Protein AF-0000000068193044 (afdb_homodimer)

pLDDT: mean 78.62, std 25.63, range [20.33, 98.56]

Nearest PDB structures (foldseek):
  6rxz-assembly1_CA  TM=6.082E-01  e=8.868E-06  Thermochaetoides thermophila
  6zqc-assembly1_CA  TM=6.252E-01  e=7.111E-05  Saccharomyces cerevisiae S288C
  6ke6-assembly1_3C  TM=5.628E-01  e=1.832E-04  Saccharomyces cerevisiae S288C
  3h2b-assembly1_A  TM=5.795E-01  e=1.071E-03  Corynebacterium glutamicum ATCC 13032
  6ec3-assembly3_C  TM=4.421E-01  e=7.816E-04  Micromonospora carbonacea

InterPro domains:
  IPR025714 Methyltransferase domain [PF13383] (66-307)
  IPR026913 Probable methyltransferase-like protein 24 [PTHR32026] (124-306)

Secondary structure (DSSP, 8-state):
------------------------GGGGHHHHHHHHHHHHH-----------SS------B---HHHHHHTTTS--SS-HHHHHHHHHHHHH----S-TTSTTTTTTSHHHHHHHS----S--SSSSS-GGGG-STT-EEEEE--TT--HHHHHHHHHH-TTSEEEEE-SS-----TTTTSSEEEE--EE--SS-HHHHHTTTTT--EE-HHHHHHHTT-TT--BSEEEE--TTHHHHHHHHHTTS-BSEEEEEEES---SSS--SS-SS---HHHHHHHHHHTTEEEEEEEE-TT-TTEEEEEEEE--GGGGTTTTS----/------------------------GGGGHHHHHHHHHHHHH-----------SS------B---HHHHHHTTTS--SS-HHHHHHHHHHHHH----S-TTSTTTTTTSHHHHHHHS----S--SSSSS-GGGG-STT-EEEEE--TT--HHHHHHHHHH-TTSEEEEE-SS-----TTTTSSEEEE--EE--SS-HHHHHTTTTT--EE-HHHHHHHTT-TT--BSEEEE--TTHHHHHGGGTTTS-BSEEEEEEES---SSS--SS-SS---HHHHHHHHHHTTEEEEEEEE-TT-TTEEEEEEEE--GGGGTTTTS----

Organism: Phaeodactylum tricornutum (strain CCAP 1055/1) (NCBI:txid556484)

Structure (mmCIF, N/CA/C/O backbone):
data_AF-0000000068193044-model_v1
#
loop_
_entity.id
_entity.type
_entity.pdbx_description
1 polymer 'Methyltransferase domain-containing protein'
#
loop_
_atom_site.group_PDB
_atom_site.id
_atom_site.type_symbol
_atom_site.label_atom_id
_atom_site.label_alt_id
_atom_site.label_comp_id
_atom_site.label_asym_id
_atom_site.label_entity_id
_atom_site.label_seq_id
_atom_site.pdbx_PDB_ins_code
_atom_site.Cartn_x
_atom_site.Cartn_y
_atom_site.Cartn_z
_atom_site.occupancy
_atom_site.B_iso_or_equiv
_atom_site.auth_seq_id
_atom_site.auth_comp_id
_atom_site.auth_asym_id
_atom_site.auth_atom_id
_atom_site.pdbx_PDB_model_num
ATOM 1 N N . MET A 1 1 ? -28.016 71.125 -40.656 1 21.89 1 MET A N 1
ATOM 2 C CA . MET A 1 1 ? -26.922 71.375 -39.719 1 21.89 1 MET A CA 1
ATOM 3 C C . MET A 1 1 ? -27.031 70.562 -38.469 1 21.89 1 MET A C 1
ATOM 5 O O . MET A 1 1 ? -26.297 70.75 -37.5 1 21.89 1 MET A O 1
ATOM 9 N N . GLY A 1 2 ? -28.219 69.938 -38.312 1 24.06 2 GLY A N 1
ATOM 10 C CA . GLY A 1 2 ? -28.594 69.312 -37.062 1 24.06 2 GLY A CA 1
ATOM 11 C C . GLY A 1 2 ? -27.609 68.25 -36.625 1 24.06 2 GLY A C 1
ATOM 12 O O . GLY A 1 2 ? -27.156 67.438 -37.438 1 24.06 2 GLY A O 1
ATOM 13 N N . ASP A 1 3 ? -26.781 68.688 -35.688 1 20.62 3 ASP A N 1
ATOM 14 C CA . ASP A 1 3 ? -25.625 68.188 -34.906 1 20.62 3 ASP A CA 1
ATOM 15 C C . ASP A 1 3 ? -25.922 66.875 -34.219 1 20.62 3 ASP A C 1
ATOM 17 O O . ASP A 1 3 ? -26.75 66.812 -33.312 1 20.62 3 ASP A O 1
ATOM 21 N N . ARG A 1 4 ? -26.109 65.812 -35.031 1 22.89 4 ARG A N 1
ATOM 22 C CA . ARG A 1 4 ? -26.281 64.375 -34.719 1 22.89 4 ARG A CA 1
ATOM 23 C C . ARG A 1 4 ? -25.281 63.938 -33.688 1 22.89 4 ARG A C 1
ATOM 25 O O . ARG A 1 4 ? -24.062 64 -33.906 1 22.89 4 ARG A O 1
ATOM 32 N N . THR A 1 5 ? -25.547 64.375 -32.406 1 22.69 5 THR A N 1
ATOM 33 C CA . THR A 1 5 ? -24.766 64.188 -31.203 1 22.69 5 THR A CA 1
ATOM 34 C C . THR A 1 5 ? -24.375 62.688 -31.062 1 22.69 5 THR A C 1
ATOM 36 O O . THR A 1 5 ? -25.234 61.812 -31.109 1 22.69 5 THR A O 1
ATOM 39 N N . SER A 1 6 ? -23.188 62.219 -31.531 1 23.5 6 SER A N 1
ATOM 40 C CA . SER A 1 6 ? -22.359 61.031 -31.641 1 23.5 6 SER A CA 1
ATOM 41 C C . SER A 1 6 ? -22.078 60.438 -30.266 1 23.5 6 SER A C 1
ATOM 43 O O . SER A 1 6 ? -21.234 60.938 -29.531 1 23.5 6 SER A O 1
ATOM 45 N N . THR A 1 7 ? -23.188 60.25 -29.5 1 23.89 7 THR A N 1
ATOM 46 C CA . THR A 1 7 ? -22.812 59.875 -28.141 1 23.89 7 THR A CA 1
ATOM 47 C C . THR A 1 7 ? -21.875 58.656 -28.156 1 23.89 7 THR A C 1
ATOM 49 O O . THR A 1 7 ? -22.203 57.625 -28.75 1 23.89 7 THR A O 1
ATOM 52 N N . PRO A 1 8 ? -20.578 58.781 -27.797 1 22.38 8 PRO A N 1
ATOM 53 C CA . PRO A 1 8 ? -19.406 57.906 -27.969 1 22.38 8 PRO A CA 1
ATOM 54 C C . PRO A 1 8 ? -19.578 56.562 -27.25 1 22.38 8 PRO A C 1
ATOM 56 O O . PRO A 1 8 ? -19.328 55.5 -27.844 1 22.38 8 PRO A O 1
ATOM 59 N N . TYR A 1 9 ? -19.422 56.562 -25.875 1 20.97 9 TYR A N 1
ATOM 60 C CA . TYR A 1 9 ? -18.297 55.875 -25.25 1 20.97 9 TYR A CA 1
ATOM 61 C C . TYR A 1 9 ? -18.516 54.375 -25.234 1 20.97 9 TYR A C 1
ATOM 63 O O . TYR A 1 9 ? -19.609 53.906 -25.531 1 20.97 9 TYR A O 1
ATOM 71 N N . ARG A 1 10 ? -18.406 53.656 -23.875 1 20.33 10 ARG A N 1
ATOM 72 C CA . ARG A 1 10 ? -17.484 52.812 -23.109 1 20.33 10 ARG A CA 1
ATOM 73 C C . ARG A 1 10 ? -18 51.406 -23 1 20.33 10 ARG A C 1
ATOM 75 O O . ARG A 1 10 ? -19.094 51.156 -22.453 1 20.33 10 ARG A O 1
ATOM 82 N N . SER A 1 11 ? -17.719 50.562 -23.875 1 21.14 11 SER A N 1
ATOM 83 C CA . SER A 1 11 ? -18.062 49.125 -23.938 1 21.14 11 SER A CA 1
ATOM 84 C C . SER A 1 11 ? -17.531 48.375 -22.719 1 21.14 11 SER A C 1
ATOM 86 O O . SER A 1 11 ? -16.312 48.25 -22.531 1 21.14 11 SER A O 1
ATOM 88 N N . ASP A 1 12 ? -17.984 48.656 -21.469 1 23.34 12 ASP A N 1
ATOM 89 C CA . ASP A 1 12 ? -17.484 47.969 -20.266 1 23.34 12 ASP A CA 1
ATOM 90 C C . ASP A 1 12 ? -17.656 46.469 -20.391 1 23.34 12 ASP A C 1
ATOM 92 O O . ASP A 1 12 ? -18.766 45.938 -20.312 1 23.34 12 ASP A O 1
ATOM 96 N N . GLY A 1 13 ? -17.125 45.844 -21.438 1 21.98 13 GLY A N 1
ATOM 97 C CA . GLY A 1 13 ? -17.281 44.406 -21.562 1 21.98 13 GLY A CA 1
ATOM 98 C C . GLY A 1 13 ? -16.75 43.656 -20.359 1 21.98 13 GLY A C 1
ATOM 99 O O . GLY A 1 13 ? -15.539 43.531 -20.172 1 21.98 13 GLY A O 1
ATOM 100 N N . LYS A 1 14 ? -17.359 43.781 -19.172 1 27.62 14 LYS A N 1
ATOM 101 C CA . LYS A 1 14 ? -17 42.969 -18 1 27.62 14 LYS A CA 1
ATOM 102 C C . LYS A 1 14 ? -16.922 41.5 -18.344 1 27.62 14 LYS A C 1
ATOM 104 O O . LYS A 1 14 ? -17.938 40.875 -18.672 1 27.62 14 LYS A O 1
ATOM 109 N N . THR A 1 15 ? -15.836 41.031 -19.047 1 25.25 15 THR A N 1
ATOM 110 C CA . THR A 1 15 ? -15.578 39.625 -19.25 1 25.25 15 THR A CA 1
ATOM 111 C C . TH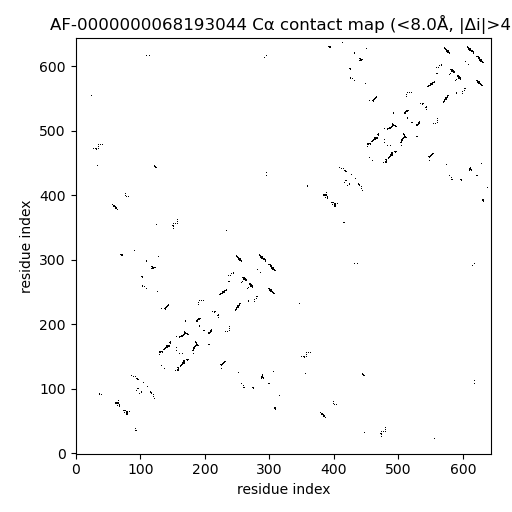R A 1 15 ? -15.586 38.875 -17.922 1 25.25 15 THR A C 1
ATOM 113 O O . THR A 1 15 ? -14.852 39.219 -17 1 25.25 15 THR A O 1
ATOM 116 N N . SER A 1 16 ? -16.688 38.344 -17.484 1 21.66 16 SER A N 1
ATOM 117 C CA . SER A 1 16 ? -16.859 37.438 -16.344 1 21.66 16 SER A CA 1
ATOM 118 C C . SER A 1 16 ? -15.859 36.312 -16.375 1 21.66 16 SER A C 1
ATOM 120 O O . SER A 1 16 ? -15.781 35.562 -17.359 1 21.66 16 SER A O 1
ATOM 122 N N . ARG A 1 17 ? -14.648 36.5 -15.797 1 24.27 17 ARG A N 1
ATOM 123 C CA . ARG A 1 17 ? -13.617 35.5 -15.523 1 24.27 17 ARG A CA 1
ATOM 124 C C . ARG A 1 17 ? -14.227 34.219 -14.93 1 24.27 17 ARG A C 1
ATOM 126 O O . ARG A 1 17 ? -14.828 34.281 -13.859 1 24.27 17 ARG A O 1
ATOM 133 N N . SER A 1 18 ? -14.758 33.344 -15.766 1 23.61 18 SER A N 1
ATOM 134 C CA . SER A 1 18 ? -15.141 32 -15.344 1 23.61 18 SER A CA 1
ATOM 135 C C . SER A 1 18 ? -14.07 31.375 -14.477 1 23.61 18 SER A C 1
ATOM 137 O O . SER A 1 18 ? -12.898 31.312 -14.867 1 23.61 18 SER A O 1
ATOM 139 N N . SER A 1 19 ? -14.148 31.578 -13.219 1 23.58 19 SER A N 1
ATOM 140 C CA . SER A 1 19 ? -13.305 30.953 -12.211 1 23.58 19 SER A CA 1
ATOM 141 C C . SER A 1 19 ? -13.133 29.453 -12.484 1 23.58 19 SER A C 1
ATOM 143 O O . SER A 1 19 ? -14.109 28.75 -12.75 1 23.58 19 SER A O 1
ATOM 145 N N . PRO A 1 20 ? -11.953 29.016 -12.977 1 25.62 20 PRO A N 1
ATOM 146 C CA . PRO A 1 20 ? -11.688 27.594 -13.211 1 25.62 20 PRO A CA 1
ATOM 147 C C . PRO A 1 20 ? -12.125 26.703 -12.047 1 25.62 20 PRO A C 1
ATOM 149 O O . PRO A 1 20 ? -11.859 27.031 -10.891 1 25.62 20 PRO A O 1
ATOM 152 N N . LYS A 1 21 ? -13.258 25.984 -12.195 1 27.09 21 LYS A N 1
ATOM 153 C CA . LYS A 1 21 ? -13.695 24.891 -11.344 1 27.09 21 LYS A CA 1
ATOM 154 C C . LYS A 1 21 ? -12.547 23.922 -11.07 1 27.09 21 LYS A C 1
ATOM 156 O O . LYS A 1 21 ? -12.102 23.203 -11.969 1 27.09 21 LYS A O 1
ATOM 161 N N . ILE A 1 22 ? -11.633 24.266 -10.281 1 26.31 22 ILE A N 1
ATOM 162 C CA . ILE A 1 22 ? -10.648 23.297 -9.812 1 26.31 22 ILE A CA 1
ATOM 163 C C . ILE A 1 22 ? -11.367 22.109 -9.188 1 26.31 22 ILE A C 1
ATOM 165 O O . ILE A 1 22 ? -12.141 22.25 -8.242 1 26.31 22 ILE A O 1
ATOM 169 N N . PHE A 1 23 ? -11.688 21.141 -10.008 1 26.42 23 PHE A N 1
ATOM 170 C CA . PHE A 1 23 ? -12.219 19.844 -9.586 1 26.42 23 PHE A CA 1
ATOM 171 C C . PHE A 1 23 ? -11.336 19.219 -8.516 1 26.42 23 PHE A C 1
ATOM 173 O O . PHE A 1 23 ? -10.266 18.672 -8.82 1 26.42 23 PHE A O 1
ATOM 180 N N . ALA A 1 24 ? -11.25 19.766 -7.406 1 29.53 24 ALA A N 1
ATOM 181 C CA . ALA A 1 24 ? -10.477 19.281 -6.266 1 29.53 24 ALA A CA 1
ATOM 182 C C . ALA A 1 24 ? -10.984 17.906 -5.809 1 29.53 24 ALA A C 1
ATOM 184 O O . ALA A 1 24 ? -10.289 17.203 -5.07 1 29.53 24 ALA A O 1
ATOM 185 N N . GLY A 1 25 ? -12.289 17.516 -5.984 1 29.08 25 GLY A N 1
ATOM 186 C CA . GLY A 1 25 ? -12.969 16.766 -4.941 1 29.08 25 GLY A CA 1
ATOM 187 C C . GLY A 1 25 ? -12.508 15.32 -4.852 1 29.08 25 GLY A C 1
ATOM 188 O O . GLY A 1 25 ? -12.734 14.656 -3.842 1 29.08 25 GLY A O 1
ATOM 189 N N . ALA A 1 26 ? -12.125 14.586 -5.945 1 31.22 26 ALA A N 1
ATOM 190 C CA . ALA A 1 26 ? -12.445 13.164 -5.961 1 31.22 26 ALA A CA 1
ATOM 191 C C . ALA A 1 26 ? -11.43 12.367 -5.156 1 31.22 26 ALA A C 1
ATOM 193 O O . ALA A 1 26 ? -11.633 11.18 -4.883 1 31.22 26 ALA A O 1
ATOM 194 N N . CYS A 1 27 ? -10.328 12.852 -4.922 1 33.56 27 CYS A N 1
ATOM 195 C CA . CYS A 1 27 ? -9.25 11.938 -4.559 1 33.56 27 CYS A CA 1
ATOM 196 C C . CYS A 1 27 ? -9.484 11.336 -3.18 1 33.56 27 CYS A C 1
ATOM 198 O O . CYS A 1 27 ? -8.891 10.312 -2.832 1 33.56 27 CYS A O 1
ATOM 200 N N . ILE A 1 28 ? -10.234 11.984 -2.273 1 33.47 28 ILE A N 1
ATOM 201 C CA . ILE A 1 28 ? -10.367 11.57 -0.882 1 33.47 28 ILE A CA 1
ATOM 202 C C . ILE A 1 28 ? -11.258 10.328 -0.797 1 33.47 28 ILE A C 1
ATOM 204 O O . ILE A 1 28 ? -11.297 9.656 0.235 1 33.47 28 ILE A O 1
ATOM 208 N N . LEU A 1 29 ? -11.734 9.875 -1.866 1 34.75 29 LEU A N 1
ATOM 209 C CA . LEU A 1 29 ? -12.719 8.812 -1.789 1 34.75 29 LEU A CA 1
ATOM 210 C C . LEU A 1 29 ? -12.07 7.496 -1.358 1 34.75 29 LEU A C 1
ATOM 212 O O . LEU A 1 29 ? -12.664 6.73 -0.598 1 34.75 29 LEU A O 1
ATOM 216 N N . ALA A 1 30 ? -10.953 7.316 -1.704 1 36.28 30 ALA A N 1
ATOM 217 C CA . ALA A 1 30 ? -10.367 6.02 -1.379 1 36.28 30 ALA A CA 1
ATOM 218 C C . ALA A 1 30 ? -10.188 5.863 0.128 1 36.28 30 ALA A C 1
ATOM 220 O O . ALA A 1 30 ? -10.375 4.77 0.671 1 36.28 30 ALA A O 1
ATOM 221 N N . VAL A 1 31 ? -10.008 6.906 0.869 1 38.22 31 VAL A N 1
ATOM 222 C CA . VAL A 1 31 ? -9.852 6.852 2.318 1 38.22 31 VAL A CA 1
ATOM 223 C C . VAL A 1 31 ? -11.164 6.414 2.963 1 38.22 31 VAL A C 1
ATOM 225 O O . VAL A 1 31 ? -11.164 5.672 3.947 1 38.22 31 VAL A O 1
ATOM 228 N N . PHE A 1 32 ? -12.289 6.742 2.428 1 38.72 32 PHE A N 1
ATOM 229 C CA . PHE A 1 32 ? -13.602 6.422 2.975 1 38.72 32 PHE A CA 1
ATOM 230 C C . PHE A 1 32 ? -13.789 4.91 3.086 1 38.72 32 PHE A C 1
ATOM 232 O O . PHE A 1 32 ? -14.344 4.422 4.07 1 38.72 32 PHE A O 1
ATOM 239 N N . VAL A 1 33 ? -13.398 4.32 2.104 1 38.28 33 VAL A N 1
ATOM 240 C CA . VAL A 1 33 ? -13.641 2.883 2.092 1 38.28 33 VAL A CA 1
ATOM 241 C C . VAL A 1 33 ? -12.844 2.217 3.213 1 38.28 33 VAL A C 1
ATOM 243 O O . VAL A 1 33 ? -13.359 1.354 3.922 1 38.28 33 VAL A O 1
ATOM 246 N N . ALA A 1 34 ? -11.773 2.818 3.479 1 40.31 34 ALA A N 1
ATOM 247 C CA . ALA A 1 34 ? -10.93 2.188 4.488 1 40.31 34 ALA A CA 1
ATOM 248 C C . ALA A 1 34 ? -11.477 2.432 5.895 1 40.31 34 ALA A C 1
ATOM 250 O O . ALA A 1 34 ? -11.531 1.513 6.715 1 40.31 34 ALA A O 1
ATOM 251 N N . ILE A 1 35 ? -11.977 3.658 6.176 1 40.56 35 ILE A N 1
ATOM 252 C CA . ILE A 1 35 ? -12.469 3.969 7.512 1 40.56 35 ILE A CA 1
ATOM 253 C C . ILE A 1 35 ? -13.789 3.24 7.762 1 40.56 35 ILE A C 1
ATOM 255 O O . ILE A 1 35 ? -14.016 2.711 8.852 1 40.56 35 ILE A O 1
ATOM 259 N N . SER A 1 36 ? -14.609 3.211 6.848 1 38.31 36 SER A N 1
ATOM 260 C CA . SER A 1 36 ? -15.883 2.533 7.047 1 38.31 36 SER A CA 1
ATOM 261 C C . SER A 1 36 ? -15.68 1.08 7.457 1 38.31 36 SER A C 1
ATOM 263 O O . SER A 1 36 ? -16.391 0.573 8.336 1 38.31 36 SER A O 1
ATOM 265 N N . GLU A 1 37 ? -14.711 0.502 6.902 1 39.47 37 GLU A N 1
ATOM 266 C CA . GLU A 1 37 ? -14.5 -0.926 7.113 1 39.47 37 GLU A CA 1
ATOM 267 C C . GLU A 1 37 ? -13.961 -1.201 8.516 1 39.47 37 GLU A C 1
ATOM 269 O O . GLU A 1 37 ? -14.289 -2.221 9.125 1 39.47 37 GLU A O 1
ATOM 274 N N . TYR A 1 38 ? -13.32 -0.187 9.055 1 38.41 38 TYR A N 1
ATOM 275 C CA . TYR A 1 38 ? -12.883 -0.342 10.438 1 38.41 38 TYR A CA 1
ATOM 276 C C . TYR A 1 38 ? -14.078 -0.362 11.383 1 38.41 38 TYR A C 1
ATOM 278 O O . TYR A 1 38 ? -14.062 -1.051 12.406 1 38.41 38 TYR A O 1
ATOM 286 N N . ARG A 1 39 ? -15.141 0.327 11.016 1 37.84 39 ARG A N 1
ATOM 287 C CA . ARG A 1 39 ? -16.328 0.346 11.867 1 37.84 39 ARG A CA 1
ATOM 288 C C . ARG A 1 39 ? -16.797 -1.069 12.172 1 37.84 39 ARG A C 1
ATOM 290 O O . ARG A 1 39 ? -17.203 -1.363 13.297 1 37.84 39 ARG A O 1
ATOM 297 N N . SER A 1 40 ? -16.859 -1.811 11.086 1 33.72 40 SER A N 1
ATOM 298 C CA . SER A 1 40 ? -17.547 -3.076 11.32 1 33.72 40 SER A CA 1
ATOM 299 C C . SER A 1 40 ? -16.734 -3.984 12.234 1 33.72 40 SER A C 1
ATOM 301 O O . SER A 1 40 ? -17.266 -4.957 12.781 1 33.72 40 SER A O 1
ATOM 303 N N . SER A 1 41 ? -15.492 -3.803 12.242 1 31.48 41 SER A N 1
ATOM 304 C CA . SER A 1 41 ? -14.695 -4.789 12.969 1 31.48 41 SER A CA 1
ATOM 305 C C . SER A 1 41 ? -14.57 -4.426 14.438 1 31.48 41 SER A C 1
ATOM 307 O O . SER A 1 41 ? -14.07 -5.215 15.242 1 31.48 41 SER A O 1
ATOM 309 N N . ILE A 1 42 ? -14.609 -3.141 14.836 1 32.41 42 ILE A N 1
ATOM 310 C CA . ILE A 1 42 ? -14.383 -2.844 16.25 1 32.41 42 ILE A CA 1
ATOM 311 C C . ILE A 1 42 ? -15.648 -3.176 17.047 1 32.41 42 ILE A C 1
ATOM 313 O O . ILE A 1 42 ? -16.688 -2.541 16.859 1 32.41 42 ILE A O 1
ATOM 317 N N . GLY A 1 43 ? -15.938 -4.336 17.266 1 26.97 43 GLY A N 1
ATOM 318 C CA . GLY A 1 43 ? -16.875 -4.605 18.328 1 26.97 43 GLY A CA 1
ATOM 319 C C . GLY A 1 43 ? -16.672 -3.729 19.547 1 26.97 43 GLY A C 1
ATOM 320 O O . GLY A 1 43 ? -15.625 -3.088 19.688 1 26.97 43 GLY A O 1
ATOM 321 N N . ASN A 1 44 ? -17.703 -3.5 20.359 1 28.08 44 ASN A N 1
ATOM 322 C CA . ASN A 1 44 ? -17.766 -2.789 21.625 1 28.08 44 ASN A CA 1
ATOM 323 C C . ASN A 1 44 ? -16.578 -3.137 22.516 1 28.08 44 ASN A C 1
ATOM 325 O O . ASN A 1 44 ? -16.656 -4.062 23.328 1 28.08 44 ASN A O 1
ATOM 329 N N . LEU A 1 45 ? -15.453 -3.223 22.094 1 26.72 45 LEU A N 1
ATOM 330 C CA . LEU A 1 45 ? -14.469 -3.418 23.156 1 26.72 45 LEU A CA 1
ATOM 331 C C . LEU A 1 45 ? -14.484 -2.25 24.141 1 26.72 45 LEU A C 1
ATOM 333 O O . LEU A 1 45 ? -14.305 -1.097 23.734 1 26.72 45 LEU A O 1
ATOM 337 N N . SER A 1 46 ? -15.156 -2.357 25.25 1 25 46 SER A N 1
ATOM 338 C CA . SER A 1 46 ? -15.062 -1.503 26.422 1 25 46 SER A CA 1
ATOM 339 C C . SER A 1 46 ? -13.609 -1.186 26.766 1 25 46 SER A C 1
ATOM 341 O O . SER A 1 46 ? -12.836 -2.082 27.109 1 25 46 SER A O 1
ATOM 343 N N . CYS A 1 47 ? -13.008 -0.305 26.109 1 27.31 47 CYS A N 1
ATOM 344 C CA . CYS A 1 47 ? -11.719 0.221 26.547 1 27.31 47 CYS A CA 1
ATOM 345 C C . CYS A 1 47 ? -11.828 0.822 27.938 1 27.31 47 CYS A C 1
ATOM 347 O O . CYS A 1 47 ? -12.289 1.952 28.094 1 27.31 47 CYS A O 1
ATOM 349 N N . ALA A 1 48 ? -12.125 0.094 28.969 1 25.47 48 ALA A N 1
ATOM 350 C CA . ALA A 1 48 ? -11.828 0.607 30.297 1 25.47 48 ALA A CA 1
ATOM 351 C C . ALA A 1 48 ? -10.375 1.064 30.406 1 25.47 48 ALA A C 1
ATOM 353 O O . ALA A 1 48 ? -9.453 0.27 30.203 1 25.47 48 ALA A O 1
ATOM 354 N N . PHE A 1 49 ? -10.086 2.307 30.094 1 26.06 49 PHE A N 1
ATOM 355 C CA . PHE A 1 49 ? -8.867 3.053 30.359 1 26.06 49 PHE A CA 1
ATOM 356 C C . PHE A 1 49 ? -8.43 2.889 31.812 1 26.06 49 PHE A C 1
ATOM 358 O O . PHE A 1 49 ? -8.953 3.561 32.688 1 26.06 49 PHE A O 1
ATOM 365 N N . ASP A 1 50 ? -8.266 1.748 32.375 1 25.59 50 ASP A N 1
ATOM 366 C CA . ASP A 1 50 ? -7.629 1.855 33.688 1 25.59 50 ASP A CA 1
ATOM 367 C C . ASP A 1 50 ? -6.23 2.453 33.562 1 25.59 50 ASP A C 1
ATOM 369 O O . ASP A 1 50 ? -5.406 1.972 32.781 1 25.59 50 ASP A O 1
ATOM 373 N N . GLN A 1 51 ? -5.988 3.75 33.812 1 26.3 51 GLN A N 1
ATOM 374 C CA . GLN A 1 51 ? -4.852 4.637 34.031 1 26.3 51 GLN A CA 1
ATOM 375 C C . GLN A 1 51 ? -3.771 3.947 34.844 1 26.3 51 GLN A C 1
ATOM 377 O O . GLN A 1 51 ? -3.35 4.469 35.875 1 26.3 51 GLN A O 1
ATOM 382 N N . GLU A 1 52 ? -3.725 2.598 35.094 1 30.02 52 GLU A N 1
ATOM 383 C CA . GLU A 1 52 ? -2.77 2.326 36.188 1 30.02 52 GLU A CA 1
ATOM 384 C C . GLU A 1 52 ? -1.37 2.807 35.812 1 30.02 52 GLU A C 1
ATOM 386 O O . GLU A 1 52 ? -1.079 3.029 34.625 1 30.02 52 GLU A O 1
ATOM 391 N N . GLY A 1 53 ? -0.339 2.756 36.812 1 30.7 53 GLY A N 1
ATOM 392 C CA . GLY A 1 53 ? 1.01 3.193 37.125 1 30.7 53 GLY A CA 1
ATOM 393 C C . GLY A 1 53 ? 2.029 2.816 36.062 1 30.7 53 GLY A C 1
ATOM 394 O O . GLY A 1 53 ? 1.717 2.08 35.125 1 30.7 53 GLY A O 1
ATOM 395 N N . PRO A 1 54 ? 3.283 3.299 36.281 1 34.56 54 PRO A N 1
ATOM 396 C CA . PRO A 1 54 ? 4.453 3.096 35.438 1 34.56 54 PRO A CA 1
ATOM 397 C C . PRO A 1 54 ? 4.59 1.653 34.938 1 34.56 54 PRO A C 1
ATOM 399 O O . PRO A 1 54 ? 4.598 0.724 35.75 1 34.56 54 PRO A O 1
ATOM 402 N N . THR A 1 55 ? 3.9 1.273 33.875 1 35.47 55 THR A N 1
ATOM 403 C CA . THR A 1 55 ? 3.842 -0.122 33.469 1 35.47 55 THR A CA 1
ATOM 404 C C . THR A 1 55 ? 5.238 -0.739 33.438 1 35.47 55 THR A C 1
ATOM 406 O O . THR A 1 55 ? 6.152 -0.199 32.812 1 35.47 55 THR A O 1
ATOM 409 N N . VAL A 1 56 ? 5.648 -1.369 34.438 1 34.22 56 VAL A N 1
ATOM 410 C CA . VAL A 1 56 ? 6.758 -2.314 34.406 1 34.22 56 VAL A CA 1
ATOM 411 C C . VAL A 1 56 ? 6.816 -2.998 33.031 1 34.22 56 VAL A C 1
ATOM 413 O O . VAL A 1 56 ? 5.801 -3.5 32.562 1 34.22 56 VAL A O 1
ATOM 416 N N . VAL A 1 57 ? 7.723 -2.576 32.156 1 41.34 57 VAL A N 1
ATOM 417 C CA . VAL A 1 57 ? 8.008 -3.301 30.922 1 41.34 57 VAL A CA 1
ATOM 418 C C . VAL A 1 57 ? 7.844 -4.801 31.141 1 41.34 57 VAL A C 1
ATOM 420 O O . VAL A 1 57 ? 8.672 -5.43 31.812 1 41.34 57 VAL A O 1
ATOM 423 N N . GLU A 1 58 ? 6.66 -5.227 31.641 1 39.78 58 GLU A N 1
ATOM 424 C CA . GLU A 1 58 ? 6.367 -6.633 31.906 1 39.78 58 GLU A CA 1
ATOM 425 C C . GLU A 1 58 ? 6.57 -7.48 30.656 1 39.78 58 GLU A C 1
ATOM 427 O O . GLU A 1 58 ? 6.133 -7.105 29.562 1 39.78 58 GLU A O 1
ATOM 432 N N . THR A 1 59 ? 7.711 -8.172 30.547 1 50.88 59 THR A N 1
ATOM 433 C CA . THR A 1 59 ? 7.828 -9.352 29.688 1 50.88 59 THR A CA 1
ATOM 434 C C . THR A 1 59 ? 6.492 -10.078 29.594 1 50.88 59 THR A C 1
ATOM 436 O O . THR A 1 59 ? 5.988 -10.602 30.594 1 50.88 59 THR A O 1
ATOM 439 N N . THR A 1 60 ? 5.559 -9.398 29.016 1 56.88 60 THR A N 1
ATOM 440 C CA . THR A 1 60 ? 4.277 -10.078 28.875 1 56.88 60 THR A CA 1
ATOM 441 C C . THR A 1 60 ? 4.418 -11.305 27.984 1 56.88 60 THR A C 1
ATOM 443 O O . THR A 1 60 ? 5.141 -11.266 26.984 1 56.88 60 THR A O 1
ATOM 446 N N . ARG A 1 61 ? 4.23 -12.438 28.531 1 63.78 61 ARG A N 1
ATOM 447 C CA . ARG A 1 61 ? 4.164 -13.711 27.828 1 63.78 61 ARG A CA 1
ATOM 448 C C . ARG A 1 61 ? 3.078 -13.688 26.75 1 63.78 61 ARG A C 1
ATOM 450 O O . ARG A 1 61 ? 1.914 -13.406 27.047 1 63.78 61 ARG A O 1
ATOM 457 N N . TRP A 1 62 ? 3.559 -13.398 25.484 1 75 62 TRP A N 1
ATOM 458 C CA . TRP A 1 62 ? 2.564 -13.469 24.406 1 75 62 TRP A CA 1
ATOM 459 C C . TRP A 1 62 ? 2.678 -14.789 23.656 1 75 62 TRP A C 1
ATOM 461 O O . TRP A 1 62 ? 3.779 -15.305 23.469 1 75 62 TRP A O 1
ATOM 471 N N . SER A 1 63 ? 1.471 -15.453 23.391 1 83.25 63 SER A N 1
ATOM 472 C CA . SER A 1 63 ? 1.427 -16.562 22.453 1 83.25 63 SER A CA 1
ATOM 473 C C . SER A 1 63 ? 1.293 -16.078 21.016 1 83.25 63 SER A C 1
ATOM 475 O O . SER A 1 63 ? 0.57 -15.125 20.734 1 83.25 63 SER A O 1
ATOM 477 N N . THR A 1 64 ? 2.09 -16.688 20.078 1 88.12 64 THR A N 1
ATOM 478 C CA . THR A 1 64 ? 2 -16.422 18.656 1 88.12 64 THR A CA 1
ATOM 479 C C . THR A 1 64 ? 1.483 -17.641 17.891 1 88.12 64 THR A C 1
ATOM 481 O O . THR A 1 64 ? 1.687 -17.766 16.688 1 88.12 64 THR A O 1
ATOM 484 N N . ALA A 1 65 ? 0.849 -18.562 18.594 1 90.81 65 ALA A N 1
ATOM 485 C CA . ALA A 1 65 ? 0.456 -19.859 18.062 1 90.81 65 ALA A CA 1
ATOM 486 C C . ALA A 1 65 ? -0.597 -19.703 16.969 1 90.81 65 ALA A C 1
ATOM 488 O O . ALA A 1 65 ? -0.578 -20.422 15.969 1 90.81 65 ALA A O 1
ATOM 489 N N . ALA A 1 66 ? -1.504 -18.766 17.125 1 93.19 66 ALA A N 1
ATOM 490 C CA . ALA A 1 66 ? -2.592 -18.594 16.156 1 93.19 66 ALA A CA 1
ATOM 491 C C . ALA A 1 66 ? -2.057 -18.156 14.797 1 93.19 66 ALA A C 1
ATOM 493 O O . ALA A 1 66 ? -2.412 -18.75 13.773 1 93.19 66 ALA A O 1
ATOM 494 N N . ALA A 1 67 ? -1.195 -17.203 14.82 1 93.81 67 ALA A N 1
ATOM 495 C CA . ALA A 1 67 ? -0.609 -16.719 13.57 1 93.81 67 ALA A CA 1
ATOM 496 C C . ALA A 1 67 ? 0.161 -17.844 12.867 1 93.81 67 ALA A C 1
ATOM 498 O O . ALA A 1 67 ? 0.026 -18.031 11.656 1 93.81 67 ALA A O 1
ATOM 499 N N . SER A 1 68 ? 0.967 -18.562 13.664 1 94.38 68 SER A N 1
ATOM 500 C CA . SER A 1 68 ? 1.757 -19.656 13.109 1 94.38 68 SER A CA 1
ATOM 501 C C . SER A 1 68 ? 0.862 -20.719 12.5 1 94.38 68 SER A C 1
ATOM 503 O O . SER A 1 68 ? 1.091 -21.172 11.375 1 94.38 68 SER A O 1
ATOM 505 N N . LYS A 1 69 ? -0.142 -21.047 13.203 1 95.31 69 LYS A N 1
ATOM 506 C CA . LYS A 1 69 ? -1.051 -22.094 12.734 1 95.31 69 LYS A CA 1
ATOM 507 C C . LYS A 1 69 ? -1.797 -21.656 11.477 1 95.31 69 LYS A C 1
ATOM 509 O O . LYS A 1 69 ? -1.792 -22.359 10.469 1 95.31 69 LYS A O 1
ATOM 514 N N . HIS A 1 70 ? -2.377 -20.453 11.453 1 96.38 70 HIS A N 1
ATOM 515 C CA . HIS A 1 70 ? -3.221 -19.984 10.359 1 96.38 70 HIS A CA 1
ATOM 516 C C . HIS A 1 70 ? -2.396 -19.734 9.102 1 96.38 70 HIS A C 1
ATOM 518 O O . HIS A 1 70 ? -2.93 -19.734 7.992 1 96.38 70 HIS A O 1
ATOM 524 N N . SER A 1 71 ? -1.108 -19.484 9.273 1 96.62 71 SER A N 1
ATOM 525 C CA . SER A 1 71 ? -0.28 -19.078 8.148 1 96.62 71 SER A CA 1
ATOM 526 C C . SER A 1 71 ? 0.704 -20.172 7.754 1 96.62 71 SER A C 1
ATOM 528 O O . SER A 1 71 ? 1.719 -19.891 7.109 1 96.62 71 SER A O 1
ATOM 530 N N . PHE A 1 72 ? 0.453 -21.406 8.211 1 95.69 72 PHE A N 1
ATOM 531 C CA . PHE A 1 72 ? 1.302 -22.547 7.895 1 95.69 72 PHE A CA 1
ATOM 532 C C . PHE A 1 72 ? 2.74 -22.297 8.32 1 95.69 72 PHE A C 1
ATOM 534 O O . PHE A 1 72 ? 3.68 -22.609 7.59 1 95.69 72 PHE A O 1
ATOM 541 N N . GLY A 1 73 ? 2.881 -21.562 9.438 1 93.56 73 GLY A N 1
ATOM 542 C CA . GLY A 1 73 ? 4.191 -21.312 10.016 1 93.56 73 GLY A CA 1
ATOM 543 C C . GLY A 1 73 ? 4.863 -20.062 9.469 1 93.56 73 GLY A C 1
ATOM 544 O O . GLY A 1 73 ? 5.953 -19.703 9.906 1 93.56 73 GLY A O 1
ATOM 545 N N . PHE A 1 74 ? 4.227 -19.359 8.578 1 93.69 74 PHE A N 1
ATOM 546 C CA . PHE A 1 74 ? 4.828 -18.188 7.938 1 93.69 74 PHE A CA 1
ATOM 547 C C . PHE A 1 74 ? 5.039 -17.062 8.938 1 93.69 74 PHE A C 1
ATOM 549 O O . PHE A 1 74 ? 6.121 -16.484 9.008 1 93.69 74 PHE A O 1
ATOM 556 N N . PHE A 1 75 ? 3.961 -16.719 9.68 1 92.31 75 PHE A N 1
ATOM 557 C CA . PHE A 1 75 ? 4.074 -15.758 10.781 1 92.31 75 PHE A CA 1
ATOM 558 C C . PHE A 1 75 ? 4.262 -16.484 12.109 1 92.31 75 PHE A C 1
ATOM 560 O O . PHE A 1 75 ? 3.385 -17.234 12.547 1 92.31 75 PHE A O 1
ATOM 567 N N . ASP A 1 76 ? 5.336 -16.219 12.742 1 89.19 76 ASP A N 1
ATOM 568 C CA . ASP A 1 76 ? 5.598 -16.891 14.008 1 89.19 76 ASP A CA 1
ATOM 569 C C . ASP A 1 76 ? 5.898 -15.883 15.117 1 89.19 76 ASP A C 1
ATOM 571 O O . ASP A 1 76 ? 6.297 -16.266 16.219 1 89.19 76 ASP A O 1
ATOM 575 N N . ASP A 1 77 ? 5.652 -14.656 14.805 1 87.19 77 ASP A N 1
ATOM 576 C CA . ASP A 1 77 ? 6.051 -13.617 15.75 1 87.19 77 ASP A CA 1
ATOM 577 C C . ASP A 1 77 ? 4.934 -12.594 15.945 1 87.19 77 ASP A C 1
ATOM 579 O O . ASP A 1 77 ? 5.184 -11.461 16.375 1 87.19 77 ASP A O 1
ATOM 583 N N . ILE A 1 78 ? 3.742 -12.883 15.523 1 88.88 78 ILE A N 1
ATOM 584 C CA . ILE A 1 78 ? 2.598 -12.008 15.734 1 88.88 78 ILE A CA 1
ATOM 585 C C . ILE A 1 78 ? 1.784 -12.5 16.922 1 88.88 78 ILE A C 1
ATOM 587 O O . ILE A 1 78 ? 1.249 -13.609 16.906 1 88.88 78 ILE A O 1
ATOM 591 N N . PRO A 1 79 ? 1.682 -11.68 17.953 1 86.81 79 PRO A N 1
ATOM 592 C CA . PRO A 1 79 ? 0.901 -12.078 19.125 1 86.81 79 PRO A CA 1
ATOM 593 C C . PRO A 1 79 ? -0.545 -12.422 18.781 1 86.81 79 PRO A C 1
ATOM 595 O O . PRO A 1 79 ? -1.129 -11.828 17.875 1 86.81 79 PRO A O 1
ATOM 598 N N . ASP A 1 80 ? -1.139 -13.305 19.562 1 88.56 80 ASP A N 1
ATOM 599 C CA . ASP A 1 80 ? -2.482 -13.805 19.297 1 88.56 80 ASP A CA 1
ATOM 600 C C . ASP A 1 80 ? -3.504 -12.672 19.297 1 88.56 80 ASP A C 1
ATOM 602 O O . ASP A 1 80 ? -4.438 -12.672 18.484 1 88.56 80 ASP A O 1
ATOM 606 N N . SER A 1 81 ? -3.324 -11.703 20.156 1 84.12 81 SER A N 1
ATOM 607 C CA . SER A 1 81 ? -4.262 -10.586 20.219 1 84.12 81 SER A CA 1
ATOM 608 C C . SER A 1 81 ? -4.199 -9.758 18.938 1 84.12 81 SER A C 1
ATOM 610 O O . SER A 1 81 ? -5.234 -9.367 18.391 1 84.12 81 SER A O 1
ATOM 612 N N . THR A 1 82 ? -3.004 -9.516 18.469 1 86.25 82 THR A N 1
ATOM 613 C CA . THR A 1 82 ? -2.82 -8.773 17.219 1 86.25 82 THR A CA 1
ATOM 614 C C . THR A 1 82 ? -3.35 -9.578 16.047 1 86.25 82 THR A C 1
ATOM 616 O O . THR A 1 82 ? -4.016 -9.023 15.164 1 86.25 82 THR A O 1
ATOM 619 N N . TRP A 1 83 ? -3.062 -10.875 16.016 1 90.94 83 TRP A N 1
ATOM 620 C CA . TRP A 1 83 ? -3.529 -11.742 14.945 1 90.94 83 TRP A CA 1
ATOM 621 C C . TRP A 1 83 ? -5.055 -11.766 14.883 1 90.94 83 TRP A C 1
ATOM 623 O O . TRP A 1 83 ? -5.641 -11.711 13.805 1 90.94 83 TRP A O 1
ATOM 633 N N . GLU A 1 84 ? -5.625 -11.82 16.078 1 89.62 84 GLU A N 1
ATOM 634 C CA . GLU A 1 84 ? -7.086 -11.828 16.125 1 89.62 84 GLU A CA 1
ATOM 635 C C . GLU A 1 84 ? -7.66 -10.531 15.57 1 89.62 84 GLU A C 1
ATOM 637 O O . GLU A 1 84 ? -8.68 -10.539 14.883 1 89.62 84 GLU A O 1
ATOM 642 N N . ARG A 1 85 ? -7.035 -9.438 15.82 1 85.25 85 ARG A N 1
ATOM 643 C CA . ARG A 1 85 ? -7.473 -8.172 15.25 1 85.25 85 ARG A CA 1
ATOM 644 C C . ARG A 1 85 ? -7.355 -8.188 13.734 1 85.25 85 ARG A C 1
ATOM 646 O O . ARG A 1 85 ? -8.258 -7.73 13.023 1 85.25 85 ARG A O 1
ATOM 653 N N . MET A 1 86 ? -6.215 -8.68 13.25 1 88.31 86 MET A N 1
ATOM 654 C CA . MET A 1 86 ? -6.012 -8.805 11.805 1 88.31 86 MET A CA 1
ATOM 655 C C . MET A 1 86 ? -7.078 -9.711 11.188 1 88.31 86 MET A C 1
ATOM 657 O O . MET A 1 86 ? -7.633 -9.383 10.133 1 88.31 86 MET A O 1
ATOM 661 N N . ARG A 1 87 ? -7.305 -10.789 11.859 1 91.31 87 ARG A N 1
ATOM 662 C CA . ARG A 1 87 ? -8.289 -11.766 11.391 1 91.31 87 ARG A CA 1
ATOM 663 C C . ARG A 1 87 ? -9.68 -11.156 11.344 1 91.31 87 ARG A C 1
ATOM 665 O O . ARG A 1 87 ? -10.391 -11.289 10.344 1 91.31 87 ARG A O 1
ATOM 672 N N . ARG A 1 88 ? -10.086 -10.453 12.297 1 85.06 88 ARG A N 1
ATOM 673 C CA . ARG A 1 88 ? -11.406 -9.828 12.359 1 85.06 88 ARG A CA 1
ATOM 674 C C . ARG A 1 88 ? -11.57 -8.781 11.266 1 85.06 88 ARG A C 1
ATOM 676 O O . ARG A 1 88 ? -12.648 -8.656 10.68 1 85.06 88 ARG A O 1
ATOM 683 N N . LYS A 1 89 ? -10.539 -8.078 11.031 1 82.62 89 LYS A N 1
ATOM 684 C CA . LYS A 1 89 ? -10.57 -7.121 9.922 1 82.62 89 LYS A CA 1
ATOM 685 C C . LYS A 1 89 ? -10.828 -7.828 8.594 1 82.62 89 LYS A C 1
ATOM 687 O O . LYS A 1 89 ? -11.672 -7.391 7.809 1 82.62 89 LYS A O 1
ATOM 692 N N . ALA A 1 90 ? -10.094 -8.891 8.398 1 87.31 90 ALA A N 1
ATOM 693 C CA . ALA A 1 90 ? -10.242 -9.641 7.156 1 87.31 90 ALA A CA 1
ATOM 694 C C . ALA A 1 90 ? -11.648 -10.211 7.027 1 87.31 90 ALA A C 1
ATOM 696 O O . ALA A 1 90 ? -12.25 -10.172 5.949 1 87.31 90 ALA A O 1
ATOM 697 N N . LEU A 1 91 ? -12.195 -10.68 8.133 1 86.5 91 LEU A N 1
ATOM 698 C CA . LEU A 1 91 ? -13.492 -11.344 8.141 1 86.5 91 LEU A CA 1
ATOM 699 C C . LEU A 1 91 ? -14.617 -10.336 7.914 1 86.5 91 LEU A C 1
ATOM 701 O O . LEU A 1 91 ? -15.648 -10.68 7.336 1 86.5 91 LEU A O 1
ATOM 705 N N . SER A 1 92 ? -14.391 -9.125 8.305 1 79.81 92 SER A N 1
ATOM 706 C CA . SER A 1 92 ? -15.453 -8.125 8.266 1 79.81 92 SER A CA 1
ATOM 707 C C . SER A 1 92 ? -15.367 -7.281 6.996 1 79.81 92 SER A C 1
ATOM 709 O O . SER A 1 92 ? -16.266 -6.48 6.719 1 79.81 92 SER A O 1
ATOM 711 N N . PHE A 1 93 ? -14.391 -7.539 6.242 1 80.5 93 PHE A N 1
ATOM 712 C CA . PHE A 1 93 ? -14.141 -6.668 5.102 1 80.5 93 PHE A CA 1
ATOM 713 C C . PHE A 1 93 ? -15.086 -6.988 3.951 1 80.5 93 PHE A C 1
ATOM 715 O O . PHE A 1 93 ? -15.273 -8.156 3.605 1 80.5 93 PHE A O 1
ATOM 722 N N . GLU A 1 94 ? -15.656 -5.891 3.396 1 80.12 94 GLU A N 1
ATOM 723 C CA . GLU A 1 94 ? -16.469 -6.023 2.191 1 80.12 94 GLU A CA 1
ATOM 724 C C . GLU A 1 94 ? -15.648 -5.734 0.937 1 80.12 94 GLU A C 1
ATOM 726 O O . GLU A 1 94 ? -15.266 -4.59 0.69 1 80.12 94 GLU A O 1
ATOM 731 N N . GLN A 1 95 ? -15.523 -6.711 0.161 1 87.69 95 GLN A N 1
ATOM 732 C CA . GLN A 1 95 ? -14.625 -6.621 -0.988 1 87.69 95 GLN A CA 1
ATOM 733 C C . GLN A 1 95 ? -15.258 -5.809 -2.113 1 87.69 95 GLN A C 1
ATOM 735 O O . GLN A 1 95 ? -14.547 -5.223 -2.936 1 87.69 95 GLN A O 1
ATOM 740 N N . TYR A 1 96 ? -16.562 -5.801 -2.131 1 91.81 96 TYR A N 1
ATOM 741 C CA . TYR A 1 96 ? -17.234 -5.145 -3.25 1 91.81 96 TYR A CA 1
ATOM 742 C C . TYR A 1 96 ? -18.078 -3.975 -2.771 1 91.81 96 TYR A C 1
ATOM 744 O O . TYR A 1 96 ? -18.844 -4.109 -1.812 1 91.81 96 TYR A O 1
ATOM 752 N N . ALA A 1 97 ? -17.953 -2.859 -3.416 1 87.62 97 ALA A N 1
ATOM 753 C CA . ALA A 1 97 ? -18.672 -1.629 -3.076 1 87.62 97 ALA A CA 1
ATOM 754 C C . ALA A 1 97 ? -20.172 -1.812 -3.209 1 87.62 97 ALA A C 1
ATOM 756 O O . ALA A 1 97 ? -20.953 -1.238 -2.436 1 87.62 97 ALA A O 1
ATOM 757 N N . ASN A 1 98 ? -20.625 -2.549 -4.199 1 91.81 98 ASN A N 1
ATOM 758 C CA . ASN A 1 98 ? -22.016 -2.93 -4.414 1 91.81 98 ASN A CA 1
ATOM 759 C C . ASN A 1 98 ? -22.188 -4.445 -4.363 1 91.81 98 ASN A C 1
ATOM 761 O O . ASN A 1 98 ? -22.25 -5.102 -5.406 1 91.81 98 ASN A O 1
ATOM 765 N N . PRO A 1 99 ? -22.406 -4.953 -3.162 1 90.06 99 PRO A N 1
ATOM 766 C CA . PRO A 1 99 ? -22.469 -6.41 -3.023 1 90.06 99 PRO A CA 1
ATOM 767 C C . PRO A 1 99 ? -23.641 -7.02 -3.795 1 90.06 99 PRO A C 1
ATOM 769 O O . PRO A 1 99 ? -23.578 -8.188 -4.184 1 90.06 99 PRO A O 1
ATOM 772 N N . ALA A 1 100 ? -24.734 -6.258 -4 1 93 100 ALA A N 1
ATOM 773 C CA . ALA A 1 100 ? -25.891 -6.762 -4.723 1 93 100 ALA A CA 1
ATOM 774 C C . ALA A 1 100 ? -25.578 -6.941 -6.207 1 93 100 ALA A C 1
ATOM 776 O O . ALA A 1 100 ? -26.188 -7.781 -6.879 1 93 100 ALA A O 1
ATOM 777 N N . ASP A 1 101 ? -24.641 -6.145 -6.719 1 94.19 101 ASP A N 1
ATOM 778 C CA . ASP A 1 101 ? -24.172 -6.227 -8.094 1 94.19 101 ASP A CA 1
ATOM 779 C C . ASP A 1 101 ? -22.672 -5.91 -8.18 1 94.19 101 ASP A C 1
ATOM 781 O O . ASP A 1 101 ? -22.281 -4.871 -8.711 1 94.19 101 ASP A O 1
ATOM 785 N N . PRO A 1 102 ? -21.875 -6.836 -7.785 1 93.88 102 PRO A N 1
ATOM 786 C CA . PRO A 1 102 ? -20.438 -6.562 -7.629 1 93.88 102 PRO A CA 1
ATOM 787 C C . PRO A 1 102 ? -19.734 -6.305 -8.961 1 93.88 102 PRO A C 1
ATOM 789 O O . PRO A 1 102 ? -18.609 -5.797 -8.984 1 93.88 102 PRO A O 1
ATOM 792 N N . ASN A 1 103 ? -20.359 -6.613 -10.055 1 94 103 ASN A N 1
ATOM 793 C CA . ASN A 1 103 ? -19.719 -6.422 -11.352 1 94 103 ASN A CA 1
ATOM 794 C C . ASN A 1 103 ? -20.141 -5.105 -11.992 1 94 103 ASN A C 1
ATOM 796 O O . ASN A 1 103 ? -19.656 -4.758 -13.07 1 94 103 ASN A O 1
ATOM 800 N N . GLN A 1 104 ? -20.953 -4.379 -11.305 1 92.75 104 GLN A N 1
ATOM 801 C CA . GLN A 1 104 ? -21.359 -3.076 -11.812 1 92.75 104 GLN A CA 1
ATOM 802 C C . GLN A 1 104 ? -20.156 -2.152 -11.992 1 92.75 104 GLN A C 1
ATOM 804 O O . GLN A 1 104 ? -19.281 -2.096 -11.125 1 92.75 104 GLN A O 1
ATOM 809 N N . GLY A 1 105 ? -20.109 -1.441 -13.172 1 91.94 105 GLY A N 1
ATOM 810 C CA . GLY A 1 105 ? -19.031 -0.504 -13.43 1 91.94 105 GLY A CA 1
ATOM 811 C C . GLY A 1 105 ? -17.859 -1.131 -14.172 1 91.94 105 GLY A C 1
ATOM 812 O O . GLY A 1 105 ? -16.797 -0.514 -14.305 1 91.94 105 GLY A O 1
ATOM 813 N N . TRP A 1 106 ? -18.047 -2.299 -14.734 1 90.12 106 TRP A N 1
ATOM 814 C CA . TRP A 1 106 ? -16.984 -3.035 -15.414 1 90.12 106 TRP A CA 1
ATOM 815 C C . TRP A 1 106 ? -16.5 -2.283 -16.656 1 90.12 106 TRP A C 1
ATOM 817 O O . TRP A 1 106 ? -15.406 -2.539 -17.156 1 90.12 106 TRP A O 1
ATOM 827 N N . GLU A 1 107 ? -17.234 -1.349 -17.172 1 92.94 107 GLU A N 1
ATOM 828 C CA . GLU A 1 107 ? -16.891 -0.62 -18.391 1 92.94 107 GLU A CA 1
ATOM 829 C C . GLU A 1 107 ? -15.68 0.274 -18.188 1 92.94 107 GLU A C 1
ATOM 831 O O . GLU A 1 107 ? -15.039 0.689 -19.141 1 92.94 107 GLU A O 1
ATOM 836 N N . LYS A 1 108 ? -15.438 0.604 -16.938 1 91.31 108 LYS A N 1
ATOM 837 C CA . LYS A 1 108 ? -14.266 1.384 -16.547 1 91.31 108 LYS A CA 1
ATOM 838 C C . LYS A 1 108 ? -13.43 0.64 -15.516 1 91.31 108 LYS A C 1
ATOM 840 O O . LYS A 1 108 ? -13.523 0.92 -14.32 1 91.31 108 LYS A O 1
ATOM 845 N N . PRO A 1 109 ? -12.586 -0.166 -16.016 1 90.75 109 PRO A N 1
ATOM 846 C CA . PRO A 1 109 ? -11.859 -1.058 -15.109 1 90.75 109 PRO A CA 1
ATOM 847 C C . PRO A 1 109 ? -11.148 -0.306 -13.984 1 90.75 109 PRO A C 1
ATOM 849 O O . PRO A 1 109 ? -11.25 -0.704 -12.82 1 90.75 109 PRO A O 1
ATOM 852 N N . TRP A 1 110 ? -10.492 0.778 -14.273 1 88.31 110 TRP A N 1
ATOM 853 C CA . TRP A 1 110 ? -9.742 1.491 -13.242 1 88.31 110 TRP A CA 1
ATOM 854 C C . TRP A 1 110 ? -10.672 1.987 -12.141 1 88.31 110 TRP A C 1
ATOM 856 O O . TRP A 1 110 ? -10.32 1.945 -10.953 1 88.31 110 TRP A O 1
ATOM 866 N N . ARG A 1 111 ? -11.812 2.451 -12.477 1 88.81 111 ARG A N 1
ATOM 867 C CA . ARG A 1 111 ? -12.773 2.916 -11.477 1 88.81 111 ARG A CA 1
ATOM 868 C C . ARG A 1 111 ? -13.328 1.75 -10.672 1 88.81 111 ARG A C 1
ATOM 870 O O . ARG A 1 111 ? -13.547 1.874 -9.461 1 88.81 111 ARG A O 1
ATOM 877 N N . TRP A 1 112 ? -13.586 0.663 -11.344 1 93.56 112 TRP A N 1
ATOM 878 C CA . TRP A 1 112 ? -14.078 -0.521 -10.648 1 93.56 112 TRP A CA 1
ATOM 879 C C . TRP A 1 112 ? -13.086 -0.983 -9.586 1 93.56 112 TRP A C 1
ATOM 881 O O . TRP A 1 112 ? -13.469 -1.259 -8.445 1 93.56 112 TRP A O 1
ATOM 891 N N . TYR A 1 113 ? -11.844 -1.07 -9.961 1 92.56 113 TYR A N 1
ATOM 892 C CA . TYR A 1 113 ? -10.812 -1.486 -9.016 1 92.56 113 TYR A CA 1
ATOM 893 C C . TYR A 1 113 ? -10.68 -0.482 -7.879 1 92.56 113 TYR A C 1
ATOM 895 O O . TYR A 1 113 ? -10.43 -0.862 -6.734 1 92.56 113 TYR A O 1
ATOM 903 N N . LEU A 1 114 ? -10.789 0.755 -8.242 1 87.44 114 LEU A N 1
ATOM 904 C CA . LEU A 1 114 ? -10.719 1.794 -7.223 1 87.44 114 LEU A CA 1
ATOM 905 C C . LEU A 1 114 ? -11.766 1.562 -6.141 1 87.44 114 LEU A C 1
ATOM 907 O O . LEU A 1 114 ? -11.484 1.748 -4.953 1 87.44 114 LEU A O 1
ATOM 911 N N . ASP A 1 115 ? -12.898 1.069 -6.527 1 87.38 115 ASP A N 1
ATOM 912 C CA . ASP A 1 115 ? -14.031 0.959 -5.613 1 87.38 115 ASP A CA 1
ATOM 913 C C . ASP A 1 115 ? -14.062 -0.413 -4.941 1 87.38 115 ASP A C 1
ATOM 915 O O . ASP A 1 115 ? -14.727 -0.596 -3.922 1 87.38 115 ASP A O 1
ATOM 919 N N . ASN A 1 116 ? -13.328 -1.354 -5.531 1 91.31 116 ASN A N 1
ATOM 920 C CA . ASN A 1 116 ? -13.469 -2.736 -5.082 1 91.31 116 ASN A CA 1
ATOM 921 C C . ASN A 1 116 ? -12.125 -3.328 -4.676 1 91.31 116 ASN A C 1
ATOM 923 O O . ASN A 1 116 ? -11.07 -2.816 -5.066 1 91.31 116 ASN A O 1
ATOM 927 N N . LEU A 1 117 ? -12.117 -4.328 -3.809 1 92.44 117 LEU A N 1
ATOM 928 C CA . LEU A 1 117 ? -11.008 -5.234 -3.545 1 92.44 117 LEU A CA 1
ATOM 929 C C . LEU A 1 117 ? -9.875 -4.512 -2.826 1 92.44 117 LEU A C 1
ATOM 931 O O . LEU A 1 117 ? -8.711 -4.602 -3.238 1 92.44 117 LEU A O 1
ATOM 935 N N . GLN A 1 118 ? -10.18 -3.803 -1.831 1 87 118 GLN A N 1
ATOM 936 C CA . GLN A 1 118 ? -9.141 -3.207 -0.999 1 87 118 GLN A CA 1
ATOM 937 C C . GLN A 1 118 ? -8.43 -4.27 -0.162 1 87 118 GLN A C 1
ATOM 939 O O . GLN A 1 118 ? -9.031 -5.281 0.207 1 87 118 GLN A O 1
ATOM 944 N N . PRO A 1 119 ? -7.148 -4.078 0.076 1 86.69 119 PRO A N 1
ATOM 945 C CA . PRO A 1 119 ? -6.457 -5.066 0.908 1 86.69 119 PRO A CA 1
ATOM 946 C C . PRO A 1 119 ? -7.102 -5.234 2.283 1 86.69 119 PRO A C 1
ATOM 948 O O . PRO A 1 119 ? -7.406 -4.242 2.949 1 86.69 119 PRO A O 1
ATOM 951 N N . GLU A 1 120 ? -7.367 -6.414 2.707 1 82.81 120 GLU A N 1
ATOM 952 C CA . GLU A 1 120 ? -8.016 -6.734 3.975 1 82.81 120 GLU A CA 1
ATOM 953 C C . GLU A 1 120 ? -7.012 -7.289 4.98 1 82.81 120 GLU A C 1
ATOM 955 O O . GLU A 1 120 ? -7.371 -7.613 6.113 1 82.81 120 GLU A O 1
ATOM 960 N N . PHE A 1 121 ? -5.777 -7.43 4.562 1 86.12 121 PHE A N 1
ATOM 961 C CA . PHE A 1 121 ? -4.688 -7.969 5.359 1 86.12 121 PHE A CA 1
ATOM 962 C C . PHE A 1 121 ? -3.43 -7.121 5.203 1 86.12 121 PHE A C 1
ATOM 964 O O . PHE A 1 121 ? -3.211 -6.512 4.156 1 86.12 121 PHE A O 1
ATOM 971 N N . THR A 1 122 ? -2.703 -7.051 6.301 1 80.81 122 THR A N 1
ATOM 972 C CA . THR A 1 122 ? -1.536 -6.176 6.266 1 80.81 122 THR A CA 1
ATOM 973 C C . THR A 1 122 ? -0.251 -6.992 6.168 1 80.81 122 THR A C 1
ATOM 975 O O . THR A 1 122 ? 0.01 -7.852 7.012 1 80.81 122 THR A O 1
ATOM 978 N N . CYS A 1 123 ? 0.404 -6.73 5.188 1 83.5 123 CYS A N 1
ATOM 979 C CA . CYS A 1 123 ? 1.775 -7.191 5 1 83.5 123 CYS A CA 1
ATOM 980 C C . CYS A 1 123 ? 2.559 -6.23 4.113 1 83.5 123 CYS A C 1
ATOM 982 O O . CYS A 1 123 ? 1.999 -5.633 3.191 1 83.5 123 CYS A O 1
ATOM 984 N N . PRO A 1 124 ? 3.725 -5.984 4.578 1 68.25 124 PRO A N 1
ATOM 985 C CA . PRO A 1 124 ? 4.465 -4.961 3.838 1 68.25 124 PRO A CA 1
ATOM 986 C C . PRO A 1 124 ? 4.773 -5.379 2.402 1 68.25 124 PRO A C 1
ATOM 988 O O . PRO A 1 124 ? 4.957 -6.57 2.127 1 68.25 124 PRO A O 1
ATOM 991 N N . HIS A 1 125 ? 4.715 -4.469 1.533 1 68.25 125 HIS A N 1
ATOM 992 C CA . HIS A 1 125 ? 5.258 -4.469 0.181 1 68.25 125 HIS A CA 1
ATOM 993 C C . HIS A 1 125 ? 4.496 -5.438 -0.719 1 68.25 125 HIS A C 1
ATOM 995 O O . HIS A 1 125 ? 3.377 -5.84 -0.395 1 68.25 125 HIS A O 1
ATOM 1001 N N . TRP A 1 126 ? 5.105 -5.738 -1.849 1 79 126 TRP A N 1
ATOM 1002 C CA . TRP A 1 126 ? 4.543 -6.613 -2.871 1 79 126 TRP A CA 1
ATOM 1003 C C . TRP A 1 126 ? 4.734 -8.078 -2.502 1 79 126 TRP A C 1
ATOM 1005 O O . TRP A 1 126 ? 3.842 -8.906 -2.715 1 79 126 TRP A O 1
ATOM 1015 N N . VAL A 1 127 ? 5.934 -8.312 -1.969 1 86.75 127 VAL A N 1
ATOM 1016 C CA . VAL A 1 127 ? 6.195 -9.625 -1.389 1 86.75 127 VAL A CA 1
ATOM 1017 C C . VAL A 1 127 ? 6.121 -9.539 0.134 1 86.75 127 VAL A C 1
ATOM 1019 O O . VAL A 1 127 ? 6.844 -8.758 0.756 1 86.75 127 VAL A O 1
ATOM 1022 N N . CYS A 1 128 ? 5.254 -10.312 0.659 1 89.19 128 CYS A N 1
ATOM 1023 C CA . CYS A 1 128 ? 5.094 -10.305 2.109 1 89.19 128 CYS A CA 1
ATOM 1024 C C . CYS A 1 128 ? 6.301 -10.922 2.797 1 89.19 128 CYS A C 1
ATOM 1026 O O . CYS A 1 128 ? 6.539 -12.125 2.678 1 89.19 128 CYS A O 1
ATOM 1028 N N . ASP A 1 129 ? 7.102 -10.156 3.477 1 86.5 129 ASP A N 1
ATOM 1029 C CA . ASP A 1 129 ? 8.211 -10.578 4.328 1 86.5 129 ASP A CA 1
ATOM 1030 C C . ASP A 1 129 ? 9.102 -11.586 3.607 1 86.5 129 ASP A C 1
ATOM 1032 O O . ASP A 1 129 ? 9.227 -12.734 4.039 1 86.5 129 ASP A O 1
ATOM 1036 N N . PRO A 1 130 ? 9.781 -11.148 2.607 1 87.19 130 PRO A N 1
ATOM 1037 C CA . PRO A 1 130 ? 10.602 -12.062 1.812 1 87.19 130 PRO A CA 1
ATOM 1038 C C . PRO A 1 130 ? 11.625 -12.828 2.654 1 87.19 130 PRO A C 1
ATOM 1040 O O . PRO A 1 130 ? 12.008 -13.945 2.301 1 87.19 130 PRO A O 1
ATOM 1043 N N . HIS A 1 131 ? 12.023 -12.32 3.781 1 83.25 131 HIS A N 1
ATOM 1044 C CA . HIS A 1 131 ? 12.992 -13 4.637 1 83.25 131 HIS A CA 1
ATOM 1045 C C . HIS A 1 131 ? 12.422 -14.312 5.172 1 83.25 131 HIS A C 1
ATOM 1047 O O . HIS A 1 131 ? 13.18 -15.211 5.547 1 83.25 131 HIS A O 1
ATOM 1053 N N . ARG A 1 132 ? 11.133 -14.398 5.203 1 88.75 132 ARG A N 1
ATOM 1054 C CA . ARG A 1 132 ? 10.5 -15.602 5.73 1 88.75 132 ARG A CA 1
ATOM 1055 C C . ARG A 1 132 ? 10.484 -16.719 4.684 1 88.75 132 ARG A C 1
ATOM 1057 O O . ARG A 1 132 ? 10.117 -17.844 4.988 1 88.75 132 ARG A O 1
ATOM 1064 N N . LEU A 1 133 ? 10.906 -16.391 3.512 1 89.75 133 LEU A N 1
ATOM 1065 C CA . LEU A 1 133 ? 11.016 -17.375 2.441 1 89.75 133 LEU A CA 1
ATOM 1066 C C . LEU A 1 133 ? 12.383 -18.047 2.455 1 89.75 133 LEU A C 1
ATOM 1068 O O . LEU A 1 133 ? 12.656 -18.938 1.642 1 89.75 133 LEU A O 1
ATOM 1072 N N . MET A 1 134 ? 13.195 -17.625 3.414 1 87.44 134 MET A N 1
ATOM 1073 C CA . MET A 1 134 ? 14.508 -18.25 3.564 1 87.44 134 MET A CA 1
ATOM 1074 C C . MET A 1 134 ? 14.391 -19.641 4.172 1 87.44 134 MET A C 1
ATOM 1076 O O . MET A 1 134 ? 14.625 -19.828 5.367 1 87.44 134 MET A O 1
ATOM 1080 N N . LYS A 1 135 ? 14.07 -20.562 3.412 1 87 135 LYS A N 1
ATOM 1081 C CA . LYS A 1 135 ? 13.914 -21.953 3.828 1 87 135 LYS A CA 1
ATOM 1082 C C . LYS A 1 135 ? 14.523 -22.906 2.801 1 87 135 LYS A C 1
ATOM 1084 O O . LYS A 1 135 ? 14.703 -22.531 1.638 1 87 135 LYS A O 1
ATOM 1089 N N . LYS A 1 136 ? 14.836 -24.062 3.207 1 85.62 136 LYS A N 1
ATOM 1090 C CA . LYS A 1 136 ? 15.602 -25.016 2.406 1 85.62 136 LYS A CA 1
ATOM 1091 C C . LYS A 1 136 ? 14.828 -25.422 1.152 1 85.62 136 LYS A C 1
ATOM 1093 O O . LYS A 1 136 ? 15.414 -25.547 0.073 1 85.62 136 LYS A O 1
ATOM 1098 N N . ASP A 1 137 ? 13.547 -25.594 1.221 1 92.88 137 ASP A N 1
ATOM 1099 C CA . ASP A 1 137 ? 12.781 -26.094 0.081 1 92.88 137 ASP A CA 1
ATOM 1100 C C . ASP A 1 137 ? 12.008 -24.953 -0.599 1 92.88 137 ASP A C 1
ATOM 1102 O O . ASP A 1 137 ? 10.93 -25.172 -1.143 1 92.88 137 ASP A O 1
ATOM 1106 N N . CYS A 1 138 ? 12.664 -23.781 -0.609 1 96.44 138 CYS A N 1
ATOM 1107 C CA . CYS A 1 138 ? 12.039 -22.609 -1.221 1 96.44 138 CYS A CA 1
ATOM 1108 C C . CYS A 1 138 ? 11.836 -22.812 -2.717 1 96.44 138 CYS A C 1
ATOM 1110 O O . CYS A 1 138 ? 12.773 -23.188 -3.428 1 96.44 138 CYS A O 1
ATOM 1112 N N . LEU A 1 139 ? 10.609 -22.672 -3.193 1 98.44 139 LEU A N 1
ATOM 1113 C CA . LEU A 1 139 ? 10.25 -22.812 -4.602 1 98.44 139 LEU A CA 1
ATOM 1114 C C . LEU A 1 139 ? 9.453 -21.609 -5.082 1 98.44 139 LEU A C 1
ATOM 1116 O O . LEU A 1 139 ? 8.469 -21.219 -4.445 1 98.44 139 LEU A O 1
ATOM 1120 N N . VAL A 1 140 ? 9.891 -20.984 -6.203 1 98.38 140 VAL A N 1
ATOM 1121 C CA . VAL A 1 140 ? 9.242 -19.812 -6.773 1 98.38 140 VAL A CA 1
ATOM 1122 C C . VAL A 1 140 ? 8.945 -20.062 -8.25 1 98.38 140 VAL A C 1
ATOM 1124 O O . VAL A 1 140 ? 9.797 -20.547 -8.992 1 98.38 140 VAL A O 1
ATOM 1127 N N . TYR A 1 141 ? 7.727 -19.828 -8.641 1 98.56 141 TYR A N 1
ATOM 1128 C CA . TYR A 1 141 ? 7.336 -19.766 -10.047 1 98.56 141 TYR A CA 1
ATOM 1129 C C . TYR A 1 141 ? 7.082 -18.328 -10.484 1 98.56 141 TYR A C 1
ATOM 1131 O O . TYR A 1 141 ? 6.398 -17.578 -9.789 1 98.56 141 TYR A O 1
ATOM 1139 N N . SER A 1 142 ? 7.668 -17.953 -11.555 1 97.88 142 SER A N 1
ATOM 1140 C CA . SER A 1 142 ? 7.52 -16.609 -12.109 1 97.88 142 SER A CA 1
ATOM 1141 C C . SER A 1 142 ? 7.109 -16.656 -13.578 1 97.88 142 SER A C 1
ATOM 1143 O O . SER A 1 142 ? 7.938 -16.906 -14.453 1 97.88 142 SER A O 1
ATOM 1145 N N . PHE A 1 143 ? 5.859 -16.328 -13.836 1 97.06 143 PHE A N 1
ATOM 1146 C CA . PHE A 1 143 ? 5.336 -16.328 -15.203 1 97.06 143 PHE A CA 1
ATOM 1147 C C . PHE A 1 143 ? 5.367 -14.93 -15.797 1 97.06 143 PHE A C 1
ATOM 1149 O O . PHE A 1 143 ? 4.871 -13.977 -15.195 1 97.06 143 PHE A O 1
ATOM 1156 N N . GLY A 1 144 ? 5.887 -14.789 -16.953 1 93.19 144 GLY A N 1
ATOM 1157 C CA . GLY A 1 144 ? 5.938 -13.516 -17.656 1 93.19 144 GLY A CA 1
ATOM 1158 C C . GLY A 1 144 ? 7.156 -12.688 -17.297 1 93.19 144 GLY A C 1
ATOM 1159 O O . GLY A 1 144 ? 7.086 -11.797 -16.438 1 93.19 144 GLY A O 1
ATOM 1160 N N . SER A 1 145 ? 8.25 -12.836 -17.953 1 88 145 SER A N 1
ATOM 1161 C CA . SER A 1 145 ? 9.477 -12.094 -17.672 1 88 145 SER A CA 1
ATOM 1162 C C . SER A 1 145 ? 9.789 -11.109 -18.797 1 88 145 SER A C 1
ATOM 1164 O O . SER A 1 145 ? 10.359 -10.039 -18.547 1 88 145 SER A O 1
ATOM 1166 N N . LYS A 1 146 ? 9.43 -11.461 -19.969 1 89.88 146 LYS A N 1
ATOM 1167 C CA . LYS A 1 146 ? 9.828 -10.695 -21.156 1 89.88 146 LYS A CA 1
ATOM 1168 C C . LYS A 1 146 ? 11.328 -10.406 -21.141 1 89.88 146 LYS A C 1
ATOM 1170 O O . LYS A 1 146 ? 11.75 -9.289 -21.453 1 89.88 146 LYS A O 1
ATOM 1175 N N . GLY A 1 147 ? 12.016 -11.32 -20.641 1 89.81 147 GLY A N 1
ATOM 1176 C CA . GLY A 1 147 ? 13.469 -11.227 -20.625 1 89.81 147 GLY A CA 1
ATOM 1177 C C . GLY A 1 147 ? 14.008 -10.391 -19.484 1 89.81 147 GLY A C 1
ATOM 1178 O O . GLY A 1 147 ? 15.219 -10.188 -19.375 1 89.81 147 GLY A O 1
ATOM 1179 N N . GLN A 1 148 ? 13.219 -9.922 -18.672 1 90.06 148 GLN A N 1
ATOM 1180 C CA . GLN A 1 148 ? 13.641 -9.164 -17.5 1 90.06 148 GLN A CA 1
ATOM 1181 C C . GLN A 1 148 ? 13.656 -10.039 -16.25 1 90.06 148 GLN A C 1
ATOM 1183 O O . GLN A 1 148 ? 12.672 -10.703 -15.93 1 90.06 148 GLN A O 1
ATOM 1188 N N . TYR A 1 149 ? 14.844 -10.062 -15.562 1 92.81 149 TYR A N 1
ATOM 1189 C CA . TYR A 1 149 ? 15.008 -10.953 -14.422 1 92.81 149 TYR A CA 1
ATOM 1190 C C . TYR A 1 149 ? 15.195 -10.164 -13.133 1 92.81 149 TYR A C 1
ATOM 1192 O O . TYR A 1 149 ? 15.57 -10.727 -12.102 1 92.81 149 TYR A O 1
ATOM 1200 N N . ASP A 1 150 ? 14.922 -8.867 -13.148 1 87.06 150 ASP A N 1
ATOM 1201 C CA . ASP A 1 150 ? 15.203 -8.008 -12 1 87.06 150 ASP A CA 1
ATOM 1202 C C . ASP A 1 150 ? 14.492 -8.5 -10.75 1 87.06 150 ASP A C 1
ATOM 1204 O O . ASP A 1 150 ? 15.078 -8.523 -9.664 1 87.06 150 ASP A O 1
ATOM 1208 N N . PHE A 1 151 ? 13.289 -8.945 -10.852 1 91.62 151 PHE A N 1
ATOM 1209 C CA . PHE A 1 151 ? 12.531 -9.438 -9.711 1 91.62 151 PHE A CA 1
ATOM 1210 C C . PHE A 1 151 ? 13.172 -10.703 -9.148 1 91.62 151 PHE A C 1
ATOM 1212 O O . PHE A 1 151 ? 13.445 -10.781 -7.945 1 91.62 151 PHE A O 1
ATOM 1219 N N . GLU A 1 152 ? 13.461 -11.617 -10.047 1 93.94 152 GLU A N 1
ATOM 1220 C CA . GLU A 1 152 ? 14.023 -12.898 -9.641 1 93.94 152 GLU A CA 1
ATOM 1221 C C . GLU A 1 152 ? 15.422 -12.734 -9.047 1 93.94 152 GLU A C 1
ATOM 1223 O O . GLU A 1 152 ? 15.75 -13.352 -8.031 1 93.94 152 GLU A O 1
ATOM 1228 N N . ASP A 1 153 ? 16.188 -11.859 -9.695 1 92.19 153 ASP A N 1
ATOM 1229 C CA . ASP A 1 153 ? 17.531 -11.578 -9.188 1 92.19 153 ASP A CA 1
ATOM 1230 C C . ASP A 1 153 ? 17.469 -10.93 -7.812 1 92.19 153 ASP A C 1
ATOM 1232 O O . ASP A 1 153 ? 18.219 -11.312 -6.906 1 92.19 153 ASP A O 1
ATOM 1236 N N . GLY A 1 154 ? 16.547 -10.008 -7.648 1 88.19 154 GLY A N 1
ATOM 1237 C CA . GLY A 1 154 ? 16.375 -9.367 -6.352 1 88.19 154 GLY A CA 1
ATOM 1238 C C . GLY A 1 154 ? 15.891 -10.32 -5.273 1 88.19 154 GLY A C 1
ATOM 1239 O O . GLY A 1 154 ? 16.375 -10.273 -4.141 1 88.19 154 GLY A O 1
ATOM 1240 N N . LEU A 1 155 ? 15.016 -11.164 -5.633 1 91.44 155 LEU A N 1
ATOM 1241 C CA . LEU A 1 155 ? 14.445 -12.102 -4.668 1 91.44 155 LEU A CA 1
ATOM 1242 C C . LEU A 1 155 ? 15.508 -13.086 -4.184 1 91.44 155 LEU A C 1
ATOM 1244 O O . LEU A 1 155 ? 15.664 -13.289 -2.977 1 91.44 155 LEU A O 1
ATOM 1248 N N . ILE A 1 156 ? 16.234 -13.664 -5.105 1 93.31 156 ILE A N 1
ATOM 1249 C CA . ILE A 1 156 ? 17.203 -14.695 -4.734 1 93.31 156 ILE A CA 1
ATOM 1250 C C . ILE A 1 156 ? 18.312 -14.094 -3.879 1 93.31 156 ILE A C 1
ATOM 1252 O O . ILE A 1 156 ? 18.891 -14.773 -3.033 1 93.31 156 ILE A O 1
ATOM 1256 N N . ASP A 1 157 ? 18.578 -12.828 -4.043 1 88.62 157 ASP A N 1
ATOM 1257 C CA . ASP A 1 157 ? 19.562 -12.125 -3.209 1 88.62 157 ASP A CA 1
ATOM 1258 C C . ASP A 1 157 ? 19.062 -12.023 -1.767 1 88.62 157 ASP A C 1
ATOM 1260 O O . ASP A 1 157 ? 19.875 -11.969 -0.835 1 88.62 157 ASP A O 1
ATOM 1264 N N . ILE A 1 158 ? 17.812 -12.055 -1.612 1 85.62 158 ILE A N 1
ATOM 1265 C CA . ILE A 1 158 ? 17.219 -11.914 -0.282 1 85.62 158 ILE A CA 1
ATOM 1266 C C . ILE A 1 158 ? 17.047 -13.289 0.354 1 85.62 158 ILE A C 1
ATOM 1268 O O . ILE A 1 158 ? 17.438 -13.5 1.505 1 85.62 158 ILE A O 1
ATOM 1272 N N . VAL A 1 159 ? 16.547 -14.211 -0.435 1 91 159 VAL A N 1
ATOM 1273 C CA . VAL A 1 159 ? 16.109 -15.477 0.151 1 91 159 VAL A CA 1
ATOM 1274 C C . VAL A 1 159 ? 17.25 -16.484 0.126 1 91 159 VAL A C 1
ATOM 1276 O O . VAL A 1 159 ? 17.219 -17.484 0.839 1 91 159 VAL A O 1
ATOM 1279 N N . GLY A 1 160 ? 18.203 -16.25 -0.762 1 90.75 160 GLY A N 1
ATOM 1280 C CA . GLY A 1 160 ? 19.375 -17.125 -0.817 1 90.75 160 GLY A CA 1
ATOM 1281 C C . GLY A 1 160 ? 19.391 -18.016 -2.035 1 90.75 160 GLY A C 1
ATOM 1282 O O . GLY A 1 160 ? 18.328 -18.344 -2.584 1 90.75 160 GLY A O 1
ATOM 1283 N N . GLN A 1 161 ? 20.531 -18.578 -2.312 1 92.75 161 GLN A N 1
ATOM 1284 C CA . GLN A 1 161 ? 20.766 -19.375 -3.52 1 92.75 161 GLN A CA 1
ATOM 1285 C C . GLN A 1 161 ? 20.125 -20.75 -3.406 1 92.75 161 GLN A C 1
ATOM 1287 O O . GLN A 1 161 ? 19.984 -21.469 -4.406 1 92.75 161 GLN A O 1
ATOM 1292 N N . HIS A 1 162 ? 19.812 -21.062 -2.287 1 93 162 HIS A N 1
ATOM 1293 C CA . HIS A 1 162 ? 19.156 -22.359 -2.113 1 93 162 HIS A CA 1
ATOM 1294 C C . HIS A 1 162 ? 17.734 -22.344 -2.664 1 93 162 HIS A C 1
ATOM 1296 O O . HIS A 1 162 ? 17.141 -23.391 -2.889 1 93 162 HIS A O 1
ATOM 1302 N N . CYS A 1 163 ? 17.172 -21.172 -2.814 1 96.62 163 CYS A N 1
ATOM 1303 C CA . CYS A 1 163 ? 15.812 -21.062 -3.348 1 96.62 163 CYS A CA 1
ATOM 1304 C C . CYS A 1 163 ? 15.789 -21.375 -4.84 1 96.62 163 CYS A C 1
ATOM 1306 O O . CYS A 1 163 ? 16.578 -20.812 -5.605 1 96.62 163 CYS A O 1
ATOM 1308 N N . GLU A 1 164 ? 14.93 -22.297 -5.195 1 97.56 164 GLU A N 1
ATOM 1309 C CA . GLU A 1 164 ? 14.75 -22.688 -6.59 1 97.56 164 GLU A CA 1
ATOM 1310 C C . GLU A 1 164 ? 13.727 -21.797 -7.285 1 97.56 164 GLU A C 1
ATOM 1312 O O . GLU A 1 164 ? 12.547 -21.797 -6.934 1 97.56 164 GLU A O 1
ATOM 1317 N N . ILE A 1 165 ? 14.18 -21.016 -8.297 1 97.88 165 ILE A N 1
ATOM 1318 C CA . ILE A 1 165 ? 13.305 -20.078 -8.992 1 97.88 165 ILE A CA 1
ATOM 1319 C C . ILE A 1 165 ? 13.156 -20.5 -10.453 1 97.88 165 ILE A C 1
ATOM 1321 O O . ILE A 1 165 ? 14.148 -20.688 -11.156 1 97.88 165 ILE A O 1
ATOM 1325 N N . HIS A 1 166 ? 11.953 -20.688 -10.891 1 97.81 166 HIS A N 1
ATOM 1326 C CA . HIS A 1 166 ? 11.656 -21 -12.281 1 97.81 166 HIS A CA 1
ATOM 1327 C C . HIS A 1 166 ? 10.914 -19.859 -12.969 1 97.81 166 HIS A C 1
ATOM 1329 O O . HIS A 1 166 ? 9.891 -19.391 -12.469 1 97.81 166 HIS A O 1
ATOM 1335 N N . VAL A 1 167 ? 11.461 -19.422 -14.094 1 97.31 167 VAL A N 1
ATOM 1336 C CA . VAL A 1 167 ? 10.906 -18.328 -14.891 1 97.31 167 VAL A CA 1
ATOM 1337 C C . VAL A 1 167 ? 10.305 -18.875 -16.172 1 97.31 167 VAL A C 1
ATOM 1339 O O . VAL A 1 167 ? 10.922 -19.688 -16.859 1 97.31 167 VAL A O 1
ATOM 1342 N N . PHE A 1 168 ? 9.078 -18.406 -16.484 1 96.25 168 PHE A N 1
ATOM 1343 C CA . PHE A 1 168 ? 8.367 -18.922 -17.641 1 96.25 168 PHE A CA 1
ATOM 1344 C C . PHE A 1 168 ? 7.941 -17.781 -18.562 1 96.25 168 PHE A C 1
ATOM 1346 O O . PHE A 1 168 ? 7.43 -16.75 -18.109 1 96.25 168 PHE A O 1
ATOM 1353 N N . ASP A 1 169 ? 8.18 -18 -19.844 1 93.19 169 ASP A N 1
ATOM 1354 C CA . ASP A 1 169 ? 7.695 -17.078 -20.875 1 93.19 169 ASP A CA 1
ATOM 1355 C C . ASP A 1 169 ? 7.641 -17.781 -22.234 1 93.19 169 ASP A C 1
ATOM 1357 O O . ASP A 1 169 ? 8.266 -18.812 -22.438 1 93.19 169 ASP A O 1
ATOM 1361 N N . PHE A 1 170 ? 6.93 -17.125 -23.234 1 88.25 170 PHE A N 1
ATOM 1362 C CA . PHE A 1 170 ? 6.824 -17.703 -24.578 1 88.25 170 PHE A CA 1
ATOM 1363 C C . PHE A 1 170 ? 8.055 -17.375 -25.406 1 88.25 170 PHE A C 1
ATOM 1365 O O . PHE A 1 170 ? 8.367 -18.078 -26.375 1 88.25 170 PHE A O 1
ATOM 1372 N N . GLY A 1 171 ? 8.68 -16.297 -25.047 1 87.69 171 GLY A N 1
ATOM 1373 C CA . GLY A 1 171 ? 9.781 -15.828 -25.875 1 87.69 171 GLY A CA 1
ATOM 1374 C C . GLY A 1 171 ? 11.109 -16.469 -25.531 1 87.69 171 GLY A C 1
ATOM 1375 O O . GLY A 1 171 ? 11.219 -17.188 -24.547 1 87.69 171 GLY A O 1
ATOM 1376 N N . SER A 1 172 ? 12.016 -16.312 -26.453 1 90.12 172 SER A N 1
ATOM 1377 C CA . SER A 1 172 ? 13.383 -16.766 -26.219 1 90.12 172 SER A CA 1
ATOM 1378 C C . SER A 1 172 ? 14.156 -15.766 -25.375 1 90.12 172 SER A C 1
ATOM 1380 O O . SER A 1 172 ? 14.836 -14.883 -25.906 1 90.12 172 SER A O 1
ATOM 1382 N N . PHE A 1 173 ? 13.938 -15.938 -24.031 1 90.69 173 PHE A N 1
ATOM 1383 C CA . PHE A 1 173 ? 14.484 -14.914 -23.141 1 90.69 173 PHE A CA 1
ATOM 1384 C C . PHE A 1 173 ? 15.484 -15.531 -22.172 1 90.69 173 PHE A C 1
ATOM 1386 O O . PHE A 1 173 ? 15.812 -14.93 -21.141 1 90.69 173 PHE A O 1
ATOM 1393 N N . ASP A 1 174 ? 15.953 -16.719 -22.5 1 90.31 174 ASP A N 1
ATOM 1394 C CA . ASP A 1 174 ? 16.922 -17.344 -21.609 1 90.31 174 ASP A CA 1
ATOM 1395 C C . ASP A 1 174 ? 18.172 -16.469 -21.469 1 90.31 174 ASP A C 1
ATOM 1397 O O . ASP A 1 174 ? 18.609 -15.836 -22.422 1 90.31 174 ASP A O 1
ATOM 1401 N N . ARG A 1 175 ? 18.547 -16.406 -20.188 1 85.44 175 ARG A N 1
ATOM 1402 C CA . ARG A 1 175 ? 19.75 -15.602 -19.984 1 85.44 175 ARG A CA 1
ATOM 1403 C C . ARG A 1 175 ? 20.969 -16.5 -19.766 1 85.44 175 ARG A C 1
ATOM 1405 O O . ARG A 1 175 ? 20.859 -17.578 -19.188 1 85.44 175 ARG A O 1
ATOM 1412 N N . THR A 1 176 ? 22.047 -16.234 -20.484 1 78.38 176 THR A N 1
ATOM 1413 C CA . THR A 1 176 ? 23.312 -16.953 -20.344 1 78.38 176 THR A CA 1
ATOM 1414 C C . THR A 1 176 ? 24.125 -16.406 -19.172 1 78.38 176 THR A C 1
ATOM 1416 O O . THR A 1 176 ? 24.953 -17.125 -18.594 1 78.38 176 THR A O 1
ATOM 1419 N N . GLU A 1 177 ? 23.781 -15.266 -18.797 1 79.5 177 GLU A N 1
ATOM 1420 C CA . GLU A 1 177 ? 24.484 -14.648 -17.672 1 79.5 177 GLU A CA 1
ATOM 1421 C C . GLU A 1 177 ? 23.922 -15.133 -16.344 1 79.5 177 GLU A C 1
ATOM 1423 O O . GLU A 1 177 ? 22.766 -15.516 -16.25 1 79.5 177 GLU A O 1
ATOM 1428 N N . ASN A 1 178 ? 24.797 -15.32 -15.312 1 79.38 178 ASN A N 1
ATOM 1429 C CA . ASN A 1 178 ? 24.453 -15.664 -13.938 1 79.38 178 ASN A CA 1
ATOM 1430 C C . ASN A 1 178 ? 23.922 -17.094 -13.836 1 79.38 178 ASN A C 1
ATOM 1432 O O . ASN A 1 178 ? 22.953 -17.344 -13.125 1 79.38 178 ASN A O 1
ATOM 1436 N N . SER A 1 179 ? 24.469 -17.969 -14.695 1 83.5 179 SER A N 1
ATOM 1437 C CA . SER A 1 179 ? 24.031 -19.375 -14.734 1 83.5 179 SER A CA 1
ATOM 1438 C C . SER A 1 179 ? 24.25 -20.047 -13.391 1 83.5 179 SER A C 1
ATOM 1440 O O . SER A 1 179 ? 23.672 -21.109 -13.125 1 83.5 179 SER A O 1
ATOM 1442 N N . GLU A 1 180 ? 24.984 -19.344 -12.562 1 88.69 180 GLU A N 1
ATOM 1443 C CA . GLU A 1 180 ? 25.266 -19.906 -11.242 1 88.69 180 GLU A CA 1
ATOM 1444 C C . GLU A 1 180 ? 24.078 -19.703 -10.297 1 88.69 180 GLU A C 1
ATOM 1446 O O . GLU A 1 180 ? 23.984 -20.359 -9.258 1 88.69 180 GLU A O 1
ATOM 1451 N N . ARG A 1 181 ? 23.25 -18.781 -10.688 1 93.56 181 ARG A N 1
ATOM 1452 C CA . ARG A 1 181 ? 22.094 -18.531 -9.836 1 93.56 181 ARG A CA 1
ATOM 1453 C C . ARG A 1 181 ? 21.031 -19.594 -10.031 1 93.56 181 ARG A C 1
ATOM 1455 O O . ARG A 1 181 ? 20.797 -20.062 -11.148 1 93.56 181 ARG A O 1
ATOM 1462 N N . ASN A 1 182 ? 20.422 -20.031 -9 1 96 182 ASN A N 1
ATOM 1463 C CA . ASN A 1 182 ? 19.391 -21.047 -9.055 1 96 182 ASN A CA 1
ATOM 1464 C C . ASN A 1 182 ? 18.094 -20.516 -9.656 1 96 182 ASN A C 1
ATOM 1466 O O . ASN A 1 182 ? 17.031 -20.641 -9.055 1 96 182 ASN A O 1
ATOM 1470 N N . ILE A 1 183 ? 18.266 -19.875 -10.773 1 96.69 183 ILE A N 1
ATOM 1471 C CA . ILE A 1 183 ? 17.172 -19.328 -11.57 1 96.69 183 ILE A CA 1
ATOM 1472 C C . ILE A 1 183 ? 17.125 -20.031 -12.93 1 96.69 183 ILE A C 1
ATOM 1474 O O . ILE A 1 183 ? 18.094 -20 -13.688 1 96.69 183 ILE A O 1
ATOM 1478 N N . HIS A 1 184 ? 15.992 -20.625 -13.227 1 96.38 184 HIS A N 1
ATOM 1479 C CA . HIS A 1 184 ? 15.852 -21.469 -14.406 1 96.38 184 HIS A CA 1
ATOM 1480 C C . HIS A 1 184 ? 14.773 -20.938 -15.336 1 96.38 184 HIS A C 1
ATOM 1482 O O . HIS A 1 184 ? 13.617 -20.75 -14.93 1 96.38 184 HIS A O 1
ATOM 1488 N N . TYR A 1 185 ? 15.18 -20.766 -16.578 1 96.5 185 TYR A N 1
ATOM 1489 C CA . TYR A 1 185 ? 14.227 -20.266 -17.578 1 96.5 185 TYR A CA 1
ATOM 1490 C C . TYR A 1 185 ? 13.602 -21.406 -18.359 1 96.5 185 TYR A C 1
ATOM 1492 O O . TYR A 1 185 ? 14.281 -22.375 -18.703 1 96.5 185 TYR A O 1
ATOM 1500 N N . HIS A 1 186 ? 12.336 -21.297 -18.578 1 95.62 186 HIS A N 1
ATOM 1501 C CA . HIS A 1 186 ? 11.57 -22.219 -19.406 1 95.62 186 HIS A CA 1
ATOM 1502 C C . HIS A 1 186 ? 10.773 -21.469 -20.469 1 95.62 186 HIS A C 1
ATOM 1504 O O . HIS A 1 186 ? 9.961 -20.609 -20.141 1 95.62 186 HIS A O 1
ATOM 1510 N N . GLN A 1 187 ? 11.008 -21.844 -21.734 1 94.38 187 GLN A N 1
ATOM 1511 C CA . GLN A 1 187 ? 10.258 -21.219 -22.812 1 94.38 187 GLN A CA 1
ATOM 1512 C C . GLN A 1 187 ? 8.883 -21.844 -22.969 1 94.38 187 GLN A C 1
ATOM 1514 O O . GLN A 1 187 ? 8.586 -22.453 -24 1 94.38 187 GLN A O 1
ATOM 1519 N N . TRP A 1 188 ? 8.07 -21.734 -21.953 1 94.94 188 TRP A N 1
ATOM 1520 C CA . TRP A 1 188 ? 6.711 -22.266 -21.875 1 94.94 188 TRP A CA 1
ATOM 1521 C C . TRP A 1 188 ? 5.719 -21.156 -21.5 1 94.94 188 TRP A C 1
ATOM 1523 O O . TRP A 1 188 ? 5.938 -20.422 -20.531 1 94.94 188 TRP A O 1
ATOM 1533 N N . GLY A 1 189 ? 4.699 -20.984 -22.297 1 93.38 189 GLY A N 1
ATOM 1534 C CA . GLY A 1 189 ? 3.578 -20.156 -21.891 1 93.38 189 GLY A CA 1
ATOM 1535 C C . GLY A 1 189 ? 2.617 -20.875 -20.953 1 93.38 189 GLY A C 1
ATOM 1536 O O . GLY A 1 189 ? 2.559 -22.109 -20.938 1 93.38 189 GLY A O 1
ATOM 1537 N N . LEU A 1 190 ? 1.925 -20.078 -20.188 1 95.19 190 LEU A N 1
ATOM 1538 C CA . LEU A 1 190 ? 0.921 -20.641 -19.297 1 95.19 190 LEU A CA 1
ATOM 1539 C C . LEU A 1 190 ? -0.43 -20.75 -20 1 95.19 190 LEU A C 1
ATOM 1541 O O . LEU A 1 190 ? -1.062 -19.734 -20.297 1 95.19 190 LEU A O 1
ATOM 1545 N N . GLY A 1 191 ? -0.83 -21.953 -20.266 1 94.5 191 GLY A N 1
ATOM 1546 C CA . GLY A 1 191 ? -2.09 -22.203 -20.938 1 94.5 191 GLY A CA 1
ATOM 1547 C C . GLY A 1 191 ? -3.244 -22.453 -20 1 94.5 191 GLY A C 1
ATOM 1548 O O . GLY A 1 191 ? -3.145 -22.172 -18.797 1 94.5 191 GLY A O 1
ATOM 1549 N N . SER A 1 192 ? -4.348 -22.828 -20.578 1 95.69 192 SER A N 1
ATOM 1550 C CA . SER A 1 192 ? -5.578 -23.141 -19.859 1 95.69 192 SER A CA 1
ATOM 1551 C C . SER A 1 192 ? -6.027 -24.578 -20.109 1 95.69 192 SER A C 1
ATOM 1553 O O . SER A 1 192 ? -6.102 -25 -21.266 1 95.69 192 SER A O 1
ATOM 1555 N N . SER A 1 193 ? -6.363 -25.25 -19.078 1 95.81 193 SER A N 1
ATOM 1556 C CA . SER A 1 193 ? -6.855 -26.609 -19.219 1 95.81 193 SER A CA 1
ATOM 1557 C C . SER A 1 193 ? -8.32 -26.641 -19.656 1 95.81 193 SER A C 1
ATOM 1559 O O . SER A 1 193 ? -8.836 -27.672 -20.078 1 95.81 193 SER A O 1
ATOM 1561 N N . TYR A 1 194 ? -9 -25.547 -19.562 1 94.5 194 TYR A N 1
ATOM 1562 C CA . TYR A 1 194 ? -10.438 -25.531 -19.797 1 94.5 194 TYR A CA 1
ATOM 1563 C C . TYR A 1 194 ? -10.797 -24.562 -20.922 1 94.5 194 TYR A C 1
ATOM 1565 O O . TYR A 1 194 ? -11.969 -24.453 -21.297 1 94.5 194 TYR A O 1
ATOM 1573 N N . ASP A 1 195 ? -9.859 -23.797 -21.406 1 93.75 195 ASP A N 1
ATOM 1574 C CA . ASP A 1 195 ? -10.078 -22.891 -22.516 1 93.75 195 ASP A CA 1
ATOM 1575 C C . ASP A 1 195 ? -9.172 -23.234 -23.703 1 93.75 195 ASP A C 1
ATOM 1577 O O . ASP A 1 195 ? -8.141 -22.594 -23.891 1 93.75 195 ASP A O 1
ATOM 1581 N N . ARG A 1 196 ? -9.602 -24.047 -24.547 1 91.44 196 ARG A N 1
ATOM 1582 C CA . ARG A 1 196 ? -8.82 -24.531 -25.672 1 91.44 196 ARG A CA 1
ATOM 1583 C C . ARG A 1 196 ? -8.586 -23.422 -26.703 1 91.44 196 ARG A C 1
ATOM 1585 O O . ARG A 1 196 ? -7.52 -23.359 -27.312 1 91.44 196 ARG A O 1
ATOM 1592 N N . GLN A 1 197 ? -9.562 -22.672 -26.875 1 90.88 197 GLN A N 1
ATOM 1593 C CA . GLN A 1 197 ? -9.445 -21.594 -27.844 1 90.88 197 GLN A CA 1
ATOM 1594 C C . GLN A 1 197 ? -8.344 -20.609 -27.438 1 90.88 197 GLN A C 1
ATOM 1596 O O . GLN A 1 197 ? -7.648 -20.062 -28.297 1 90.88 197 GLN A O 1
ATOM 1601 N N . TYR A 1 198 ? -8.305 -20.375 -26.156 1 91.19 198 TYR A N 1
ATOM 1602 C CA . TYR A 1 198 ? -7.211 -19.547 -25.672 1 91.19 198 TYR A CA 1
ATOM 1603 C C . TYR A 1 198 ? -5.859 -20.156 -26.031 1 91.19 198 TYR A C 1
ATOM 1605 O O . TYR A 1 198 ? -4.977 -19.453 -26.531 1 91.19 198 TYR A O 1
ATOM 1613 N N . ASN A 1 199 ? -5.723 -21.406 -25.812 1 91.75 199 ASN A N 1
ATOM 1614 C CA . ASN A 1 199 ? -4.473 -22.094 -26.125 1 91.75 199 ASN A CA 1
ATOM 1615 C C . ASN A 1 199 ? -4.152 -22.031 -27.609 1 91.75 199 ASN A C 1
ATOM 1617 O O . ASN A 1 199 ? -2.998 -21.844 -28 1 91.75 199 ASN A O 1
ATOM 1621 N N . ASP A 1 200 ? -5.145 -22.125 -28.422 1 88.56 200 ASP A N 1
ATOM 1622 C CA . ASP A 1 200 ? -4.988 -22.188 -29.875 1 88.56 200 ASP A CA 1
ATOM 1623 C C . ASP A 1 200 ? -4.492 -20.859 -30.438 1 88.56 200 ASP A C 1
ATOM 1625 O O . ASP A 1 200 ? -3.928 -20.812 -31.531 1 88.56 200 ASP A O 1
ATOM 1629 N N . ALA A 1 201 ? -4.699 -19.828 -29.672 1 82.38 201 ALA A N 1
ATOM 1630 C CA . ALA A 1 201 ? -4.277 -18.516 -30.141 1 82.38 201 ALA A CA 1
ATOM 1631 C C . ALA A 1 201 ? -2.754 -18.391 -30.141 1 82.38 201 ALA A C 1
ATOM 1633 O O . ALA A 1 201 ? -2.197 -17.531 -30.812 1 82.38 201 ALA A O 1
ATOM 1634 N N . PHE A 1 202 ? -2.037 -19.156 -29.406 1 76.25 202 PHE A N 1
ATOM 1635 C CA . PHE A 1 202 ? -0.586 -19.094 -29.281 1 76.25 202 PHE A CA 1
ATOM 1636 C C . PHE A 1 202 ? 0.076 -20.188 -30.109 1 76.25 202 PHE A C 1
ATOM 1638 O O . PHE A 1 202 ? 1.303 -20.234 -30.219 1 76.25 202 PHE A O 1
ATOM 1645 N N . ILE A 1 203 ? -0.469 -21.125 -30.688 1 65.44 203 ILE A N 1
ATOM 1646 C CA . ILE A 1 203 ? 0.054 -22.359 -31.266 1 65.44 203 ILE A CA 1
ATOM 1647 C C . ILE A 1 203 ? 0.954 -22.031 -32.438 1 65.44 203 ILE A C 1
ATOM 1649 O O . ILE A 1 203 ? 1.79 -22.844 -32.844 1 65.44 203 ILE A O 1
ATOM 1653 N N . ASN A 1 204 ? 1.157 -20.797 -32.688 1 62.03 204 ASN A N 1
ATOM 1654 C CA . ASN A 1 204 ? 2.119 -20.688 -33.781 1 62.03 204 ASN A CA 1
ATOM 1655 C C . ASN A 1 204 ? 3.553 -20.828 -33.281 1 62.03 204 ASN A C 1
ATOM 1657 O O . ASN A 1 204 ? 4.375 -19.938 -33.469 1 62.03 204 ASN A O 1
ATOM 1661 N N . GLY A 1 205 ? 3.781 -21.984 -32.688 1 66.62 205 GLY A N 1
ATOM 1662 C CA . GLY A 1 205 ? 5.168 -22.297 -32.406 1 66.62 205 GLY A CA 1
ATOM 1663 C C . GLY A 1 205 ? 5.523 -22.141 -30.938 1 66.62 205 GLY A C 1
ATOM 1664 O O . GLY A 1 205 ? 6.543 -22.656 -30.484 1 66.62 205 GLY A O 1
ATOM 1665 N N . GLU A 1 206 ? 4.73 -21.5 -30.172 1 77.12 206 GLU A N 1
ATOM 1666 C CA . GLU A 1 206 ? 5.027 -21.359 -28.75 1 77.12 206 GLU A CA 1
ATOM 1667 C C . GLU A 1 206 ? 4.508 -22.562 -27.953 1 77.12 206 GLU A C 1
ATOM 1669 O O . GLU A 1 206 ? 3.439 -23.094 -28.25 1 77.12 206 GLU A O 1
ATOM 1674 N N . GLU A 1 207 ? 5.355 -23.094 -27.188 1 89.06 207 GLU A N 1
ATOM 1675 C CA . GLU A 1 207 ? 4.898 -24.172 -26.297 1 89.06 207 GLU A CA 1
ATOM 1676 C C . GLU A 1 207 ? 4.055 -23.609 -25.156 1 89.06 207 GLU A C 1
ATOM 1678 O O . GLU A 1 207 ? 4.504 -22.734 -24.406 1 89.06 207 GLU A O 1
ATOM 1683 N N . ILE A 1 208 ? 2.812 -24.031 -25.062 1 92.88 208 ILE A N 1
ATOM 1684 C CA . ILE A 1 208 ? 1.872 -23.641 -24.016 1 92.88 208 ILE A CA 1
ATOM 1685 C C . ILE A 1 208 ? 1.532 -24.859 -23.156 1 92.88 208 ILE A C 1
ATOM 1687 O O . ILE A 1 208 ? 1.201 -25.922 -23.672 1 92.88 208 ILE A O 1
ATOM 1691 N N . LEU A 1 209 ? 1.694 -24.719 -21.938 1 94.94 209 LEU A N 1
ATOM 1692 C CA . LEU A 1 209 ? 1.425 -25.797 -20.984 1 94.94 209 LEU A CA 1
ATOM 1693 C C . LEU A 1 209 ? 0.471 -25.328 -19.891 1 94.94 209 LEU A C 1
ATOM 1695 O O . LEU A 1 209 ? 0.514 -24.172 -19.484 1 94.94 209 LEU A O 1
ATOM 1699 N N . SER A 1 210 ? -0.403 -26.266 -19.484 1 95.38 210 SER A N 1
ATOM 1700 C CA . SER A 1 210 ? -1.183 -25.969 -18.297 1 95.38 210 SER A CA 1
ATOM 1701 C C . SER A 1 210 ? -0.297 -25.938 -17.047 1 95.38 210 SER A C 1
ATOM 1703 O O . SER A 1 210 ? 0.842 -26.406 -17.078 1 95.38 210 SER A O 1
ATOM 1705 N N . PHE A 1 211 ? -0.828 -25.375 -16 1 97.44 211 PHE A N 1
ATOM 1706 C CA . PHE A 1 211 ? -0.084 -25.297 -14.75 1 97.44 211 PHE A CA 1
ATOM 1707 C C . PHE A 1 211 ? 0.308 -26.688 -14.258 1 97.44 211 PHE A C 1
ATOM 1709 O O . PHE A 1 211 ? 1.453 -26.906 -13.867 1 97.44 211 PHE A O 1
ATOM 1716 N N . SER A 1 212 ? -0.604 -27.625 -14.336 1 97.25 212 SER A N 1
ATOM 1717 C CA . SER A 1 212 ? -0.352 -28.984 -13.883 1 97.25 212 SER A CA 1
ATOM 1718 C C . SER A 1 212 ? 0.726 -29.656 -14.734 1 97.25 212 SER A C 1
ATOM 1720 O O . SER A 1 212 ? 1.577 -30.375 -14.211 1 97.25 212 SER A O 1
ATOM 1722 N N . GLU A 1 213 ? 0.675 -29.469 -16.031 1 96.94 213 GLU A N 1
ATOM 1723 C CA . GLU A 1 213 ? 1.693 -30.016 -16.922 1 96.94 213 GLU A CA 1
ATOM 1724 C C . GLU A 1 213 ? 3.078 -29.484 -16.578 1 96.94 213 GLU A C 1
ATOM 1726 O O . GLU A 1 213 ? 4.066 -30.219 -16.609 1 96.94 213 GLU A O 1
ATOM 1731 N N . ILE A 1 214 ? 3.135 -28.188 -16.219 1 97.88 214 ILE A N 1
ATOM 1732 C CA . ILE A 1 214 ? 4.402 -27.562 -15.852 1 97.88 214 ILE A CA 1
ATOM 1733 C C . ILE A 1 214 ? 4.934 -28.203 -14.57 1 97.88 214 ILE A C 1
ATOM 1735 O O . ILE A 1 214 ? 6.102 -28.594 -14.508 1 97.88 214 ILE A O 1
ATOM 1739 N N . GLN A 1 215 ? 4.094 -28.375 -13.562 1 98.25 215 GLN A N 1
ATOM 1740 C CA . GLN A 1 215 ? 4.504 -29.016 -12.312 1 98.25 215 GLN A CA 1
ATOM 1741 C C . GLN A 1 215 ? 4.996 -30.438 -12.562 1 98.25 215 GLN A C 1
ATOM 1743 O O . GLN A 1 215 ? 5.969 -30.891 -11.953 1 98.25 215 GLN A O 1
ATOM 1748 N N . ASP A 1 216 ? 4.297 -31.125 -13.469 1 97.88 216 ASP A N 1
ATOM 1749 C CA . ASP A 1 216 ? 4.684 -32.5 -13.789 1 97.88 216 ASP A CA 1
ATOM 1750 C C . ASP A 1 216 ? 6.047 -32.531 -14.477 1 97.88 216 ASP A C 1
ATOM 1752 O O . ASP A 1 216 ? 6.93 -33.281 -14.07 1 97.88 216 ASP A O 1
ATOM 1756 N N . LYS A 1 217 ? 6.227 -31.75 -15.461 1 97.69 217 LYS A N 1
ATOM 1757 C CA . LYS A 1 217 ? 7.469 -31.719 -16.234 1 97.69 217 LYS A CA 1
ATOM 1758 C C . LYS A 1 217 ? 8.656 -31.375 -15.336 1 97.69 217 LYS A C 1
ATOM 1760 O O . LYS A 1 217 ? 9.766 -31.859 -15.555 1 97.69 217 LYS A O 1
ATOM 1765 N N . LEU A 1 218 ? 8.438 -30.562 -14.336 1 98.31 218 LEU A N 1
ATOM 1766 C CA . LEU A 1 218 ? 9.516 -30.125 -13.453 1 98.31 218 LEU A CA 1
ATOM 1767 C C . LEU A 1 218 ? 9.617 -31.016 -12.227 1 98.31 218 LEU A C 1
ATOM 1769 O O . LEU A 1 218 ? 10.477 -30.812 -11.367 1 98.31 218 LEU A O 1
ATOM 1773 N N . LYS A 1 219 ? 8.648 -31.969 -12.102 1 98.12 219 LYS A N 1
ATOM 1774 C CA . LYS A 1 219 ? 8.57 -32.906 -10.969 1 98.12 219 LYS A CA 1
ATOM 1775 C C . LYS A 1 219 ? 8.328 -32.125 -9.664 1 98.12 219 LYS A C 1
ATOM 1777 O O . LYS A 1 219 ? 8.992 -32.406 -8.664 1 98.12 219 LYS A O 1
ATOM 1782 N N . HIS A 1 220 ? 7.512 -31.203 -9.758 1 98.12 220 HIS A N 1
ATOM 1783 C CA . HIS A 1 220 ? 7.184 -30.375 -8.594 1 98.12 220 HIS A CA 1
ATOM 1784 C C . HIS A 1 220 ? 5.801 -30.719 -8.047 1 98.12 220 HIS A C 1
ATOM 1786 O O . HIS A 1 220 ? 5.285 -30.031 -7.172 1 98.12 220 HIS A O 1
ATOM 1792 N N . LYS A 1 221 ? 5.18 -31.781 -8.555 1 95.69 221 LYS A N 1
ATOM 1793 C CA . LYS A 1 221 ? 3.879 -32.188 -8.023 1 95.69 221 LYS A CA 1
ATOM 1794 C C . LYS A 1 221 ? 3.951 -32.438 -6.523 1 95.69 221 LYS A C 1
ATOM 1796 O O . LYS A 1 221 ? 4.859 -33.125 -6.047 1 95.69 221 LYS A O 1
ATOM 1801 N N . GLY A 1 222 ? 3.004 -31.859 -5.797 1 93.81 222 GLY A N 1
ATOM 1802 C CA . GLY A 1 222 ? 2.963 -32.062 -4.355 1 93.81 222 GLY A CA 1
ATOM 1803 C C . GLY A 1 222 ? 3.855 -31.094 -3.598 1 93.81 222 GLY A C 1
ATOM 1804 O O . GLY A 1 222 ? 3.818 -31.047 -2.365 1 93.81 222 GLY A O 1
ATOM 1805 N N . ARG A 1 223 ? 4.641 -30.359 -4.266 1 96.75 223 ARG A N 1
ATOM 1806 C CA . ARG A 1 223 ? 5.484 -29.375 -3.594 1 96.75 223 ARG A CA 1
ATOM 1807 C C . ARG A 1 223 ? 4.738 -28.062 -3.391 1 96.75 223 ARG A C 1
ATOM 1809 O O . ARG A 1 223 ? 3.939 -27.656 -4.238 1 96.75 223 ARG A O 1
ATOM 1816 N N . THR A 1 224 ? 5.027 -27.484 -2.289 1 97.31 224 THR A N 1
ATOM 1817 C CA . THR A 1 224 ? 4.5 -26.156 -2.029 1 97.31 224 THR A CA 1
ATOM 1818 C C . THR A 1 224 ? 5.254 -25.109 -2.848 1 97.31 224 THR A C 1
ATOM 1820 O O . THR A 1 224 ? 6.484 -25.125 -2.906 1 97.31 224 THR A O 1
ATOM 1823 N N . ILE A 1 225 ? 4.551 -24.266 -3.523 1 98.38 225 ILE A N 1
ATOM 1824 C CA . ILE A 1 225 ? 5.133 -23.094 -4.156 1 98.38 225 ILE A CA 1
ATOM 1825 C C . ILE A 1 225 ? 5.098 -21.922 -3.182 1 98.38 225 ILE A C 1
ATOM 1827 O O . ILE A 1 225 ? 4.023 -21.438 -2.811 1 98.38 225 ILE A O 1
ATOM 1831 N N . ASP A 1 226 ? 6.203 -21.438 -2.785 1 98 226 ASP A N 1
ATOM 1832 C CA . ASP A 1 226 ? 6.273 -20.406 -1.76 1 98 226 ASP A CA 1
ATOM 1833 C C . ASP A 1 226 ? 5.848 -19.047 -2.318 1 98 226 ASP A C 1
ATOM 1835 O O . ASP A 1 226 ? 5.281 -18.234 -1.6 1 98 226 ASP A O 1
ATOM 1839 N N . LEU A 1 227 ? 6.141 -18.844 -3.578 1 97.94 227 LEU A N 1
ATOM 1840 C CA . LEU A 1 227 ? 5.766 -17.609 -4.246 1 97.94 227 LEU A CA 1
ATOM 1841 C C . LEU A 1 227 ? 5.434 -17.859 -5.715 1 97.94 227 LEU A C 1
ATOM 1843 O O . LEU A 1 227 ? 6.238 -18.438 -6.445 1 97.94 227 LEU A O 1
ATOM 1847 N N . LEU A 1 228 ? 4.254 -17.5 -6.066 1 98.25 228 LEU A N 1
ATOM 1848 C CA . LEU A 1 228 ? 3.768 -17.594 -7.438 1 98.25 228 LEU A CA 1
ATOM 1849 C C . LEU A 1 228 ? 3.533 -16.203 -8.031 1 98.25 228 LEU A C 1
ATOM 1851 O O . LEU A 1 228 ? 2.6 -15.508 -7.637 1 98.25 228 LEU A O 1
ATOM 1855 N N . LYS A 1 229 ? 4.406 -15.812 -8.883 1 97.69 229 LYS A N 1
ATOM 1856 C CA . LYS A 1 229 ? 4.262 -14.547 -9.602 1 97.69 229 LYS A CA 1
ATOM 1857 C C . LYS A 1 229 ? 3.666 -14.766 -10.992 1 97.69 229 LYS A C 1
ATOM 1859 O O . LYS A 1 229 ? 4.117 -15.641 -11.734 1 97.69 229 LYS A O 1
ATOM 1864 N N . ILE A 1 230 ? 2.637 -14.039 -11.305 1 96.81 230 ILE A N 1
ATOM 1865 C CA . ILE A 1 230 ? 1.988 -14.164 -12.609 1 96.81 230 ILE A CA 1
ATOM 1866 C C . ILE A 1 230 ? 1.843 -12.781 -13.25 1 96.81 230 ILE A C 1
ATOM 1868 O O . ILE A 1 230 ? 1.118 -11.93 -12.734 1 96.81 230 ILE A O 1
ATOM 1872 N N . ASP A 1 231 ? 2.482 -12.594 -14.266 1 94.12 231 ASP A N 1
ATOM 1873 C CA . ASP A 1 231 ? 2.377 -11.414 -15.109 1 94.12 231 ASP A CA 1
ATOM 1874 C C . ASP A 1 231 ? 2.34 -11.797 -16.594 1 94.12 231 ASP A C 1
ATOM 1876 O O . ASP A 1 231 ? 3.371 -11.797 -17.266 1 94.12 231 ASP A O 1
ATOM 1880 N N . CYS A 1 232 ? 1.212 -12.164 -17.25 1 87.88 232 CYS A N 1
ATOM 1881 C CA . CYS A 1 232 ? 1.13 -12.805 -18.562 1 87.88 232 CYS A CA 1
ATOM 1882 C C . CYS A 1 232 ? 0.22 -12.016 -19.484 1 87.88 232 CYS A C 1
ATOM 1884 O O . CYS A 1 232 ? -0.18 -12.516 -20.547 1 87.88 232 CYS A O 1
ATOM 1886 N N . GLU A 1 233 ? 0.039 -10.742 -19.328 1 85.31 233 GLU A N 1
ATOM 1887 C CA . GLU A 1 233 ? -0.728 -9.844 -20.188 1 85.31 233 GLU A CA 1
ATOM 1888 C C . GLU A 1 233 ? -2.092 -10.438 -20.531 1 85.31 233 GLU A C 1
ATOM 1890 O O . GLU A 1 233 ? -2.424 -10.617 -21.703 1 85.31 233 GLU A O 1
ATOM 1895 N N . ARG A 1 234 ? -2.887 -10.797 -19.672 1 87.31 234 ARG A N 1
ATOM 1896 C CA . ARG A 1 234 ? -4.316 -11.078 -19.703 1 87.31 234 ARG A CA 1
ATOM 1897 C C . ARG A 1 234 ? -4.59 -12.57 -19.578 1 87.31 234 ARG A C 1
ATOM 1899 O O . ARG A 1 234 ? -5.73 -12.984 -19.359 1 87.31 234 ARG A O 1
ATOM 1906 N N . CYS A 1 235 ? -3.545 -13.43 -19.609 1 90.25 235 CYS A N 1
ATOM 1907 C CA . CYS A 1 235 ? -3.797 -14.859 -19.484 1 90.25 235 CYS A CA 1
ATOM 1908 C C . CYS A 1 235 ? -4.465 -15.18 -18.156 1 90.25 235 CYS A C 1
ATOM 1910 O O . CYS A 1 235 ? -5.027 -16.266 -17.984 1 90.25 235 CYS A O 1
ATOM 1912 N N . GLU A 1 236 ? -4.438 -14.32 -17.172 1 94.88 236 GLU A N 1
ATOM 1913 C CA . GLU A 1 236 ? -4.926 -14.586 -15.82 1 94.88 236 GLU A CA 1
ATOM 1914 C C . GLU A 1 236 ? -6.414 -14.906 -15.82 1 94.88 236 GLU A C 1
ATOM 1916 O O . GLU A 1 236 ? -6.879 -15.742 -15.039 1 94.88 236 GLU A O 1
ATOM 1921 N N . TRP A 1 237 ? -7.086 -14.305 -16.766 1 95.94 237 TRP A N 1
ATOM 1922 C CA . TRP A 1 237 ? -8.523 -14.539 -16.828 1 95.94 237 TRP A CA 1
ATOM 1923 C C . TRP A 1 237 ? -8.828 -15.906 -17.438 1 95.94 237 TRP A C 1
ATOM 1925 O O . TRP A 1 237 ? -9.836 -16.531 -17.078 1 95.94 237 TRP A O 1
ATOM 1935 N N . ALA A 1 238 ? -7.945 -16.375 -18.281 1 95.5 238 ALA A N 1
ATOM 1936 C CA . ALA A 1 238 ? -8.195 -17.594 -19.031 1 95.5 238 ALA A CA 1
ATOM 1937 C C . ALA A 1 238 ? -7.711 -18.828 -18.281 1 95.5 238 ALA A C 1
ATOM 1939 O O . ALA A 1 238 ? -8.117 -19.953 -18.578 1 95.5 238 ALA A O 1
ATOM 1940 N N . ASN A 1 239 ? -6.84 -18.625 -17.281 1 96.62 239 ASN A N 1
ATOM 1941 C CA . ASN A 1 239 ? -6.188 -19.828 -16.781 1 96.62 239 ASN A CA 1
ATOM 1942 C C . ASN A 1 239 ? -6.188 -19.891 -15.266 1 96.62 239 ASN A C 1
ATOM 1944 O O . ASN A 1 239 ? -5.652 -20.844 -14.672 1 96.62 239 ASN A O 1
ATOM 1948 N N . TYR A 1 240 ? -6.867 -18.969 -14.523 1 97.44 240 TYR A N 1
ATOM 1949 C CA . TYR A 1 240 ? -6.734 -18.859 -13.07 1 97.44 240 TYR A CA 1
ATOM 1950 C C . TYR A 1 240 ? -7.23 -20.141 -12.391 1 97.44 240 TYR A C 1
ATOM 1952 O O . TYR A 1 240 ? -6.727 -20.516 -11.336 1 97.44 240 TYR A O 1
ATOM 1960 N N . LYS A 1 241 ? -8.188 -20.859 -12.977 1 97.19 241 LYS A N 1
ATOM 1961 C CA . LYS A 1 241 ? -8.727 -22.078 -12.359 1 97.19 241 LYS A CA 1
ATOM 1962 C C . LYS A 1 241 ? -7.672 -23.172 -12.289 1 97.19 241 LYS A C 1
ATOM 1964 O O . LYS A 1 241 ? -7.812 -24.125 -11.516 1 97.19 241 LYS A O 1
ATOM 1969 N N . ASP A 1 242 ? -6.664 -23.031 -13.133 1 97.19 242 ASP A N 1
ATOM 1970 C CA . ASP A 1 242 ? -5.605 -2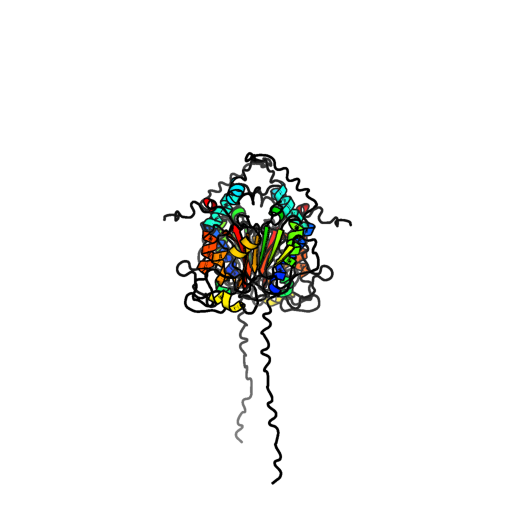4.031 -13.172 1 97.19 242 ASP A CA 1
ATOM 1971 C C . ASP A 1 242 ? -4.641 -23.859 -12 1 97.19 242 ASP A C 1
ATOM 1973 O O . ASP A 1 242 ? -3.932 -24.797 -11.625 1 97.19 242 ASP A O 1
ATOM 1977 N N . TRP A 1 243 ? -4.625 -22.641 -11.375 1 97.38 243 TRP A N 1
ATOM 1978 C CA . TRP A 1 243 ? -3.559 -22.453 -10.391 1 97.38 243 TRP A CA 1
ATOM 1979 C C . TRP A 1 243 ? -4.113 -21.875 -9.094 1 97.38 243 TRP A C 1
ATOM 1981 O O . TRP A 1 243 ? -3.43 -21.875 -8.062 1 97.38 243 TRP A O 1
ATOM 1991 N N . VAL A 1 244 ? -5.359 -21.438 -9.039 1 97.38 244 VAL A N 1
ATOM 1992 C CA . VAL A 1 244 ? -5.918 -20.812 -7.844 1 97.38 244 VAL A CA 1
ATOM 1993 C C . VAL A 1 244 ? -5.977 -21.828 -6.703 1 97.38 244 VAL A C 1
ATOM 1995 O O . VAL A 1 244 ? -5.887 -21.469 -5.531 1 97.38 244 VAL A O 1
ATOM 1998 N N . GLY A 1 245 ? -6.031 -23.125 -7.004 1 95.88 245 GLY A N 1
ATOM 1999 C CA . GLY A 1 245 ? -6.16 -24.172 -6 1 95.88 245 GLY A CA 1
ATOM 2000 C C . GLY A 1 245 ? -4.848 -24.859 -5.691 1 95.88 245 GLY A C 1
ATOM 2001 O O . GLY A 1 245 ? -4.797 -25.766 -4.848 1 95.88 245 GLY A O 1
ATOM 2002 N N . VAL A 1 246 ? -3.807 -24.422 -6.324 1 95.06 246 VAL A N 1
ATOM 2003 C CA . VAL A 1 246 ? -2.52 -25.062 -6.074 1 95.06 246 VAL A CA 1
ATOM 2004 C C . VAL A 1 246 ? -1.992 -24.656 -4.703 1 95.06 246 VAL A C 1
ATOM 2006 O O . VAL A 1 246 ? -2.469 -23.672 -4.121 1 95.06 246 VAL A O 1
ATOM 2009 N N . ASP A 1 247 ? -1.077 -25.469 -4.199 1 96.19 247 ASP A N 1
ATOM 2010 C CA . ASP A 1 247 ? -0.483 -25.172 -2.9 1 96.19 247 ASP A CA 1
ATOM 2011 C C . ASP A 1 247 ? 0.558 -24.062 -3.023 1 96.19 247 ASP A C 1
ATOM 2013 O O . ASP A 1 247 ? 1.76 -24.312 -2.92 1 96.19 247 ASP A O 1
ATOM 2017 N N . ALA A 1 248 ? 0.117 -22.859 -3.18 1 97.56 248 ALA A N 1
ATOM 2018 C CA . ALA A 1 248 ? 0.954 -21.672 -3.189 1 97.56 248 ALA A CA 1
ATOM 2019 C C . ALA A 1 248 ? 0.762 -20.859 -1.912 1 97.56 248 ALA A C 1
ATOM 2021 O O . ALA A 1 248 ? -0.362 -20.703 -1.427 1 97.56 248 ALA A O 1
ATOM 2022 N N . ARG A 1 249 ? 1.813 -20.281 -1.426 1 97.06 249 ARG A N 1
ATOM 2023 C CA . ARG A 1 249 ? 1.734 -19.547 -0.166 1 97.06 249 ARG A CA 1
ATOM 2024 C C . ARG A 1 249 ? 1.475 -18.062 -0.41 1 97.06 249 ARG A C 1
ATOM 2026 O O . ARG A 1 249 ? 0.808 -17.406 0.39 1 97.06 249 ARG A O 1
ATOM 2033 N N . GLN A 1 250 ? 2.082 -17.531 -1.436 1 97.19 250 GLN A N 1
ATOM 2034 C CA . GLN A 1 250 ? 1.859 -16.156 -1.872 1 97.19 250 GLN A CA 1
ATOM 2035 C C . GLN A 1 250 ? 1.667 -16.094 -3.385 1 97.19 250 GLN A C 1
ATOM 2037 O O . GLN A 1 250 ? 2.322 -16.812 -4.133 1 97.19 250 GLN A O 1
ATOM 2042 N N . ILE A 1 251 ? 0.741 -15.242 -3.758 1 97.81 251 ILE A N 1
ATOM 2043 C CA . ILE A 1 251 ? 0.513 -15 -5.176 1 97.81 251 ILE A CA 1
ATOM 2044 C C . ILE A 1 251 ? 0.655 -13.508 -5.473 1 97.81 251 ILE A C 1
ATOM 2046 O O . ILE A 1 251 ? 0.034 -12.68 -4.809 1 97.81 251 ILE A O 1
ATOM 2050 N N . LEU A 1 252 ? 1.54 -13.172 -6.332 1 96.88 252 LEU A N 1
ATOM 2051 C CA . LEU A 1 252 ? 1.676 -11.844 -6.918 1 96.88 252 LEU A CA 1
ATOM 2052 C C . LEU A 1 252 ? 1.202 -11.828 -8.367 1 96.88 252 LEU A C 1
ATOM 2054 O O . LEU A 1 252 ? 1.735 -12.562 -9.203 1 96.88 252 LEU A O 1
ATOM 2058 N N . ILE A 1 253 ? 0.217 -10.945 -8.656 1 96.75 253 ILE A N 1
ATOM 2059 C CA . ILE A 1 253 ? -0.322 -11.039 -10.008 1 96.75 253 ILE A CA 1
ATOM 2060 C C . ILE A 1 253 ? -0.648 -9.648 -10.531 1 96.75 253 ILE A C 1
ATOM 2062 O O . ILE A 1 253 ? -1.171 -8.805 -9.797 1 96.75 253 ILE A O 1
ATOM 2066 N N . GLU A 1 254 ? -0.297 -9.391 -11.727 1 95.25 254 GLU A N 1
ATOM 2067 C CA . GLU A 1 254 ? -0.806 -8.227 -12.445 1 95.25 254 GLU A CA 1
ATOM 2068 C C . GLU A 1 254 ? -2.074 -8.57 -13.219 1 95.25 254 GLU A C 1
ATOM 2070 O O . GLU A 1 254 ? -2.08 -9.484 -14.039 1 95.25 254 GLU A O 1
ATOM 2075 N N . ILE A 1 255 ? -3.059 -7.859 -12.977 1 95.75 255 ILE A N 1
ATOM 2076 C CA . ILE A 1 255 ? -4.34 -8.055 -13.648 1 95.75 255 ILE A CA 1
ATOM 2077 C C . ILE A 1 255 ? -4.523 -7 -14.734 1 95.75 255 ILE A C 1
ATOM 2079 O O . ILE A 1 255 ? -4.215 -5.824 -14.531 1 95.75 255 ILE A O 1
ATOM 2083 N N . HIS A 1 256 ? -5.035 -7.48 -15.891 1 94.25 256 HIS A N 1
ATOM 2084 C CA . HIS A 1 256 ? -5.191 -6.605 -17.047 1 94.25 256 HIS A CA 1
ATOM 2085 C C . HIS A 1 256 ? -6.66 -6.418 -17.406 1 94.25 256 HIS A C 1
ATOM 2087 O O . HIS A 1 256 ? -7.305 -7.344 -17.906 1 94.25 256 HIS A O 1
ATOM 2093 N N . GLY A 1 257 ? -7.09 -5.215 -17.094 1 93.75 257 GLY A N 1
ATOM 2094 C CA . GLY A 1 257 ? -8.477 -4.918 -17.406 1 93.75 257 GLY A CA 1
ATOM 2095 C C . GLY A 1 257 ? -9.461 -5.711 -16.562 1 93.75 257 GLY A C 1
ATOM 2096 O O . GLY A 1 257 ? -9.188 -6.02 -15.406 1 93.75 257 GLY A O 1
ATOM 2097 N N . ILE A 1 258 ? -10.672 -5.816 -17.141 1 94.75 258 ILE A N 1
ATOM 2098 C CA . ILE A 1 258 ? -11.75 -6.547 -16.484 1 94.75 258 ILE A CA 1
ATOM 2099 C C . ILE A 1 258 ? -12.648 -7.199 -17.531 1 94.75 258 ILE A C 1
ATOM 2101 O O . ILE A 1 258 ? -12.93 -6.602 -18.562 1 94.75 258 ILE A O 1
ATOM 2105 N N . PRO A 1 259 ? -13 -8.453 -17.312 1 95.12 259 PRO A N 1
ATOM 2106 C CA . PRO A 1 259 ? -14.008 -9.031 -18.203 1 95.12 259 PRO A CA 1
ATOM 2107 C C . PRO A 1 259 ? -15.406 -8.453 -17.953 1 95.12 259 PRO A C 1
ATOM 2109 O O . PRO A 1 259 ? -15.617 -7.746 -16.969 1 95.12 259 PRO A O 1
ATOM 2112 N N . SER A 1 260 ? -16.281 -8.664 -18.906 1 94.56 260 SER A N 1
ATOM 2113 C CA . SER A 1 260 ? -17.672 -8.25 -18.828 1 94.56 260 SER A CA 1
ATOM 2114 C C . SER A 1 260 ? -18.594 -9.438 -18.578 1 94.56 260 SER A C 1
ATOM 2116 O O . SER A 1 260 ? -18.406 -10.508 -19.156 1 94.56 260 SER A O 1
ATOM 2118 N N . PRO A 1 261 ? -19.594 -9.172 -17.734 1 95 261 PRO A N 1
ATOM 2119 C CA . PRO A 1 261 ? -20.562 -10.25 -17.547 1 95 261 PRO A CA 1
ATOM 2120 C C . PRO A 1 261 ? -21.422 -10.492 -18.781 1 95 261 PRO A C 1
ATOM 2122 O O . PRO A 1 261 ? -22.078 -11.531 -18.891 1 95 261 PRO A O 1
ATOM 2125 N N . VAL A 1 262 ? -21.406 -9.602 -19.75 1 95.19 262 VAL A N 1
ATOM 2126 C CA . VAL A 1 262 ? -22.453 -9.711 -20.766 1 95.19 262 VAL A CA 1
ATOM 2127 C C . VAL A 1 262 ? -21.828 -9.812 -22.141 1 95.19 262 VAL A C 1
ATOM 2129 O O . VAL A 1 262 ? -22.5 -10.148 -23.125 1 95.19 262 VAL A O 1
ATOM 2132 N N . LYS A 1 263 ? -20.531 -9.492 -22.328 1 95.19 263 LYS A N 1
ATOM 2133 C CA . LYS A 1 263 ? -19.922 -9.523 -23.656 1 95.19 263 LYS A CA 1
ATOM 2134 C C . LYS A 1 263 ? -18.422 -9.766 -23.578 1 95.19 263 LYS A C 1
ATOM 2136 O O . LYS A 1 263 ? -17.844 -9.734 -22.484 1 95.19 263 LYS A O 1
ATOM 2141 N N . ALA A 1 264 ? -17.828 -10.023 -24.734 1 93.62 264 ALA A N 1
ATOM 2142 C CA . ALA A 1 264 ? -16.375 -10.117 -24.844 1 93.62 264 ALA A CA 1
ATOM 2143 C C . ALA A 1 264 ? -15.719 -8.758 -24.594 1 93.62 264 ALA A C 1
ATOM 2145 O O . ALA A 1 264 ? -16.281 -7.723 -24.953 1 93.62 264 ALA A O 1
ATOM 2146 N N . THR A 1 265 ? -14.602 -8.758 -23.922 1 93.94 265 THR A N 1
ATOM 2147 C CA . THR A 1 265 ? -13.781 -7.562 -23.75 1 93.94 265 THR A CA 1
ATOM 2148 C C . THR A 1 265 ? -12.352 -7.816 -24.203 1 93.94 265 THR A C 1
ATOM 2150 O O . THR A 1 265 ? -12.016 -8.914 -24.656 1 93.94 265 THR A O 1
ATOM 2153 N N . LYS A 1 266 ? -11.531 -6.797 -24.125 1 90.56 266 LYS A N 1
ATOM 2154 C CA . LYS A 1 266 ? -10.109 -6.945 -24.422 1 90.56 266 LYS A CA 1
ATOM 2155 C C . LYS A 1 266 ? -9.438 -7.883 -23.422 1 90.56 266 LYS A C 1
ATOM 2157 O O . LYS A 1 266 ? -8.414 -8.492 -23.734 1 90.56 266 LYS A O 1
ATOM 2162 N N . SER A 1 267 ? -10.055 -8.023 -22.266 1 92.38 267 SER A N 1
ATOM 2163 C CA . SER A 1 267 ? -9.453 -8.805 -21.188 1 92.38 267 SER A CA 1
ATOM 2164 C C . SER A 1 267 ? -9.727 -10.297 -21.359 1 92.38 267 SER A C 1
ATOM 2166 O O . SER A 1 267 ? -8.844 -11.125 -21.141 1 92.38 267 SER A O 1
ATOM 2168 N N . TYR A 1 268 ? -10.867 -10.531 -21.844 1 93.88 268 TYR A N 1
ATOM 2169 C CA . TYR A 1 268 ? -11.25 -11.93 -22 1 93.88 268 TYR A CA 1
ATOM 2170 C C . TYR A 1 268 ? -12.32 -12.086 -23.062 1 93.88 268 TYR A C 1
ATOM 2172 O O . TYR A 1 268 ? -13.258 -11.289 -23.141 1 93.88 268 TYR A O 1
ATOM 2180 N N . ARG A 1 269 ? -12.289 -13.117 -23.797 1 92.88 269 ARG A N 1
ATOM 2181 C CA . ARG A 1 269 ? -13.078 -13.273 -25.016 1 92.88 269 ARG A CA 1
ATOM 2182 C C . ARG A 1 269 ? -14.492 -13.742 -24.703 1 92.88 269 ARG A C 1
ATOM 2184 O O . ARG A 1 269 ? -15.375 -13.711 -25.562 1 92.88 269 ARG A O 1
ATOM 2191 N N . LEU A 1 270 ? -14.711 -14.289 -23.562 1 93.25 270 LEU A N 1
ATOM 2192 C CA . LEU A 1 270 ? -16.031 -14.773 -23.188 1 93.25 270 LEU A CA 1
ATOM 2193 C C . LEU A 1 270 ? -16.625 -13.914 -22.062 1 93.25 270 LEU A C 1
ATOM 2195 O O . LEU A 1 270 ? -15.883 -13.305 -21.297 1 93.25 270 LEU A O 1
ATOM 2199 N N . PRO A 1 271 ? -17.984 -13.828 -22.031 1 95.69 271 PRO A N 1
ATOM 2200 C CA . PRO A 1 271 ? -18.578 -13.195 -20.844 1 95.69 271 PRO A CA 1
ATOM 2201 C C . PRO A 1 271 ? -18.141 -13.867 -19.547 1 95.69 271 PRO A C 1
ATOM 2203 O O . PRO A 1 271 ? -18.125 -15.102 -19.453 1 95.69 271 PRO A O 1
ATOM 2206 N N . MET A 1 272 ? -17.766 -13.078 -18.625 1 96.06 272 MET A N 1
ATOM 2207 C CA . MET A 1 272 ? -17.281 -13.562 -17.328 1 96.06 272 MET A CA 1
ATOM 2208 C C . MET A 1 272 ? -17.422 -12.484 -16.266 1 96.06 272 MET A C 1
ATOM 2210 O O . MET A 1 272 ? -17.188 -11.305 -16.531 1 96.06 272 MET A O 1
ATOM 2214 N N . ASN A 1 273 ? -17.828 -12.906 -15.062 1 95.88 273 ASN A N 1
ATOM 2215 C CA . ASN A 1 273 ? -17.781 -12 -13.922 1 95.88 273 ASN A CA 1
ATOM 2216 C C . ASN A 1 273 ? -16.359 -11.875 -13.375 1 95.88 273 ASN A C 1
ATOM 2218 O O . ASN A 1 273 ? -15.711 -12.883 -13.07 1 95.88 273 ASN A O 1
ATOM 2222 N N . ALA A 1 274 ? -15.891 -10.648 -13.258 1 94.5 274 ALA A N 1
ATOM 2223 C CA . ALA A 1 274 ? -14.578 -10.438 -12.656 1 94.5 274 ALA A CA 1
ATOM 2224 C C . ALA A 1 274 ? -14.516 -11.039 -11.25 1 94.5 274 ALA A C 1
ATOM 2226 O O . ALA A 1 274 ? -13.461 -11.523 -10.828 1 94.5 274 ALA A O 1
ATOM 2227 N N . THR A 1 275 ? -15.648 -11.039 -10.555 1 96.06 275 THR A N 1
ATOM 2228 C CA . THR A 1 275 ? -15.719 -11.516 -9.18 1 96.06 275 THR A CA 1
ATOM 2229 C C . THR A 1 275 ? -15.422 -13.008 -9.102 1 96.06 275 THR A C 1
ATOM 2231 O O . THR A 1 275 ? -14.984 -13.508 -8.062 1 96.06 275 THR A O 1
ATOM 2234 N N . ASP A 1 276 ? -15.625 -13.711 -10.203 1 96.44 276 ASP A N 1
ATOM 2235 C CA . ASP A 1 276 ? -15.344 -15.141 -10.203 1 96.44 276 ASP A CA 1
ATOM 2236 C C . ASP A 1 276 ? -13.875 -15.406 -9.875 1 96.44 276 ASP A C 1
ATOM 2238 O O . ASP A 1 276 ? -13.555 -16.312 -9.102 1 96.44 276 ASP A O 1
ATOM 2242 N N . PHE A 1 277 ? -13.047 -14.641 -10.445 1 96.88 277 PHE A N 1
ATOM 2243 C CA . PHE A 1 277 ? -11.609 -14.75 -10.227 1 96.88 277 PHE A CA 1
ATOM 2244 C C . PHE A 1 277 ? -11.258 -14.453 -8.773 1 96.88 277 PHE A C 1
ATOM 2246 O O . PHE A 1 277 ? -10.609 -15.266 -8.102 1 96.88 277 PHE A O 1
ATOM 2253 N N . PHE A 1 278 ? -11.672 -13.344 -8.273 1 96.62 278 PHE A N 1
ATOM 2254 C CA . PHE A 1 278 ? -11.305 -12.891 -6.941 1 96.62 278 PHE A CA 1
ATOM 2255 C C . PHE A 1 278 ? -11.984 -13.734 -5.871 1 96.62 278 PHE A C 1
ATOM 2257 O O . PHE A 1 278 ? -11.398 -14.023 -4.828 1 96.62 278 PHE A O 1
ATOM 2264 N N . ASP A 1 279 ? -13.211 -14.172 -6.156 1 95.62 279 ASP A N 1
ATOM 2265 C CA . ASP A 1 279 ? -13.906 -15.047 -5.219 1 95.62 279 ASP A CA 1
ATOM 2266 C C . ASP A 1 279 ? -13.211 -16.406 -5.125 1 95.62 279 ASP A C 1
ATOM 2268 O O . ASP A 1 279 ? -13.172 -17.016 -4.055 1 95.62 279 ASP A O 1
ATOM 2272 N N . ALA A 1 280 ? -12.719 -16.859 -6.258 1 96.88 280 ALA A N 1
ATOM 2273 C CA . ALA A 1 280 ? -11.984 -18.125 -6.25 1 96.88 280 ALA A CA 1
ATOM 2274 C C . ALA A 1 280 ? -10.766 -18.047 -5.332 1 96.88 280 ALA A C 1
ATOM 2276 O O . ALA A 1 280 ? -10.453 -19 -4.621 1 96.88 280 ALA A O 1
ATOM 2277 N N . LEU A 1 281 ? -10.047 -16.953 -5.359 1 96.81 281 LEU A N 1
ATOM 2278 C CA . LEU A 1 281 ? -8.914 -16.75 -4.465 1 96.81 281 LEU A CA 1
ATOM 2279 C C . LEU A 1 281 ? -9.359 -16.797 -3.006 1 96.81 281 LEU A C 1
ATOM 2281 O O . LEU A 1 281 ? -8.727 -17.453 -2.18 1 96.81 281 LEU A O 1
ATOM 2285 N N . THR A 1 282 ? -10.477 -16.109 -2.736 1 93.31 282 THR A N 1
ATOM 2286 C CA . THR A 1 282 ? -11.016 -16.094 -1.381 1 93.31 282 THR A CA 1
ATOM 2287 C C . THR A 1 282 ? -11.438 -17.5 -0.953 1 93.31 282 THR A C 1
ATOM 2289 O O . THR A 1 282 ? -11.164 -17.922 0.175 1 93.31 282 THR A O 1
ATOM 2292 N N . GLU A 1 283 ? -12.055 -18.219 -1.839 1 94.62 283 GLU A N 1
ATOM 2293 C CA . GLU A 1 283 ? -12.516 -19.578 -1.563 1 94.62 283 GLU A CA 1
ATOM 2294 C C . GLU A 1 283 ? -11.336 -20.5 -1.27 1 94.62 283 GLU A C 1
ATOM 2296 O O . GLU A 1 283 ? -11.484 -21.484 -0.532 1 94.62 283 GLU A O 1
ATOM 2301 N N . GLN A 1 284 ? -10.25 -20.188 -1.885 1 96.62 284 GLN A N 1
ATOM 2302 C CA . GLN A 1 284 ? -9.055 -20.969 -1.646 1 96.62 284 GLN A CA 1
ATOM 2303 C C . GLN A 1 284 ? -8.258 -20.422 -0.467 1 96.62 284 GLN A C 1
ATOM 2305 O O . GLN A 1 284 ? -7.078 -20.75 -0.301 1 96.62 284 GLN A O 1
ATOM 2310 N N . SER A 1 285 ? -8.812 -19.516 0.351 1 96.25 285 SER A N 1
ATOM 2311 C CA . SER A 1 285 ? -8.328 -19.016 1.636 1 96.25 285 SER A CA 1
ATOM 2312 C C . SER A 1 285 ? -7.148 -18.062 1.454 1 96.25 285 SER A C 1
ATOM 2314 O O . SER A 1 285 ? -6.219 -18.062 2.262 1 96.25 285 SER A O 1
ATOM 2316 N N . PHE A 1 286 ? -7.211 -17.391 0.354 1 96.94 286 PHE A N 1
ATOM 2317 C CA . PHE A 1 286 ? -6.254 -16.312 0.184 1 96.94 286 PHE A CA 1
ATOM 2318 C C . PHE A 1 286 ? -6.816 -15 0.736 1 96.94 286 PHE A C 1
ATOM 2320 O O . PHE A 1 286 ? -8.016 -14.734 0.62 1 96.94 286 PHE A O 1
ATOM 2327 N N . VAL A 1 287 ? -5.938 -14.203 1.339 1 95.19 287 VAL A N 1
ATOM 2328 C CA . VAL A 1 287 ? -6.254 -12.836 1.718 1 95.19 287 VAL A CA 1
ATOM 2329 C C . VAL A 1 287 ? -5.48 -11.859 0.831 1 95.19 287 VAL A C 1
ATOM 2331 O O . VAL A 1 287 ? -4.336 -12.125 0.457 1 95.19 287 VAL A O 1
ATOM 2334 N N . THR A 1 288 ? -6.129 -10.766 0.489 1 94.12 288 THR A N 1
ATOM 2335 C CA . THR A 1 288 ? -5.453 -9.711 -0.256 1 94.12 288 THR A CA 1
ATOM 2336 C C . THR A 1 288 ? -4.672 -8.805 0.687 1 94.12 288 THR A C 1
ATOM 2338 O O . THR A 1 288 ? -5.227 -8.266 1.647 1 94.12 288 THR A O 1
ATOM 2341 N N . PHE A 1 289 ? -3.322 -8.625 0.421 1 91.81 289 PHE A N 1
ATOM 2342 C CA . PHE A 1 289 ? -2.574 -7.766 1.333 1 91.81 289 PHE A CA 1
ATOM 2343 C C . PHE A 1 289 ? -1.938 -6.602 0.583 1 91.81 289 PHE A C 1
ATOM 2345 O O . PHE A 1 289 ? -1.372 -5.695 1.198 1 91.81 289 PHE A O 1
ATOM 2352 N N . ASN A 1 290 ? -2.133 -6.602 -0.742 1 90.44 290 ASN A N 1
ATOM 2353 C CA . ASN A 1 290 ? -1.619 -5.488 -1.531 1 90.44 290 ASN A CA 1
ATOM 2354 C C . ASN A 1 290 ? -2.441 -5.273 -2.799 1 90.44 290 ASN A C 1
ATOM 2356 O O . ASN A 1 290 ? -2.906 -6.234 -3.412 1 90.44 290 ASN A O 1
ATOM 2360 N N . LYS A 1 291 ? -2.633 -4.078 -3.162 1 90.12 291 LYS A N 1
ATOM 2361 C CA . LYS A 1 291 ? -3.271 -3.621 -4.391 1 90.12 291 LYS A CA 1
ATOM 2362 C C . LYS A 1 291 ? -2.654 -2.311 -4.875 1 90.12 291 LYS A C 1
ATOM 2364 O O . LYS A 1 291 ? -2.648 -1.315 -4.148 1 90.12 291 LYS A O 1
ATOM 2369 N N . GLU A 1 292 ? -2.152 -2.332 -6.059 1 87.25 292 GLU A N 1
ATOM 2370 C CA . GLU A 1 292 ? -1.542 -1.121 -6.598 1 87.25 292 GLU A CA 1
ATOM 2371 C C . GLU A 1 292 ? -1.866 -0.953 -8.078 1 87.25 292 GLU A C 1
ATOM 2373 O O . GLU A 1 292 ? -1.759 -1.905 -8.859 1 87.25 292 GLU A O 1
ATOM 2378 N N . VAL A 1 293 ? -2.238 0.249 -8.414 1 88.94 293 VAL A N 1
ATOM 2379 C CA . VAL A 1 293 ? -2.488 0.552 -9.82 1 88.94 293 VAL A CA 1
ATOM 2380 C C . VAL A 1 293 ? -1.161 0.658 -10.57 1 88.94 293 VAL A C 1
ATOM 2382 O O . VAL A 1 293 ? -0.18 1.184 -10.039 1 88.94 293 VAL A O 1
ATOM 2385 N N . ASN A 1 294 ? -1.171 0.125 -11.781 1 86.12 294 ASN A N 1
ATOM 2386 C CA . ASN A 1 294 ? -0.043 0.387 -12.672 1 86.12 294 ASN A CA 1
ATOM 2387 C C . ASN A 1 294 ? -0.071 1.815 -13.203 1 86.12 294 ASN A C 1
ATOM 2389 O O . ASN A 1 294 ? -0.984 2.189 -13.945 1 86.12 294 ASN A O 1
ATOM 2393 N N . VAL A 1 295 ? 0.876 2.574 -12.836 1 82.75 295 VAL A N 1
ATOM 2394 C CA . VAL A 1 295 ? 0.874 4.004 -13.125 1 82.75 295 VAL A CA 1
ATOM 2395 C C . VAL A 1 295 ? 1.01 4.234 -14.625 1 82.75 295 VAL A C 1
ATOM 2397 O O . VAL A 1 295 ? 0.583 5.27 -15.141 1 82.75 295 VAL A O 1
ATOM 2400 N N . HIS A 1 296 ? 1.581 3.291 -15.391 1 82.75 296 HIS A N 1
ATOM 2401 C CA . HIS A 1 296 ? 1.765 3.416 -16.828 1 82.75 296 HIS A CA 1
ATOM 2402 C C . HIS A 1 296 ? 0.478 3.086 -17.578 1 82.75 296 HIS A C 1
ATOM 2404 O O . HIS A 1 296 ? 0.264 3.566 -18.703 1 82.75 296 HIS A O 1
ATOM 2410 N N . ASN A 1 297 ? -0.275 2.207 -17 1 85.94 297 ASN A N 1
ATOM 2411 C CA . ASN A 1 297 ? -1.547 1.763 -17.562 1 85.94 297 ASN A CA 1
ATOM 2412 C C . ASN A 1 297 ? -2.59 1.535 -16.469 1 85.94 297 ASN A C 1
ATOM 2414 O O . ASN A 1 297 ? -2.637 0.463 -15.867 1 85.94 297 ASN A O 1
ATOM 2418 N N . ARG A 1 298 ? -3.445 2.469 -16.266 1 85.75 298 ARG A N 1
ATOM 2419 C CA . ARG A 1 298 ? -4.363 2.461 -15.133 1 85.75 298 ARG A CA 1
ATOM 2420 C C . ARG A 1 298 ? -5.371 1.32 -15.25 1 85.75 298 ARG A C 1
ATOM 2422 O O . ARG A 1 298 ? -6.129 1.056 -14.312 1 85.75 298 ARG A O 1
ATOM 2429 N N . GLU A 1 299 ? -5.355 0.635 -16.375 1 87.81 299 GLU A N 1
ATOM 2430 C CA . GLU A 1 299 ? -6.23 -0.522 -16.531 1 87.81 299 GLU A CA 1
ATOM 2431 C C . GLU A 1 299 ? -5.602 -1.777 -15.938 1 87.81 299 GLU A C 1
ATOM 2433 O O . GLU A 1 299 ? -6.234 -2.834 -15.891 1 87.81 299 GLU A O 1
ATOM 2438 N N . CYS A 1 300 ? -4.406 -1.669 -15.461 1 92 300 CYS A N 1
ATOM 2439 C CA . CYS A 1 300 ? -3.688 -2.797 -14.883 1 92 300 CYS A CA 1
ATOM 2440 C C . CYS A 1 300 ? -3.449 -2.584 -13.391 1 92 300 CYS A C 1
ATOM 2442 O O . CYS A 1 300 ? -3.117 -1.478 -12.961 1 92 300 CYS A O 1
ATOM 2444 N N . TYR A 1 301 ? -3.703 -3.604 -12.664 1 93.19 301 TYR A N 1
ATOM 2445 C CA . TYR A 1 301 ? -3.514 -3.555 -11.219 1 93.19 301 TYR A CA 1
ATOM 2446 C C . TYR A 1 301 ? -2.645 -4.715 -10.742 1 93.19 301 TYR A C 1
ATOM 2448 O O . TYR A 1 301 ? -2.787 -5.84 -11.219 1 93.19 301 TYR A O 1
ATOM 2456 N N . GLU A 1 302 ? -1.828 -4.387 -9.82 1 92.5 302 GLU A N 1
ATOM 2457 C CA . GLU A 1 302 ? -1.031 -5.398 -9.133 1 92.5 302 GLU A CA 1
ATOM 2458 C C . GLU A 1 302 ? -1.682 -5.812 -7.816 1 92.5 302 GLU A C 1
ATOM 2460 O O . GLU A 1 302 ? -2.002 -4.961 -6.98 1 92.5 302 GLU A O 1
ATOM 2465 N N . PHE A 1 303 ? -1.9 -7.105 -7.688 1 94.62 303 PHE A N 1
ATOM 2466 C CA . PHE A 1 303 ? -2.441 -7.66 -6.453 1 94.62 303 PHE A CA 1
ATOM 2467 C C . PHE A 1 303 ? -1.465 -8.648 -5.828 1 94.62 303 PHE A C 1
ATOM 2469 O O . PHE A 1 303 ? -0.713 -9.32 -6.543 1 94.62 303 PHE A O 1
ATOM 2476 N N . SER A 1 304 ? -1.468 -8.695 -4.555 1 95.81 304 SER A N 1
ATOM 2477 C CA . SER A 1 304 ? -0.751 -9.727 -3.809 1 95.81 304 SER A CA 1
ATOM 2478 C C . SER A 1 304 ? -1.671 -10.43 -2.816 1 95.81 304 SER A C 1
ATOM 2480 O O . SER A 1 304 ? -2.502 -9.789 -2.17 1 95.81 304 SER A O 1
ATOM 2482 N N . PHE A 1 305 ? -1.53 -11.727 -2.742 1 96.94 305 PHE A N 1
ATOM 2483 C CA . PHE A 1 305 ? -2.363 -12.57 -1.892 1 96.94 305 PHE A CA 1
ATOM 2484 C C . PHE A 1 305 ? -1.502 -13.477 -1.018 1 96.94 305 PHE A C 1
ATOM 2486 O O . PHE A 1 305 ? -0.415 -13.891 -1.426 1 96.94 305 PHE A O 1
ATOM 2493 N N . LEU A 1 306 ? -2 -13.719 0.153 1 97.06 306 LEU A N 1
ATOM 2494 C CA . LEU A 1 306 ? -1.356 -14.633 1.093 1 97.06 306 LEU A CA 1
ATOM 2495 C C . LEU A 1 306 ? -2.285 -15.789 1.455 1 97.06 306 LEU A C 1
ATOM 2497 O O . LEU A 1 306 ? -3.475 -15.578 1.707 1 97.06 306 LEU A O 1
ATOM 2501 N N . LYS A 1 307 ? -1.76 -16.984 1.414 1 97.62 307 LYS A N 1
ATOM 2502 C CA . LYS A 1 307 ? -2.52 -18.188 1.766 1 97.62 307 LYS A CA 1
ATOM 2503 C C . LYS A 1 307 ? -2.645 -18.328 3.279 1 97.62 307 LYS A C 1
ATOM 2505 O O . LYS A 1 307 ? -1.648 -18.25 4 1 97.62 307 LYS A O 1
ATOM 2510 N N . LEU A 1 308 ? -3.797 -18.484 3.73 1 97.31 308 LEU A N 1
ATOM 2511 C CA . LEU A 1 308 ? -4.078 -18.844 5.117 1 97.31 308 LEU A CA 1
ATOM 2512 C C . LEU A 1 308 ? -4.844 -20.156 5.188 1 97.31 308 LEU A C 1
ATOM 2514 O O . LEU A 1 308 ? -5.254 -20.703 4.16 1 97.31 308 LEU A O 1
ATOM 2518 N N . ASP A 1 309 ? -4.906 -20.719 6.348 1 96.5 309 ASP A N 1
ATOM 2519 C CA . ASP A 1 309 ? -5.648 -21.969 6.434 1 96.5 309 ASP A CA 1
ATOM 2520 C C . ASP A 1 309 ? -7.148 -21.719 6.547 1 96.5 309 ASP A C 1
ATOM 2522 O O . ASP A 1 309 ? -7.578 -20.562 6.711 1 96.5 309 ASP A O 1
ATOM 2526 N N . GLU A 1 310 ? -7.93 -22.75 6.395 1 93.5 310 GLU A N 1
ATOM 2527 C CA . GLU A 1 310 ? -9.383 -22.641 6.375 1 93.5 310 GLU A CA 1
ATOM 2528 C C . GLU A 1 310 ? -9.914 -22.125 7.711 1 93.5 310 GLU A C 1
ATOM 2530 O O . GLU A 1 310 ? -10.82 -21.281 7.742 1 93.5 310 GLU A O 1
ATOM 2535 N N . PRO A 1 311 ? -9.406 -22.469 8.875 1 93.38 311 PRO A N 1
ATOM 2536 C CA . PRO A 1 311 ? -9.914 -22.016 10.172 1 93.38 311 PRO A CA 1
ATOM 2537 C C . PRO A 1 311 ? -9.773 -20.5 10.352 1 93.38 311 PRO A C 1
ATOM 2539 O O . PRO A 1 311 ? -10.469 -19.906 11.18 1 93.38 311 PRO A O 1
ATOM 2542 N N . PHE A 1 312 ? -8.766 -19.922 9.672 1 94.94 312 PHE A N 1
ATOM 2543 C CA . PHE A 1 312 ? -8.656 -18.469 9.695 1 94.94 312 PHE A CA 1
ATOM 2544 C C . PHE A 1 312 ? -9.992 -17.828 9.367 1 94.94 312 PHE A C 1
ATOM 2546 O O . PHE A 1 312 ? -10.336 -16.781 9.914 1 94.94 312 PHE A O 1
ATOM 2553 N N . TRP A 1 313 ? -10.719 -18.469 8.508 1 91 313 TRP A N 1
ATOM 2554 C CA . TRP A 1 313 ? -11.961 -17.906 8.008 1 91 313 TRP A CA 1
ATOM 2555 C C . TRP A 1 313 ? -13.156 -18.422 8.805 1 91 313 TRP A C 1
ATOM 2557 O O . TRP A 1 313 ? -14.305 -18.094 8.492 1 91 313 TRP A O 1
ATOM 2567 N N . ALA A 1 314 ? -12.828 -19.344 9.781 1 81.62 314 ALA A N 1
ATOM 2568 C CA . ALA A 1 314 ? -13.922 -19.891 10.586 1 81.62 314 ALA A CA 1
ATOM 2569 C C . ALA A 1 314 ? -14.641 -18.797 11.359 1 81.62 314 ALA A C 1
ATOM 2571 O O . ALA A 1 314 ? -14.039 -17.766 11.695 1 81.62 314 ALA A O 1
ATOM 2572 N N . ASP A 1 315 ? -16.062 -18.797 11.578 1 64.06 315 ASP A N 1
ATOM 2573 C CA . ASP A 1 315 ? -16.969 -17.844 12.211 1 64.06 315 ASP A CA 1
ATOM 2574 C C . ASP A 1 315 ? -17.297 -16.688 11.273 1 64.06 315 ASP A C 1
ATOM 2576 O O . ASP A 1 315 ? -18.016 -15.758 11.648 1 64.06 315 ASP A O 1
ATOM 2580 N N . ARG A 1 316 ? -16.641 -16.453 10.367 1 52.12 316 ARG A N 1
ATOM 2581 C CA . ARG A 1 316 ? -17.016 -15.422 9.406 1 52.12 316 ARG A CA 1
ATOM 2582 C C . ARG A 1 316 ? -18.516 -15.453 9.125 1 52.12 316 ARG A C 1
ATOM 2584 O O . ARG A 1 316 ? -19.109 -14.422 8.836 1 52.12 316 ARG A O 1
ATOM 2591 N N . LEU A 1 317 ? -19.172 -16.594 9.031 1 44 317 LEU A N 1
ATOM 2592 C CA . LEU A 1 317 ? -20.516 -16.781 8.477 1 44 317 LEU A CA 1
ATOM 2593 C C . LEU A 1 317 ? -21.578 -16.391 9.5 1 44 317 LEU A C 1
ATOM 2595 O O . LEU A 1 317 ? -22.781 -16.531 9.234 1 44 317 LEU A O 1
ATOM 2599 N N . THR A 1 318 ? -21.375 -16.422 10.781 1 37.03 318 THR A N 1
ATOM 2600 C CA . THR A 1 318 ? -22.656 -16.047 11.359 1 37.03 318 THR A CA 1
ATOM 2601 C C . THR A 1 318 ? -22.953 -14.57 11.117 1 37.03 318 THR A C 1
ATOM 2603 O O . THR A 1 318 ? -22.172 -13.703 11.492 1 37.03 318 THR A O 1
ATOM 2606 N N . PRO A 1 319 ? -23.656 -14.289 10.062 1 33.81 319 PRO A N 1
ATOM 2607 C CA . PRO A 1 319 ? -24.156 -12.914 9.961 1 33.81 319 PRO A CA 1
ATOM 2608 C C . PRO A 1 319 ? -24.406 -12.281 11.328 1 33.81 319 PRO A C 1
ATOM 2610 O O . PRO A 1 319 ? -24.812 -12.969 12.266 1 33.81 319 PRO A O 1
ATOM 2613 N N . ILE A 1 320 ? -23.594 -11.359 11.75 1 30.36 320 ILE A N 1
ATOM 2614 C CA . ILE A 1 320 ? -24.172 -10.695 12.906 1 30.36 320 ILE A CA 1
ATOM 2615 C C . ILE A 1 320 ? -25.703 -10.672 12.773 1 30.36 320 ILE A C 1
ATOM 2617 O O . ILE A 1 320 ? -26.234 -10.109 11.82 1 30.36 320 ILE A O 1
ATOM 2621 N N . SER A 1 321 ? -26.359 -11.734 13.102 1 23.38 321 SER A N 1
ATOM 2622 C CA . SER A 1 321 ? -27.797 -11.586 13.273 1 23.38 321 SER A CA 1
ATOM 2623 C C . SER A 1 321 ? -28.141 -10.219 13.859 1 23.38 321 SER A C 1
ATOM 2625 O O . SER A 1 321 ? -27.547 -9.797 14.852 1 23.38 321 SER A O 1
ATOM 2627 N N . ASP A 1 322 ? -28.891 -9.375 13.062 1 22.8 322 ASP A N 1
ATOM 2628 C CA . ASP A 1 322 ? -29.719 -8.383 13.75 1 22.8 322 ASP A CA 1
ATOM 2629 C C . ASP A 1 322 ? -30.281 -8.938 15.055 1 22.8 322 ASP A C 1
ATOM 2631 O O . ASP A 1 322 ? -30.766 -10.07 15.094 1 22.8 322 ASP A O 1
ATOM 2635 N N . MET B 1 1 ? 4.012 -5.695 -86.875 1 22.77 1 MET B N 1
ATOM 2636 C CA . MET B 1 1 ? 3.426 -6.898 -86.312 1 22.77 1 MET B CA 1
ATOM 2637 C C . MET B 1 1 ? 4.156 -7.297 -85 1 22.77 1 MET B C 1
ATOM 2639 O O . MET B 1 1 ? 3.945 -8.391 -84.5 1 22.77 1 MET B O 1
ATOM 2643 N N . GLY B 1 2 ? 5.316 -6.688 -84.75 1 23.95 2 GLY B N 1
ATOM 2644 C CA . GLY B 1 2 ? 6.316 -6.996 -83.75 1 23.95 2 GLY B CA 1
ATOM 2645 C C . GLY B 1 2 ? 5.758 -7.004 -82.312 1 23.95 2 GLY B C 1
ATOM 2646 O O . GLY B 1 2 ? 4.973 -6.125 -82 1 23.95 2 GLY B O 1
ATOM 2647 N N . ASP B 1 3 ? 5.586 -8.227 -81.812 1 20.97 3 ASP B N 1
ATOM 2648 C CA . ASP B 1 3 ? 4.977 -8.867 -80.625 1 20.97 3 ASP B CA 1
ATOM 2649 C C . ASP B 1 3 ? 5.586 -8.344 -79.312 1 20.97 3 ASP B C 1
ATOM 2651 O O . ASP B 1 3 ? 6.664 -8.781 -78.938 1 20.97 3 ASP B O 1
ATOM 2655 N N . ARG B 1 4 ? 5.723 -7.016 -79.188 1 21.97 4 ARG B N 1
ATOM 2656 C CA . ARG B 1 4 ? 6.352 -6.363 -78.062 1 21.97 4 ARG B CA 1
ATOM 2657 C C . ARG B 1 4 ? 5.75 -6.863 -76.75 1 21.97 4 ARG B C 1
ATOM 2659 O O . ARG B 1 4 ? 4.562 -6.664 -76.438 1 21.97 4 ARG B O 1
ATOM 2666 N N . THR B 1 5 ? 6.09 -8.125 -76.312 1 23 5 THR B N 1
ATOM 2667 C CA . THR B 1 5 ? 5.695 -8.945 -75.188 1 23 5 THR B CA 1
ATOM 2668 C C . THR B 1 5 ? 5.938 -8.203 -73.875 1 23 5 THR B C 1
ATOM 2670 O O . THR B 1 5 ? 7.082 -7.918 -73.5 1 23 5 THR B O 1
ATOM 2673 N N . SER B 1 6 ? 5.258 -7.086 -73.562 1 23.38 6 SER B N 1
ATOM 2674 C CA . SER B 1 6 ? 5.328 -6.219 -72.375 1 23.38 6 SER B CA 1
ATOM 2675 C C . SER B 1 6 ? 5.141 -7.012 -71.125 1 23.38 6 SER B C 1
ATOM 2677 O O . SER B 1 6 ? 4.141 -7.711 -70.938 1 23.38 6 SER B O 1
ATOM 2679 N N . THR B 1 7 ? 6.25 -7.516 -70.5 1 24.53 7 THR B N 1
ATOM 2680 C CA . THR B 1 7 ? 6.375 -8.367 -69.375 1 24.53 7 THR B CA 1
ATOM 2681 C C . THR B 1 7 ? 5.719 -7.707 -68.125 1 24.53 7 THR B C 1
ATOM 2683 O O . THR B 1 7 ? 5.961 -6.535 -67.875 1 24.53 7 THR B O 1
ATOM 2686 N N . PRO B 1 8 ? 4.496 -8.148 -67.688 1 24.47 8 PRO B N 1
ATOM 2687 C CA . PRO B 1 8 ? 3.65 -7.645 -66.625 1 24.47 8 PRO B CA 1
ATOM 2688 C C . PRO B 1 8 ? 4.348 -7.68 -65.25 1 24.47 8 PRO B C 1
ATOM 2690 O O . PRO B 1 8 ? 4.93 -8.703 -64.875 1 24.47 8 PRO B O 1
ATOM 2693 N N . TYR B 1 9 ? 5.09 -6.691 -64.875 1 22.36 9 TYR B N 1
ATOM 2694 C CA . TYR B 1 9 ? 5.781 -6.598 -63.562 1 22.36 9 TYR B CA 1
ATOM 2695 C C . TYR B 1 9 ? 4.805 -6.785 -62.406 1 22.36 9 TYR B C 1
ATOM 2697 O O . TYR B 1 9 ? 3.836 -6.035 -62.281 1 22.36 9 TYR B O 1
ATOM 2705 N N . ARG B 1 10 ? 4.531 -8.016 -61.938 1 21.41 10 ARG B N 1
ATOM 2706 C CA . ARG B 1 10 ? 3.771 -8.445 -60.781 1 21.41 10 ARG B CA 1
ATOM 2707 C C . ARG B 1 10 ? 4.301 -7.797 -59.5 1 21.41 10 ARG B C 1
ATOM 2709 O O . ARG B 1 10 ? 5.41 -8.094 -59.062 1 21.41 10 ARG B O 1
ATOM 2716 N N . SER B 1 11 ? 4.148 -6.539 -59.219 1 21.33 11 SER B N 1
ATOM 2717 C CA . SER B 1 11 ? 4.574 -5.891 -58 1 21.33 11 SER B CA 1
ATOM 2718 C C . SER B 1 11 ? 3.934 -6.543 -56.781 1 21.33 11 SER B C 1
ATOM 2720 O O . SER B 1 11 ? 2.709 -6.539 -56.625 1 21.33 11 SER B O 1
ATOM 2722 N N . ASP B 1 12 ? 4.375 -7.758 -56.312 1 22.91 12 ASP B N 1
ATOM 2723 C CA . ASP B 1 12 ? 3.961 -8.477 -55.125 1 22.91 12 ASP B CA 1
ATOM 2724 C C . ASP B 1 12 ? 4.113 -7.598 -53.875 1 22.91 12 ASP B C 1
ATOM 2726 O O . ASP B 1 12 ? 5.23 -7.242 -53.5 1 22.91 12 ASP B O 1
ATOM 2730 N N . GLY B 1 13 ? 3.342 -6.512 -53.719 1 22.56 13 GLY B N 1
ATOM 2731 C CA . GLY B 1 13 ? 3.344 -5.633 -52.562 1 22.56 13 GLY B CA 1
ATOM 2732 C C . GLY B 1 13 ? 3.137 -6.371 -51.25 1 22.56 13 GLY B C 1
ATOM 2733 O O . GLY B 1 13 ? 2.016 -6.77 -50.938 1 22.56 13 GLY B O 1
ATOM 2734 N N . LYS B 1 14 ? 4.055 -7.309 -50.875 1 27.7 14 LYS B N 1
ATOM 2735 C CA . LYS B 1 14 ? 3.982 -7.945 -49.562 1 27.7 14 LYS B CA 1
ATOM 2736 C C . LYS B 1 14 ? 3.887 -6.902 -48.438 1 27.7 14 LYS B C 1
ATOM 2738 O O . LYS B 1 14 ? 4.805 -6.098 -48.25 1 27.7 14 LYS B O 1
ATOM 2743 N N . THR B 1 15 ? 2.701 -6.34 -48.125 1 25.52 15 THR B N 1
ATOM 2744 C CA . THR B 1 15 ? 2.408 -5.492 -47 1 25.52 15 THR B CA 1
ATOM 2745 C C . THR B 1 15 ? 2.861 -6.164 -45.688 1 25.52 15 THR B C 1
ATOM 2747 O O . THR B 1 15 ? 2.414 -7.266 -45.375 1 25.52 15 THR B O 1
ATOM 2750 N N . SER B 1 16 ? 4.109 -6.02 -45.312 1 21.36 16 SER B N 1
ATOM 2751 C CA . SER B 1 16 ? 4.664 -6.438 -44.031 1 21.36 16 SER B CA 1
ATOM 2752 C C . SER B 1 16 ? 3.828 -5.914 -42.844 1 21.36 16 SER B C 1
ATOM 2754 O O . SER B 1 16 ? 3.604 -4.707 -42.75 1 21.36 16 SER B O 1
ATOM 2756 N N . ARG B 1 17 ? 2.816 -6.668 -42.406 1 24.19 17 ARG B N 1
ATOM 2757 C CA . ARG B 1 17 ? 2.023 -6.477 -41.219 1 24.19 17 ARG B CA 1
ATOM 2758 C C . ARG B 1 17 ? 2.916 -6.176 -40 1 24.19 17 ARG B C 1
ATOM 2760 O O . ARG B 1 17 ? 3.781 -6.977 -39.656 1 24.19 17 ARG B O 1
ATOM 2767 N N . SER B 1 18 ? 3.279 -4.898 -39.812 1 23.48 18 SER B N 1
ATOM 2768 C CA . SER B 1 18 ? 3.936 -4.414 -38.594 1 23.48 18 SER B CA 1
ATOM 2769 C C . SER B 1 18 ? 3.27 -4.973 -37.344 1 23.48 18 SER B C 1
ATOM 2771 O O . SER B 1 18 ? 2.059 -4.836 -37.156 1 23.48 18 SER B O 1
ATOM 2773 N N . SER B 1 19 ? 3.723 -6.086 -36.875 1 23.56 19 SER B N 1
ATOM 2774 C CA . SER B 1 19 ? 3.316 -6.691 -35.625 1 23.56 19 SER B CA 1
ATOM 2775 C C . SER B 1 19 ? 3.307 -5.668 -34.5 1 23.56 19 SER B C 1
ATOM 2777 O O . SER B 1 19 ? 4.258 -4.898 -34.344 1 23.56 19 SER B O 1
ATOM 2779 N N . PRO B 1 20 ? 2.139 -5.238 -34 1 25.41 20 PRO B N 1
ATOM 2780 C CA . PRO B 1 20 ? 2.029 -4.289 -32.906 1 25.41 20 PRO B CA 1
ATOM 2781 C C . PRO B 1 20 ? 2.941 -4.641 -31.719 1 25.41 20 PRO B C 1
ATOM 2783 O O . PRO B 1 20 ? 3 -5.801 -31.297 1 25.41 20 PRO B O 1
ATOM 2786 N N . LYS B 1 21 ? 4.082 -3.932 -31.578 1 26.58 21 LYS B N 1
ATOM 2787 C CA . LYS B 1 21 ? 4.934 -3.92 -30.391 1 26.58 21 LYS B CA 1
ATOM 2788 C C . LYS B 1 21 ? 4.105 -3.771 -29.125 1 26.58 21 LYS B C 1
ATOM 2790 O O . LYS B 1 21 ? 3.498 -2.725 -28.891 1 26.58 21 LYS B O 1
ATOM 2795 N N . ILE B 1 22 ? 3.467 -4.77 -28.703 1 25.83 22 ILE B N 1
ATOM 2796 C CA . ILE B 1 22 ? 2.857 -4.762 -27.375 1 25.83 22 ILE B CA 1
ATOM 2797 C C . ILE B 1 22 ? 3.91 -4.406 -26.328 1 25.83 22 ILE B C 1
ATOM 2799 O O . ILE B 1 22 ? 4.93 -5.086 -26.219 1 25.83 22 ILE B O 1
ATOM 2803 N N . PHE B 1 23 ? 4.07 -3.113 -26.078 1 26.03 23 PHE B N 1
ATOM 2804 C CA . PHE B 1 23 ? 4.902 -2.578 -25 1 26.03 23 PHE B CA 1
ATOM 2805 C C . PHE B 1 23 ? 4.551 -3.227 -23.672 1 26.03 23 PHE B C 1
ATOM 2807 O O . PHE B 1 23 ? 3.533 -2.891 -23.062 1 26.03 23 PHE B O 1
ATOM 2814 N N . ALA B 1 24 ? 4.762 -4.438 -23.5 1 28.81 24 ALA B N 1
ATOM 2815 C CA . ALA B 1 24 ? 4.539 -5.184 -22.266 1 28.81 24 ALA B CA 1
ATOM 2816 C C . ALA B 1 24 ? 5.387 -4.625 -21.125 1 28.81 24 ALA B C 1
ATOM 2818 O O . ALA B 1 24 ? 5.121 -4.895 -19.953 1 28.81 24 ALA B O 1
ATOM 2819 N N . GLY B 1 25 ? 6.605 -4.008 -21.375 1 28.8 25 GLY B N 1
ATOM 2820 C CA . GLY B 1 25 ? 7.723 -4.23 -20.469 1 28.8 25 GLY B CA 1
ATOM 2821 C C . GLY B 1 25 ? 7.57 -3.516 -19.141 1 28.8 25 GLY B C 1
ATOM 2822 O O . GLY B 1 25 ? 8.258 -3.842 -18.172 1 28.8 25 GLY B O 1
ATOM 2823 N N . ALA B 1 26 ? 6.965 -2.295 -19.031 1 30.66 26 ALA B N 1
ATOM 2824 C CA . ALA B 1 26 ? 7.504 -1.353 -18.062 1 30.66 26 ALA B CA 1
ATOM 2825 C C . ALA B 1 26 ? 7.008 -1.68 -16.656 1 30.66 26 ALA B C 1
ATOM 2827 O O . ALA B 1 26 ? 7.508 -1.131 -15.672 1 30.66 26 ALA B O 1
ATOM 2828 N N . CYS B 1 27 ? 5.992 -2.357 -16.516 1 33.03 27 CYS B N 1
ATOM 2829 C CA . CYS B 1 27 ? 5.301 -2.256 -15.242 1 33.03 27 CYS B CA 1
ATOM 2830 C C . CYS B 1 27 ? 6.113 -2.914 -14.133 1 33.03 27 CYS B C 1
ATOM 2832 O O . CYS B 1 27 ? 5.859 -2.676 -12.945 1 33.03 27 CYS B O 1
ATOM 2834 N N . ILE B 1 28 ? 7.012 -3.875 -14.414 1 32.88 28 ILE B N 1
ATOM 2835 C CA . ILE B 1 28 ? 7.699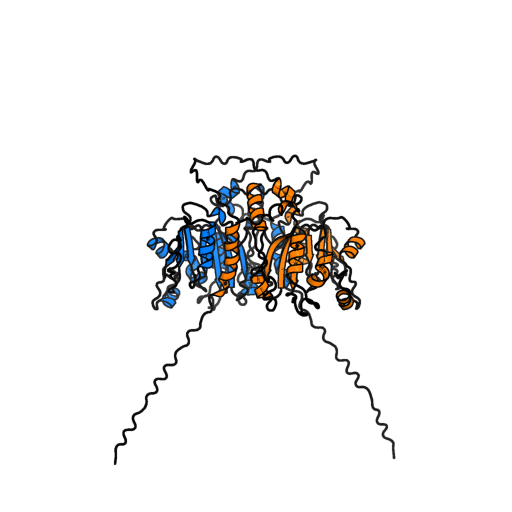 -4.672 -13.406 1 32.88 28 ILE B CA 1
ATOM 2836 C C . ILE B 1 28 ? 8.773 -3.822 -12.719 1 32.88 28 ILE B C 1
ATOM 2838 O O . ILE B 1 28 ? 9.328 -4.227 -11.695 1 32.88 28 ILE B O 1
ATOM 2842 N N . LEU B 1 29 ? 8.953 -2.637 -13.102 1 33.72 29 LEU B N 1
ATOM 2843 C CA . LEU B 1 29 ? 10.094 -1.874 -12.602 1 33.72 29 LEU B CA 1
ATOM 2844 C C . LEU B 1 29 ? 9.906 -1.52 -11.133 1 33.72 29 LEU B C 1
ATOM 2846 O O . LEU B 1 29 ? 10.867 -1.527 -10.359 1 33.72 29 LEU B O 1
ATOM 2850 N N . ALA B 1 30 ? 8.797 -1.326 -10.773 1 34.97 30 ALA B N 1
ATOM 2851 C CA . ALA B 1 30 ? 8.625 -0.877 -9.391 1 34.97 30 ALA B CA 1
ATOM 2852 C C . ALA B 1 30 ? 9.008 -1.977 -8.406 1 34.97 30 ALA B C 1
ATOM 2854 O O . ALA B 1 30 ? 9.562 -1.698 -7.336 1 34.97 30 ALA B O 1
ATOM 2855 N N . VAL B 1 31 ? 8.922 -3.227 -8.742 1 37.03 31 VAL B N 1
ATOM 2856 C CA . VAL B 1 31 ? 9.297 -4.344 -7.883 1 37.03 31 VAL B CA 1
ATOM 2857 C C . VAL B 1 31 ? 10.805 -4.324 -7.645 1 37.03 31 VAL B C 1
ATOM 2859 O O . VAL B 1 31 ? 11.273 -4.688 -6.559 1 37.03 31 VAL B O 1
ATOM 2862 N N . PHE B 1 32 ? 11.602 -3.916 -8.562 1 37.38 32 PHE B N 1
ATOM 2863 C CA . PHE B 1 32 ? 13.055 -3.92 -8.477 1 37.38 32 PHE B CA 1
ATOM 2864 C C . PHE B 1 32 ? 13.531 -3.098 -7.285 1 37.38 32 PHE B C 1
ATOM 2866 O O . PHE B 1 32 ? 14.461 -3.5 -6.578 1 37.38 32 PHE B O 1
ATOM 2873 N N . VAL B 1 33 ? 12.938 -2.018 -7.203 1 36.38 33 VAL B N 1
ATOM 2874 C CA . VAL B 1 33 ? 13.453 -1.12 -6.176 1 36.38 33 VAL B CA 1
ATOM 2875 C C . VAL B 1 33 ? 13.242 -1.734 -4.797 1 36.38 33 VAL B C 1
ATOM 2877 O O . VAL B 1 33 ? 14.133 -1.693 -3.945 1 36.38 33 VAL B O 1
ATOM 2880 N N . ALA B 1 34 ? 12.203 -2.457 -4.711 1 38.88 34 ALA B N 1
ATOM 2881 C CA . ALA B 1 34 ? 11.891 -2.984 -3.383 1 38.88 34 ALA B CA 1
ATOM 2882 C C . ALA B 1 34 ? 12.797 -4.164 -3.039 1 38.88 34 ALA B C 1
ATOM 2884 O O . ALA B 1 34 ? 13.305 -4.262 -1.918 1 38.88 34 ALA B O 1
ATOM 2885 N N . ILE B 1 35 ? 13.117 -5.07 -4.008 1 39.41 35 ILE B N 1
ATOM 2886 C CA . ILE B 1 35 ? 13.93 -6.246 -3.717 1 39.41 35 ILE B CA 1
ATOM 2887 C C . ILE B 1 35 ? 15.383 -5.824 -3.504 1 39.41 35 ILE B C 1
ATOM 2889 O O . ILE B 1 35 ? 16.062 -6.34 -2.613 1 39.41 35 ILE B O 1
ATOM 2893 N N . SER B 1 36 ? 15.859 -4.965 -4.258 1 36.06 36 SER B N 1
ATOM 2894 C CA . SER B 1 36 ? 17.25 -4.555 -4.102 1 36.06 36 SER B CA 1
ATOM 2895 C C . SER B 1 36 ? 17.531 -4.051 -2.689 1 36.06 36 SER B C 1
ATOM 2897 O O . SER B 1 36 ? 18.562 -4.355 -2.107 1 36.06 36 SER B O 1
ATOM 2899 N N . GLU B 1 37 ? 16.609 -3.344 -2.189 1 37.12 37 GLU B N 1
ATOM 2900 C CA . GLU B 1 37 ? 16.844 -2.686 -0.909 1 37.12 37 GLU B CA 1
ATOM 2901 C C . GLU B 1 37 ? 16.797 -3.686 0.243 1 37.12 37 GLU B C 1
ATOM 2903 O O . GLU B 1 37 ? 17.5 -3.518 1.246 1 37.12 37 GLU B O 1
ATOM 2908 N N . TYR B 1 38 ? 16.172 -4.805 0.002 1 36.78 38 TYR B N 1
ATOM 2909 C CA . TYR B 1 38 ? 16.234 -5.867 0.998 1 36.78 38 TYR B CA 1
ATOM 2910 C C . TYR B 1 38 ? 17.641 -6.43 1.109 1 36.78 38 TYR B C 1
ATOM 2912 O O . TYR B 1 38 ? 18.062 -6.887 2.18 1 36.78 38 TYR B O 1
ATOM 2920 N N . ARG B 1 39 ? 18.391 -6.363 0.015 1 35.88 39 ARG B N 1
ATOM 2921 C CA . ARG B 1 39 ? 19.75 -6.875 0.039 1 35.88 39 ARG B CA 1
ATOM 2922 C C . ARG B 1 39 ? 20.547 -6.254 1.179 1 35.88 39 ARG B C 1
ATOM 2924 O O . ARG B 1 39 ? 21.344 -6.934 1.832 1 35.88 39 ARG B O 1
ATOM 2931 N N . SER B 1 40 ? 20.422 -4.926 1.252 1 32.03 40 SER B N 1
ATOM 2932 C CA . SER B 1 40 ? 21.391 -4.293 2.143 1 32.03 40 SER B CA 1
ATOM 2933 C C . SER B 1 40 ? 21.094 -4.621 3.602 1 32.03 40 SER B C 1
ATOM 2935 O O . SER B 1 40 ? 21.938 -4.398 4.477 1 32.03 40 SER B O 1
ATOM 2937 N N . SER B 1 41 ? 19.938 -4.945 3.863 1 30.36 41 SER B N 1
ATOM 2938 C CA . SER B 1 41 ? 19.625 -5.062 5.281 1 30.36 41 SER B CA 1
ATOM 2939 C C . SER B 1 41 ? 19.891 -6.473 5.793 1 30.36 41 SER B C 1
ATOM 2941 O O . SER B 1 41 ? 19.797 -6.734 6.996 1 30.36 41 SER B O 1
ATOM 2943 N N . ILE B 1 42 ? 19.844 -7.516 4.977 1 30.94 42 ILE B N 1
ATOM 2944 C CA . ILE B 1 42 ? 20.016 -8.844 5.555 1 30.94 42 ILE B CA 1
ATOM 2945 C C . ILE B 1 42 ? 21.5 -9.086 5.852 1 30.94 42 ILE B C 1
ATOM 2947 O O . ILE B 1 42 ? 22.328 -9.156 4.934 1 30.94 42 ILE B O 1
ATOM 2951 N N . GLY B 1 43 ? 22.031 -8.555 6.816 1 26.38 43 GLY B N 1
ATOM 2952 C CA . GLY B 1 43 ? 23.297 -9.094 7.301 1 26.38 43 GLY B CA 1
ATOM 2953 C C . GLY B 1 43 ? 23.328 -10.617 7.293 1 26.38 43 GLY B C 1
ATOM 2954 O O . GLY B 1 43 ? 22.281 -11.266 7.172 1 26.38 43 GLY B O 1
ATOM 2955 N N . ASN B 1 44 ? 24.5 -11.219 7.227 1 27.41 44 ASN B N 1
ATOM 2956 C CA . ASN B 1 44 ? 24.844 -12.633 7.312 1 27.41 44 ASN B CA 1
ATOM 2957 C C . ASN B 1 44 ? 24.062 -13.336 8.414 1 27.41 44 ASN B C 1
ATOM 2959 O O . ASN B 1 44 ? 24.531 -13.414 9.562 1 27.41 44 ASN B O 1
ATOM 2963 N N . LEU B 1 45 ? 22.891 -13.156 8.609 1 26.19 45 LEU B N 1
ATOM 2964 C CA . LEU B 1 45 ? 22.344 -14.047 9.625 1 26.19 45 LEU B CA 1
ATOM 2965 C C . LEU B 1 45 ? 22.5 -15.508 9.211 1 26.19 45 LEU B C 1
ATOM 2967 O O . LEU B 1 45 ? 22.031 -15.922 8.156 1 26.19 45 LEU B O 1
ATOM 2971 N N . SER B 1 46 ? 23.516 -16.188 9.664 1 24.52 46 SER B N 1
ATOM 2972 C CA . SER B 1 46 ? 23.688 -17.641 9.648 1 24.52 46 SER B CA 1
ATOM 2973 C C . SER B 1 46 ? 22.391 -18.344 10.047 1 24.52 46 SER B C 1
ATOM 2975 O O . SER B 1 46 ? 21.922 -18.188 11.18 1 24.52 46 SER B O 1
ATOM 2977 N N . CYS B 1 47 ? 21.469 -18.484 9.18 1 27 47 CYS B N 1
ATOM 2978 C CA . CYS B 1 47 ? 20.344 -19.375 9.414 1 27 47 CYS B CA 1
ATOM 2979 C C . CYS B 1 47 ? 20.812 -20.797 9.711 1 27 47 CYS B C 1
ATOM 2981 O O . CYS B 1 47 ? 21.156 -21.547 8.797 1 27 47 CYS B O 1
ATOM 2983 N N . ALA B 1 48 ? 21.562 -21.078 10.742 1 24.97 48 ALA B N 1
ATOM 2984 C CA . ALA B 1 48 ? 21.672 -22.453 11.195 1 24.97 48 ALA B CA 1
ATOM 2985 C C . ALA B 1 48 ? 20.281 -23.078 11.398 1 24.97 48 ALA B C 1
ATOM 2987 O O . ALA B 1 48 ? 19.5 -22.609 12.234 1 24.97 48 ALA B O 1
ATOM 2988 N N . PHE B 1 49 ? 19.703 -23.641 10.367 1 25.8 49 PHE B N 1
ATOM 2989 C CA . PHE B 1 49 ? 18.547 -24.516 10.375 1 25.8 49 PHE B CA 1
ATOM 2990 C C . PHE B 1 49 ? 18.719 -25.625 11.406 1 25.8 49 PHE B C 1
ATOM 2992 O O . PHE B 1 49 ? 19.406 -26.625 11.141 1 25.8 49 PHE B O 1
ATOM 2999 N N . ASP B 1 50 ? 18.969 -25.438 12.656 1 25.66 50 ASP B N 1
ATOM 3000 C CA . ASP B 1 50 ? 18.828 -26.641 13.477 1 25.66 50 ASP B CA 1
ATOM 3001 C C . ASP B 1 50 ? 17.406 -27.172 13.43 1 25.66 50 ASP B C 1
ATOM 3003 O O . ASP B 1 50 ? 16.453 -26.438 13.68 1 25.66 50 ASP B O 1
ATOM 3007 N N . GLN B 1 51 ? 17.047 -28.188 12.641 1 26.17 51 GLN B N 1
ATOM 3008 C CA . GLN B 1 51 ? 15.945 -29.125 12.477 1 26.17 51 GLN B CA 1
ATOM 3009 C C . GLN B 1 51 ? 15.367 -29.547 13.828 1 26.17 51 GLN B C 1
ATOM 3011 O O . GLN B 1 51 ? 15.156 -30.734 14.078 1 26.17 51 GLN B O 1
ATOM 3016 N N . GLU B 1 52 ? 15.648 -28.906 15.023 1 29.92 52 GLU B N 1
ATOM 3017 C CA . GLU B 1 52 ? 15.195 -29.734 16.125 1 29.92 52 GLU B CA 1
ATOM 3018 C C . GLU B 1 52 ? 13.695 -30 16.031 1 29.92 52 GLU B C 1
ATOM 3020 O O . GLU B 1 52 ? 12.969 -29.297 15.336 1 29.92 52 GLU B O 1
ATOM 3025 N N . GLY B 1 53 ? 13.086 -30.891 17 1 30.31 53 GLY B N 1
ATOM 3026 C CA . GLY B 1 53 ? 11.883 -31.641 17.297 1 30.31 53 GLY B CA 1
ATOM 3027 C C . GLY B 1 53 ? 10.633 -30.781 17.344 1 30.31 53 GLY B C 1
ATOM 3028 O O . GLY B 1 53 ? 10.719 -29.547 17.25 1 30.31 53 GLY B O 1
ATOM 3029 N N . PRO B 1 54 ? 9.453 -31.438 17.578 1 34.41 54 PRO B N 1
ATOM 3030 C CA . PRO B 1 54 ? 8.109 -30.844 17.656 1 34.41 54 PRO B CA 1
ATOM 3031 C C . PRO B 1 54 ? 8.07 -29.562 18.469 1 34.41 54 PRO B C 1
ATOM 3033 O O . PRO B 1 54 ? 8.523 -29.547 19.625 1 34.41 54 PRO B O 1
ATOM 3036 N N . THR B 1 55 ? 8.383 -28.422 17.875 1 35.53 55 THR B N 1
ATOM 3037 C CA . THR B 1 55 ? 8.555 -27.188 18.641 1 35.53 55 THR B CA 1
ATOM 3038 C C . THR B 1 55 ? 7.398 -27 19.625 1 35.53 55 THR B C 1
ATOM 3040 O O . THR B 1 55 ? 6.23 -27 19.219 1 35.53 55 THR B O 1
ATOM 3043 N N . VAL B 1 56 ? 7.5 -27.453 20.781 1 34.78 56 VAL B N 1
ATOM 3044 C CA . VAL B 1 56 ? 6.66 -27 21.891 1 34.78 56 VAL B CA 1
ATOM 3045 C C . VAL B 1 56 ? 6.281 -25.547 21.703 1 34.78 56 VAL B C 1
ATOM 3047 O O . VAL B 1 56 ? 7.148 -24.688 21.469 1 34.78 56 VAL B O 1
ATOM 3050 N N . VAL B 1 57 ? 5.074 -25.234 21.219 1 41.31 57 VAL B N 1
ATOM 3051 C CA . VAL B 1 57 ? 4.535 -23.875 21.203 1 41.31 57 VAL B CA 1
ATOM 3052 C C . VAL B 1 57 ? 5.047 -23.109 22.422 1 41.31 57 VAL B C 1
ATOM 3054 O O . VAL B 1 57 ? 4.621 -23.375 23.562 1 41.31 57 VAL B O 1
ATOM 3057 N N . GLU B 1 58 ? 6.379 -23.062 22.594 1 39.91 58 GLU B N 1
ATOM 3058 C CA . GLU B 1 58 ? 7.008 -22.359 23.703 1 39.91 58 GLU B CA 1
ATOM 3059 C C . GLU B 1 58 ? 6.555 -20.906 23.781 1 39.91 58 GLU B C 1
ATOM 3061 O O . GLU B 1 58 ? 6.508 -20.219 22.766 1 39.91 58 GLU B O 1
ATOM 3066 N N . THR B 1 59 ? 5.625 -20.594 24.672 1 50.5 59 THR B N 1
ATOM 3067 C CA . THR B 1 59 ? 5.434 -19.234 25.172 1 50.5 59 THR B CA 1
ATOM 3068 C C . THR B 1 59 ? 6.762 -18.484 25.219 1 50.5 59 THR B C 1
ATOM 3070 O O . THR B 1 59 ? 7.672 -18.859 25.953 1 50.5 59 THR B O 1
ATOM 3073 N N . THR B 1 60 ? 7.305 -18.297 24.062 1 56.94 60 THR B N 1
ATOM 3074 C CA . THR B 1 60 ? 8.555 -17.547 24.078 1 56.94 60 THR B CA 1
ATOM 3075 C C . THR B 1 60 ? 8.32 -16.141 24.625 1 56.94 60 THR B C 1
ATOM 3077 O O . THR B 1 60 ? 7.301 -15.508 24.328 1 56.94 60 THR B O 1
ATOM 3080 N N . ARG B 1 61 ? 8.891 -15.844 25.734 1 63.94 61 ARG B N 1
ATOM 3081 C CA . ARG B 1 61 ? 8.922 -14.516 26.328 1 63.94 61 ARG B CA 1
ATOM 3082 C C . ARG B 1 61 ? 9.523 -13.5 25.375 1 63.94 61 ARG B C 1
ATOM 3084 O O . ARG B 1 61 ? 10.648 -13.672 24.906 1 63.94 61 ARG B O 1
ATOM 3091 N N . TRP B 1 62 ? 8.586 -12.766 24.656 1 75.19 62 TRP B N 1
ATOM 3092 C CA . TRP B 1 62 ? 9.125 -11.719 23.797 1 75.19 62 TRP B CA 1
ATOM 3093 C C . TRP B 1 62 ? 8.992 -10.352 24.469 1 75.19 62 TRP B C 1
ATOM 3095 O O . TRP B 1 62 ? 8.016 -10.086 25.172 1 75.19 62 TRP B O 1
ATOM 3105 N N . SER B 1 63 ? 10.125 -9.523 24.422 1 83.5 63 SER B N 1
ATOM 3106 C CA . SER B 1 63 ? 10.047 -8.117 24.797 1 83.5 63 SER B CA 1
ATOM 3107 C C . SER B 1 63 ? 9.578 -7.258 23.625 1 83.5 63 SER B C 1
ATOM 3109 O O . SER B 1 63 ? 9.969 -7.492 22.484 1 83.5 63 SER B O 1
ATOM 3111 N N . THR B 1 64 ? 8.625 -6.305 23.891 1 88.25 64 THR B N 1
ATOM 3112 C CA . THR B 1 64 ? 8.156 -5.332 22.906 1 88.25 64 THR B CA 1
ATOM 3113 C C . THR B 1 64 ? 8.594 -3.922 23.281 1 88.25 64 THR B C 1
ATOM 3115 O O . THR B 1 64 ? 8 -2.939 22.828 1 88.25 64 THR B O 1
ATOM 3118 N N . ALA B 1 65 ? 9.586 -3.795 24.125 1 90.75 65 ALA B N 1
ATOM 3119 C CA . ALA B 1 65 ? 9.992 -2.525 24.719 1 90.75 65 ALA B CA 1
ATOM 3120 C C . ALA B 1 65 ? 10.547 -1.577 23.672 1 90.75 65 ALA B C 1
ATOM 3122 O O . ALA B 1 65 ? 10.305 -0.368 23.719 1 90.75 65 ALA B O 1
ATOM 3123 N N . ALA B 1 66 ? 11.258 -2.1 22.703 1 93.31 66 ALA B N 1
ATOM 3124 C CA . ALA B 1 66 ? 11.883 -1.261 21.688 1 93.31 66 ALA B CA 1
ATOM 3125 C C . ALA B 1 66 ? 10.836 -0.553 20.828 1 93.31 66 ALA B C 1
ATOM 3127 O O . ALA B 1 66 ? 10.906 0.662 20.625 1 93.31 66 ALA B O 1
ATOM 3128 N N . ALA B 1 67 ? 9.875 -1.307 20.406 1 93.88 67 ALA B N 1
ATOM 3129 C CA . ALA B 1 67 ? 8.812 -0.722 19.594 1 93.88 67 ALA B CA 1
ATOM 3130 C C . ALA B 1 67 ? 8.062 0.359 20.359 1 93.88 67 ALA B C 1
ATOM 3132 O O . ALA B 1 67 ? 7.801 1.44 19.828 1 93.88 67 ALA B O 1
ATOM 3133 N N . SER B 1 68 ? 7.727 0.031 21.609 1 94.44 68 SER B N 1
ATOM 3134 C CA . SER B 1 68 ? 7.004 0.981 22.453 1 94.44 68 SER B CA 1
ATOM 3135 C C . SER B 1 68 ? 7.809 2.26 22.656 1 94.44 68 SER B C 1
ATOM 3137 O O . SER B 1 68 ? 7.281 3.363 22.484 1 94.44 68 SER B O 1
ATOM 3139 N N . LYS B 1 69 ? 9.031 2.086 22.922 1 95.44 69 LYS B N 1
ATOM 3140 C CA . LYS B 1 69 ? 9.891 3.236 23.172 1 95.44 69 LYS B CA 1
ATOM 3141 C C . LYS B 1 69 ? 10.055 4.086 21.906 1 95.44 69 LYS B C 1
ATOM 3143 O O . LYS B 1 69 ? 9.828 5.297 21.938 1 95.44 69 LYS B O 1
ATOM 3148 N N . HIS B 1 70 ? 10.359 3.498 20.766 1 96.44 70 HIS B N 1
ATOM 3149 C CA . HIS B 1 70 ? 10.664 4.223 19.531 1 96.44 70 HIS B CA 1
ATOM 3150 C C . HIS B 1 70 ? 9.414 4.891 18.969 1 96.44 70 HIS B C 1
ATOM 3152 O O . HIS B 1 70 ? 9.508 5.863 18.219 1 96.44 70 HIS B O 1
ATOM 3158 N N . SER B 1 71 ? 8.258 4.371 19.312 1 96.62 71 SER B N 1
ATOM 3159 C CA . SER B 1 71 ? 7.02 4.848 18.703 1 96.62 71 SER B CA 1
ATOM 3160 C C . SER B 1 71 ? 6.176 5.637 19.688 1 96.62 71 SER B C 1
ATOM 3162 O O . SER B 1 71 ? 4.969 5.793 19.516 1 96.62 71 SER B O 1
ATOM 3164 N N . PHE B 1 72 ? 6.789 6.074 20.812 1 95.75 72 PHE B N 1
ATOM 3165 C CA . PHE B 1 72 ? 6.105 6.855 21.844 1 95.75 72 PHE B CA 1
ATOM 3166 C C . PHE B 1 72 ? 4.887 6.105 22.359 1 95.75 72 PHE B C 1
ATOM 3168 O O . PHE B 1 72 ? 3.826 6.703 22.562 1 95.75 72 PHE B O 1
ATOM 3175 N N . GLY B 1 73 ? 5.023 4.77 22.422 1 93.75 73 GLY B N 1
ATOM 3176 C CA . GLY B 1 73 ? 3.975 3.936 22.984 1 93.75 73 GLY B CA 1
ATOM 3177 C C . GLY B 1 73 ? 2.939 3.5 21.969 1 93.75 73 GLY B C 1
ATOM 3178 O O . GLY B 1 73 ? 2.029 2.734 22.281 1 93.75 73 GLY B O 1
ATOM 3179 N N . PHE B 1 74 ? 3.066 3.883 20.719 1 93.69 74 PHE B N 1
ATOM 3180 C CA . PHE B 1 74 ? 2.078 3.58 19.688 1 93.69 74 PHE B CA 1
ATOM 3181 C C . PHE B 1 74 ? 2.037 2.082 19.391 1 93.69 74 PHE B C 1
ATOM 3183 O O . PHE B 1 74 ? 0.96 1.486 19.344 1 93.69 74 PHE B O 1
ATOM 3190 N N . PHE B 1 75 ? 3.223 1.472 19.156 1 92.19 75 PHE B N 1
ATOM 3191 C CA . PHE B 1 75 ? 3.34 0.025 19.016 1 92.19 75 PHE B CA 1
ATOM 3192 C C . PHE B 1 75 ? 3.768 -0.608 20.328 1 92.19 75 PHE B C 1
ATOM 3194 O O . PHE B 1 75 ? 4.867 -0.342 20.828 1 92.19 75 PHE B O 1
ATOM 3201 N N . ASP B 1 76 ? 2.973 -1.443 20.844 1 89.25 76 ASP B N 1
ATOM 3202 C CA . ASP B 1 76 ? 3.301 -2.076 22.125 1 89.25 76 ASP B CA 1
ATOM 3203 C C . ASP B 1 76 ? 3.227 -3.598 22.016 1 89.25 76 ASP B C 1
ATOM 3205 O O . ASP B 1 76 ? 3.309 -4.305 23.016 1 89.25 76 ASP B O 1
ATOM 3209 N N . ASP B 1 77 ? 3.125 -4.051 20.812 1 87.12 77 ASP B N 1
ATOM 3210 C CA . ASP B 1 77 ? 2.895 -5.48 20.641 1 87.12 77 ASP B CA 1
ATOM 3211 C C . ASP B 1 77 ? 3.809 -6.051 19.547 1 87.12 77 ASP B C 1
ATOM 3213 O O . ASP B 1 77 ? 3.521 -7.102 18.969 1 87.12 77 ASP B O 1
ATOM 3217 N N . ILE B 1 78 ? 4.801 -5.34 19.141 1 88.81 78 ILE B N 1
ATOM 3218 C CA . ILE B 1 78 ? 5.766 -5.828 18.156 1 88.81 78 ILE B CA 1
ATOM 3219 C C . ILE B 1 78 ? 7.023 -6.32 18.875 1 88.81 78 ILE B C 1
ATOM 3221 O O . ILE B 1 78 ? 7.711 -5.543 19.547 1 88.81 78 ILE B O 1
ATOM 3225 N N . PRO B 1 79 ? 7.344 -7.586 18.75 1 86.88 79 PRO B N 1
ATOM 3226 C CA . PRO B 1 79 ? 8.547 -8.117 19.391 1 86.88 79 PRO B CA 1
ATOM 3227 C C . PRO B 1 79 ? 9.812 -7.383 18.969 1 86.88 79 PRO B C 1
ATOM 3229 O O . PRO B 1 79 ? 9.93 -6.938 17.828 1 86.88 79 PRO B O 1
ATOM 3232 N N . ASP B 1 80 ? 10.789 -7.352 19.844 1 88.69 80 ASP B N 1
ATOM 3233 C CA . ASP B 1 80 ? 12.016 -6.602 19.625 1 88.69 80 ASP B CA 1
ATOM 3234 C C . ASP B 1 80 ? 12.75 -7.098 18.375 1 88.69 80 ASP B C 1
ATOM 3236 O O . ASP B 1 80 ? 13.32 -6.305 17.625 1 88.69 80 ASP B O 1
ATOM 3240 N N . SER B 1 81 ? 12.711 -8.398 18.141 1 84.31 81 SER B N 1
ATOM 3241 C CA . SER B 1 81 ? 13.391 -8.938 16.969 1 84.31 81 SER B CA 1
ATOM 3242 C C . SER B 1 81 ? 12.734 -8.453 15.68 1 84.31 81 SER B C 1
ATOM 3244 O O . SER B 1 81 ? 13.422 -8.078 14.727 1 84.31 81 SER B O 1
ATOM 3246 N N . THR B 1 82 ? 11.43 -8.453 15.664 1 86.38 82 THR B N 1
ATOM 3247 C CA . THR B 1 82 ? 10.695 -7.957 14.508 1 86.38 82 THR B CA 1
ATOM 3248 C C . THR B 1 82 ? 10.906 -6.457 14.328 1 86.38 82 THR B C 1
ATOM 3250 O O . THR B 1 82 ? 11.109 -5.984 13.211 1 86.38 82 THR B O 1
ATOM 3253 N N . TRP B 1 83 ? 10.867 -5.711 15.43 1 91 83 TRP B N 1
ATOM 3254 C CA . TRP B 1 83 ? 11.078 -4.266 15.383 1 91 83 TRP B CA 1
ATOM 3255 C C . TRP B 1 83 ? 12.461 -3.936 14.836 1 91 83 TRP B C 1
ATOM 3257 O O . TRP B 1 83 ? 12.609 -3.018 14.023 1 91 83 TRP B O 1
ATOM 3267 N N . GLU B 1 84 ? 13.414 -4.723 15.305 1 89.62 84 GLU B N 1
ATOM 3268 C CA . GLU B 1 84 ? 14.773 -4.496 14.82 1 89.62 84 GLU B CA 1
ATOM 3269 C C . GLU B 1 84 ? 14.875 -4.738 13.32 1 89.62 84 GLU B C 1
ATOM 3271 O O . GLU B 1 84 ? 15.578 -4.012 12.609 1 89.62 84 GLU B O 1
ATOM 3276 N N . ARG B 1 85 ? 14.188 -5.711 12.82 1 85.31 85 ARG B N 1
ATOM 3277 C CA . ARG B 1 85 ? 14.164 -5.949 11.383 1 85.31 85 ARG B CA 1
ATOM 3278 C C . ARG B 1 85 ? 13.523 -4.777 10.648 1 85.31 85 ARG B C 1
ATOM 3280 O O . ARG B 1 85 ? 14.031 -4.34 9.609 1 85.31 85 ARG B O 1
ATOM 3287 N N . MET B 1 86 ? 12.398 -4.312 11.188 1 88.38 86 MET B N 1
ATOM 3288 C CA . MET B 1 86 ? 11.727 -3.148 10.602 1 88.38 86 MET B CA 1
ATOM 3289 C C . MET B 1 86 ? 12.648 -1.935 10.609 1 88.38 86 MET B C 1
ATOM 3291 O O . MET B 1 86 ? 12.734 -1.209 9.617 1 88.38 86 MET B O 1
ATOM 3295 N N . ARG B 1 87 ? 13.297 -1.76 11.719 1 91.44 87 ARG B N 1
ATOM 3296 C CA . ARG B 1 87 ? 14.211 -0.635 11.891 1 91.44 87 ARG B CA 1
ATOM 3297 C C . ARG B 1 87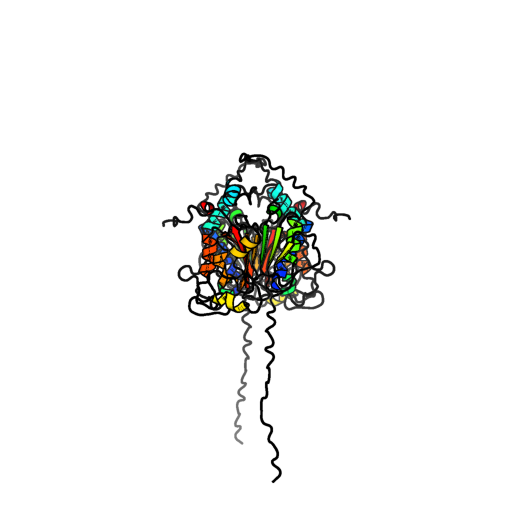 ? 15.367 -0.715 10.898 1 91.44 87 ARG B C 1
ATOM 3299 O O . ARG B 1 87 ? 15.688 0.27 10.234 1 91.44 87 ARG B O 1
ATOM 3306 N N . ARG B 1 88 ? 15.945 -1.808 10.703 1 85.19 88 ARG B N 1
ATOM 3307 C CA . ARG B 1 88 ? 17.062 -1.991 9.789 1 85.19 88 ARG B CA 1
ATOM 3308 C C . ARG B 1 88 ? 16.641 -1.734 8.344 1 85.19 88 ARG B C 1
ATOM 3310 O O . ARG B 1 88 ? 17.406 -1.164 7.562 1 85.19 88 ARG B O 1
ATOM 3317 N N . LYS B 1 89 ? 15.484 -2.156 8.039 1 82.75 89 LYS B N 1
ATOM 3318 C CA . LYS B 1 89 ? 14.945 -1.862 6.711 1 82.75 89 LYS B CA 1
ATOM 3319 C C . LYS B 1 89 ? 14.844 -0.357 6.48 1 82.75 89 LYS B C 1
ATOM 3321 O O . LYS B 1 89 ? 15.266 0.145 5.434 1 82.75 89 LYS B O 1
ATOM 3326 N N . ALA B 1 90 ? 14.297 0.298 7.457 1 87.38 90 ALA B N 1
ATOM 3327 C CA . ALA B 1 90 ? 14.133 1.745 7.344 1 87.38 90 ALA B CA 1
ATOM 3328 C C . ALA B 1 90 ? 15.484 2.443 7.23 1 87.38 90 ALA B C 1
ATOM 3330 O O . ALA B 1 90 ? 15.648 3.369 6.434 1 87.38 90 ALA B O 1
ATOM 3331 N N . LEU B 1 91 ? 16.453 1.945 7.973 1 86.5 91 LEU B N 1
ATOM 3332 C CA . LEU B 1 91 ? 17.781 2.572 8.031 1 86.5 91 LEU B CA 1
ATOM 3333 C C . LEU B 1 91 ? 18.547 2.344 6.734 1 86.5 91 LEU B C 1
ATOM 3335 O O . LEU B 1 91 ? 19.359 3.182 6.332 1 86.5 91 LEU B O 1
ATOM 3339 N N . SER B 1 92 ? 18.25 1.263 6.07 1 80 92 SER B N 1
ATOM 3340 C CA . SER B 1 92 ? 19.031 0.889 4.895 1 80 92 SER B CA 1
ATOM 3341 C C . SER B 1 92 ? 18.359 1.351 3.609 1 80 92 SER B C 1
ATOM 3343 O O . SER B 1 92 ? 18.922 1.24 2.523 1 80 92 SER B O 1
ATOM 3345 N N . PHE B 1 93 ? 17.234 1.926 3.766 1 80.81 93 PHE B N 1
ATOM 3346 C CA . PHE B 1 93 ? 16.453 2.244 2.582 1 80.81 93 PHE B CA 1
ATOM 3347 C C . PHE B 1 93 ? 16.969 3.504 1.904 1 80.81 93 PHE B C 1
ATOM 3349 O O . PHE B 1 93 ? 17.25 4.508 2.568 1 80.81 93 PHE B O 1
ATOM 3356 N N . GLU B 1 94 ? 17.109 3.383 0.564 1 80.62 94 GLU B N 1
ATOM 3357 C CA . GLU B 1 94 ? 17.469 4.547 -0.244 1 80.62 94 GLU B CA 1
ATOM 3358 C C . GLU B 1 94 ? 16.219 5.203 -0.832 1 80.62 94 GLU B C 1
ATOM 3360 O O . GLU B 1 94 ? 15.57 4.641 -1.717 1 80.62 94 GLU B O 1
ATOM 3365 N N . GLN B 1 95 ? 16.016 6.379 -0.426 1 88 95 GLN B N 1
ATOM 3366 C CA . GLN B 1 95 ? 14.773 7.059 -0.778 1 88 95 GLN B CA 1
ATOM 3367 C C . GLN B 1 95 ? 14.812 7.562 -2.217 1 88 95 GLN B C 1
ATOM 3369 O O . GLN B 1 95 ? 13.766 7.734 -2.85 1 88 95 GLN B O 1
ATOM 3374 N N . TYR B 1 96 ? 16 7.801 -2.695 1 92.12 96 TYR B N 1
ATOM 3375 C CA . TYR B 1 96 ? 16.109 8.398 -4.023 1 92.12 96 TYR B CA 1
ATOM 3376 C C . TYR B 1 96 ? 16.844 7.473 -4.984 1 92.12 96 TYR B C 1
ATOM 3378 O O . TYR B 1 96 ? 17.906 6.941 -4.652 1 92.12 96 TYR B O 1
ATOM 3386 N N . ALA B 1 97 ? 16.312 7.289 -6.137 1 87.88 97 ALA B N 1
ATOM 3387 C CA . ALA B 1 97 ? 16.859 6.41 -7.168 1 87.88 97 ALA B CA 1
ATOM 3388 C C . ALA B 1 97 ? 18.234 6.895 -7.625 1 87.88 97 ALA B C 1
ATOM 3390 O O . ALA B 1 97 ? 19.109 6.086 -7.934 1 87.88 97 ALA B O 1
ATOM 3391 N N . ASN B 1 98 ? 18.422 8.188 -7.723 1 91.88 98 ASN B N 1
ATOM 3392 C CA . ASN B 1 98 ? 19.688 8.836 -8.023 1 91.88 98 ASN B CA 1
ATOM 3393 C C . ASN B 1 98 ? 20.141 9.742 -6.883 1 91.88 98 ASN B C 1
ATOM 3395 O O . ASN B 1 98 ? 19.938 10.953 -6.926 1 91.88 98 ASN B O 1
ATOM 3399 N N . PRO B 1 99 ? 20.844 9.141 -5.938 1 90.19 99 PRO B N 1
ATOM 3400 C CA . PRO B 1 99 ? 21.219 9.922 -4.754 1 90.19 99 PRO B CA 1
ATOM 3401 C C . PRO B 1 99 ? 22.141 11.102 -5.09 1 90.19 99 PRO B C 1
ATOM 3403 O O . PRO B 1 99 ? 22.156 12.094 -4.355 1 90.19 99 PRO B O 1
ATOM 3406 N N . ALA B 1 100 ? 22.922 11 -6.176 1 93.12 100 ALA B N 1
ATOM 3407 C CA . ALA B 1 100 ? 23.828 12.078 -6.566 1 93.12 100 ALA B CA 1
ATOM 3408 C C . ALA B 1 100 ? 23.047 13.289 -7.09 1 93.12 100 ALA B C 1
ATOM 3410 O O . ALA B 1 100 ? 23.516 14.422 -6.992 1 93.12 100 ALA B O 1
ATOM 3411 N N . ASP B 1 101 ? 21.875 13.031 -7.645 1 94.19 101 ASP B N 1
ATOM 3412 C CA . ASP B 1 101 ? 20.969 14.07 -8.133 1 94.19 101 ASP B CA 1
ATOM 3413 C C . ASP B 1 101 ? 19.516 13.68 -7.898 1 94.19 101 ASP B C 1
ATOM 3415 O O . ASP B 1 101 ? 18.781 13.398 -8.852 1 94.19 101 ASP B O 1
ATOM 3419 N N . PRO B 1 102 ? 19.078 13.797 -6.691 1 94 102 PRO B N 1
ATOM 3420 C CA . PRO B 1 102 ? 17.781 13.25 -6.324 1 94 102 PRO B CA 1
ATOM 3421 C C . PRO B 1 102 ? 16.609 14.008 -6.969 1 94 102 PRO B C 1
ATOM 3423 O O . PRO B 1 102 ? 15.484 13.516 -6.98 1 94 102 PRO B O 1
ATOM 3426 N N . ASN B 1 103 ? 16.859 15.148 -7.508 1 94.19 103 ASN B N 1
ATOM 3427 C CA . ASN B 1 103 ? 15.781 15.93 -8.102 1 94.19 103 ASN B CA 1
ATOM 3428 C C . ASN B 1 103 ? 15.703 15.719 -9.609 1 94.19 103 ASN B C 1
ATOM 3430 O O . ASN B 1 103 ? 14.82 16.266 -10.273 1 94.19 103 ASN B O 1
ATOM 3434 N N . GLN B 1 104 ? 16.562 14.891 -10.102 1 93 104 GLN B N 1
ATOM 3435 C CA . GLN B 1 104 ? 16.531 14.586 -11.531 1 93 104 GLN B CA 1
ATOM 3436 C C . GLN B 1 104 ? 15.195 13.953 -11.922 1 93 104 GLN B C 1
ATOM 3438 O O . GLN B 1 104 ? 14.68 13.086 -11.211 1 93 104 GLN B O 1
ATOM 3443 N N . GLY B 1 105 ? 14.602 14.438 -13.062 1 92.31 105 GLY B N 1
ATOM 3444 C CA . GLY B 1 105 ? 13.344 13.883 -13.555 1 92.31 105 GLY B CA 1
ATOM 3445 C C . GLY B 1 105 ? 12.125 14.625 -13.031 1 92.31 105 GLY B C 1
ATOM 3446 O O . GLY B 1 105 ? 10.992 14.164 -13.211 1 92.31 105 GLY B O 1
ATOM 3447 N N . TRP B 1 106 ? 12.312 15.797 -12.492 1 90.69 106 TRP B N 1
ATOM 3448 C CA . TRP B 1 106 ? 11.234 16.578 -11.891 1 90.69 106 TRP B CA 1
ATOM 3449 C C . TRP B 1 106 ? 10.219 17 -12.953 1 90.69 106 TRP B C 1
ATOM 3451 O O . TRP B 1 106 ? 9.086 17.344 -12.625 1 90.69 106 TRP B O 1
ATOM 3461 N N . GLU B 1 107 ? 10.547 16.969 -14.203 1 93.25 107 GLU B N 1
ATOM 3462 C CA . GLU B 1 107 ? 9.68 17.422 -15.289 1 93.25 107 GLU B CA 1
ATOM 3463 C C . GLU B 1 107 ? 8.469 16.5 -15.453 1 93.25 107 GLU B C 1
ATOM 3465 O O . GLU B 1 107 ? 7.465 16.875 -16.047 1 93.25 107 GLU B O 1
ATOM 3470 N N . LYS B 1 108 ? 8.625 15.281 -14.977 1 91.56 108 LYS B N 1
ATOM 3471 C CA . LYS B 1 108 ? 7.551 14.297 -14.977 1 91.56 108 LYS B CA 1
ATOM 3472 C C . LYS B 1 108 ? 7.277 13.789 -13.562 1 91.56 108 LYS B C 1
ATOM 3474 O O . LYS B 1 108 ? 7.738 12.711 -13.188 1 91.56 108 LYS B O 1
ATOM 3479 N N . PRO B 1 109 ? 6.473 14.508 -12.906 1 90.94 109 PRO B N 1
ATOM 3480 C CA . PRO B 1 109 ? 6.273 14.203 -11.484 1 90.94 109 PRO B CA 1
ATOM 3481 C C . PRO B 1 109 ? 5.887 12.75 -11.242 1 90.94 109 PRO B C 1
ATOM 3483 O O . PRO B 1 109 ? 6.449 12.102 -10.359 1 90.94 109 PRO B O 1
ATOM 3486 N N . TRP B 1 110 ? 4.984 12.195 -12.008 1 88.5 110 TRP B N 1
ATOM 3487 C CA . TRP B 1 110 ? 4.531 10.836 -11.766 1 88.5 110 TRP B CA 1
ATOM 3488 C C . TRP B 1 110 ? 5.684 9.844 -11.898 1 88.5 110 TRP B C 1
ATOM 3490 O O . TRP B 1 110 ? 5.781 8.891 -11.125 1 88.5 110 TRP B O 1
ATOM 3500 N N . ARG B 1 111 ? 6.539 10.047 -12.828 1 89.12 111 ARG B N 1
ATOM 3501 C CA . ARG B 1 111 ? 7.688 9.164 -13.008 1 89.12 111 ARG B CA 1
ATOM 3502 C C . ARG B 1 111 ? 8.688 9.336 -11.867 1 89.12 111 ARG B C 1
ATOM 3504 O O . ARG B 1 111 ? 9.289 8.359 -11.406 1 89.12 111 ARG B O 1
ATOM 3511 N N . TRP B 1 112 ? 8.875 10.555 -11.461 1 93.75 112 TRP B N 1
ATOM 3512 C CA . TRP B 1 112 ? 9.781 10.812 -10.352 1 93.75 112 TRP B CA 1
ATOM 3513 C C . TRP B 1 112 ? 9.32 10.086 -9.094 1 93.75 112 TRP B C 1
ATOM 3515 O O . TRP B 1 112 ? 10.125 9.438 -8.414 1 93.75 112 TRP B O 1
ATOM 3525 N N . TYR B 1 113 ? 8.062 10.211 -8.781 1 92.88 113 TYR B N 1
ATOM 3526 C CA . TYR B 1 113 ? 7.523 9.539 -7.602 1 92.88 113 TYR B CA 1
ATOM 3527 C C . TYR B 1 113 ? 7.617 8.023 -7.742 1 92.88 113 TYR B C 1
ATOM 3529 O O . TYR B 1 113 ? 7.855 7.316 -6.762 1 92.88 113 TYR B O 1
ATOM 3537 N N . LEU B 1 114 ? 7.371 7.59 -8.938 1 87.62 114 LEU B N 1
ATOM 3538 C CA . LEU B 1 114 ? 7.477 6.156 -9.188 1 87.62 114 LEU B CA 1
ATOM 3539 C C . LEU B 1 114 ? 8.859 5.637 -8.812 1 87.62 114 LEU B C 1
ATOM 3541 O O . LEU B 1 114 ? 8.984 4.555 -8.242 1 87.62 114 LEU B O 1
ATOM 3545 N N . ASP B 1 115 ? 9.859 6.441 -9.031 1 87.62 115 ASP B N 1
ATOM 3546 C CA . ASP B 1 115 ? 11.242 6 -8.867 1 87.62 115 ASP B CA 1
ATOM 3547 C C . ASP B 1 115 ? 11.75 6.309 -7.461 1 87.62 115 ASP B C 1
ATOM 3549 O O . ASP B 1 115 ? 12.758 5.742 -7.02 1 87.62 115 ASP B O 1
ATOM 3553 N N . ASN B 1 116 ? 11.039 7.203 -6.773 1 91.56 116 ASN B N 1
ATOM 3554 C CA . ASN B 1 116 ? 11.57 7.707 -5.512 1 91.56 116 ASN B CA 1
ATOM 3555 C C . ASN B 1 116 ? 10.586 7.504 -4.367 1 91.56 116 ASN B C 1
ATOM 3557 O O . ASN B 1 116 ? 9.391 7.312 -4.602 1 91.56 116 ASN B O 1
ATOM 3561 N N . LEU B 1 117 ? 11.07 7.441 -3.146 1 92.56 117 LEU B N 1
ATOM 3562 C CA . LEU B 1 117 ? 10.305 7.582 -1.914 1 92.56 117 LEU B CA 1
ATOM 3563 C C . LEU B 1 117 ? 9.383 6.383 -1.707 1 92.56 117 LEU B C 1
ATOM 3565 O O . LEU B 1 117 ? 8.188 6.551 -1.45 1 92.56 117 LEU B O 1
ATOM 3569 N N . GLN B 1 118 ? 9.883 5.238 -1.841 1 87.31 118 GLN B N 1
ATOM 3570 C CA . GLN B 1 118 ? 9.109 4.047 -1.51 1 87.31 118 GLN B CA 1
ATOM 3571 C C . GLN B 1 118 ? 8.938 3.906 -0 1 87.31 118 GLN B C 1
ATOM 3573 O O . GLN B 1 118 ? 9.797 4.332 0.771 1 87.31 118 GLN B O 1
ATOM 3578 N N . PRO B 1 119 ? 7.805 3.373 0.424 1 87 119 PRO B N 1
ATOM 3579 C CA . PRO B 1 119 ? 7.641 3.189 1.868 1 87 119 PRO B CA 1
ATOM 3580 C C . PRO B 1 119 ? 8.742 2.332 2.484 1 87 119 PRO B C 1
ATOM 3582 O O . PRO B 1 119 ? 9.086 1.278 1.942 1 87 119 PRO B O 1
ATOM 3585 N N . GLU B 1 120 ? 9.344 2.756 3.539 1 83.44 120 GLU B N 1
ATOM 3586 C CA . GLU B 1 120 ? 10.438 2.074 4.223 1 83.44 120 GLU B CA 1
ATOM 3587 C C . GLU B 1 120 ? 9.969 1.443 5.527 1 83.44 120 GLU B C 1
ATOM 3589 O O . GLU B 1 120 ? 10.758 0.818 6.242 1 83.44 120 GLU B O 1
ATOM 3594 N N . PHE B 1 121 ? 8.703 1.635 5.84 1 86.5 121 PHE B N 1
ATOM 3595 C CA . PHE B 1 121 ? 8.078 1.142 7.059 1 86.5 121 PHE B CA 1
ATOM 3596 C C . PHE B 1 121 ? 6.715 0.527 6.758 1 86.5 121 PHE B C 1
ATOM 3598 O O . PHE B 1 121 ? 6.039 0.939 5.816 1 86.5 121 PHE B O 1
ATOM 3605 N N . THR B 1 122 ? 6.426 -0.513 7.535 1 81.19 122 THR B N 1
ATOM 3606 C CA . THR B 1 122 ? 5.184 -1.221 7.246 1 81.19 122 THR B CA 1
ATOM 3607 C C . THR B 1 122 ? 4.117 -0.885 8.281 1 81.19 122 THR B C 1
ATOM 3609 O O . THR B 1 122 ? 4.324 -1.078 9.484 1 81.19 122 THR B O 1
ATOM 3612 N N . CYS B 1 123 ? 3.125 -0.381 7.797 1 83.69 123 CYS B N 1
ATOM 3613 C CA . CYS B 1 123 ? 1.885 -0.206 8.539 1 83.69 123 CYS B CA 1
ATOM 3614 C C . CYS B 1 123 ? 0.679 -0.237 7.613 1 83.69 123 CYS B C 1
ATOM 3616 O O . CYS B 1 123 ? 0.755 0.232 6.477 1 83.69 123 CYS B O 1
ATOM 3618 N N . PRO B 1 124 ? -0.263 -0.979 8.062 1 68.31 124 PRO B N 1
ATOM 3619 C CA . PRO B 1 124 ? -1.393 -1.152 7.148 1 68.31 124 PRO B CA 1
ATOM 3620 C C . PRO B 1 124 ? -2.104 0.162 6.832 1 68.31 124 PRO B C 1
ATOM 3622 O O . PRO B 1 124 ? -2.145 1.063 7.672 1 68.31 124 PRO B O 1
ATOM 3625 N N . HIS B 1 125 ? -2.531 0.315 5.664 1 68.19 125 HIS B N 1
ATOM 3626 C CA . HIS B 1 125 ? -3.502 1.275 5.152 1 68.19 125 HIS B CA 1
ATOM 3627 C C . HIS B 1 125 ? -2.938 2.691 5.168 1 68.19 125 HIS B C 1
ATOM 3629 O O . HIS B 1 125 ? -1.726 2.881 5.293 1 68.19 125 HIS B O 1
ATOM 3635 N N . TRP B 1 126 ? -3.832 3.648 5 1 79 126 TRP B N 1
ATOM 3636 C CA . TRP B 1 126 ? -3.512 5.07 4.953 1 79 126 TRP B CA 1
ATOM 3637 C C . TRP B 1 126 ? -3.301 5.629 6.355 1 79 126 TRP B C 1
ATOM 3639 O O . TRP B 1 126 ? -2.404 6.445 6.578 1 79 126 TRP B O 1
ATOM 3649 N N . VAL B 1 127 ? -4.172 5.16 7.23 1 87.25 127 VAL B N 1
ATOM 3650 C CA . VAL B 1 127 ? -3.979 5.449 8.648 1 87.25 127 VAL B CA 1
ATOM 3651 C C . VAL B 1 127 ? -3.393 4.227 9.352 1 87.25 127 VAL B C 1
ATOM 3653 O O . VAL B 1 127 ? -3.979 3.143 9.312 1 87.25 127 VAL B O 1
ATOM 3656 N N . CYS B 1 128 ? -2.279 4.43 9.914 1 89.38 128 CYS B N 1
ATOM 3657 C CA . CYS B 1 128 ? -1.625 3.32 10.609 1 89.38 128 CYS B CA 1
ATOM 3658 C C . CYS B 1 128 ? -2.385 2.939 11.867 1 89.38 128 CYS B C 1
ATOM 3660 O O . CYS B 1 128 ? -2.434 3.713 12.828 1 89.38 128 CYS B O 1
ATOM 3662 N N . ASP B 1 129 ? -3.018 1.798 11.906 1 86.5 129 ASP B N 1
ATOM 3663 C CA . ASP B 1 129 ? -3.662 1.187 13.062 1 86.5 129 ASP B CA 1
ATOM 3664 C C . ASP B 1 129 ? -4.555 2.191 13.789 1 86.5 129 ASP B C 1
ATOM 3666 O O . ASP B 1 129 ? -4.312 2.52 14.953 1 86.5 129 ASP B O 1
ATOM 3670 N N . PRO B 1 130 ? -5.605 2.592 13.18 1 87.19 130 PRO B N 1
ATOM 3671 C CA . PRO B 1 130 ? -6.473 3.615 13.766 1 87.19 130 PRO B CA 1
ATOM 3672 C C . PRO B 1 130 ? -6.977 3.234 15.156 1 87.19 130 PRO B C 1
ATOM 3674 O O . PRO B 1 130 ? -7.262 4.113 15.977 1 87.19 130 PRO B O 1
ATOM 3677 N N . HIS B 1 131 ? -7.047 1.985 15.492 1 83.12 131 HIS B N 1
ATOM 3678 C CA . HIS B 1 131 ? -7.512 1.561 16.812 1 83.12 131 HIS B CA 1
ATOM 3679 C C . HIS B 1 131 ? -6.566 2.037 17.906 1 83.12 131 HIS B C 1
ATOM 3681 O O . HIS B 1 131 ? -6.969 2.164 19.062 1 83.12 131 HIS B O 1
ATOM 3687 N N . ARG B 1 132 ? -5.355 2.283 17.531 1 88.62 132 ARG B N 1
ATOM 3688 C CA . ARG B 1 132 ? -4.367 2.715 18.516 1 88.62 132 ARG B CA 1
ATOM 3689 C C . ARG B 1 132 ? -4.523 4.199 18.828 1 88.62 132 ARG B C 1
ATOM 3691 O O . ARG B 1 132 ? -3.875 4.719 19.75 1 88.62 132 ARG B O 1
ATOM 3698 N N . LEU B 1 133 ? -5.375 4.852 18.109 1 89.69 133 LEU B N 1
ATOM 3699 C CA . LEU B 1 133 ? -5.672 6.258 18.359 1 89.69 133 LEU B CA 1
ATOM 3700 C C . LEU B 1 133 ? -6.805 6.406 19.375 1 89.69 133 LEU B C 1
ATOM 3702 O O . LEU B 1 133 ? -7.176 7.523 19.734 1 89.69 133 LEU B O 1
ATOM 3706 N N . MET B 1 134 ? -7.277 5.262 19.844 1 87.62 134 MET B N 1
ATOM 3707 C CA . MET B 1 134 ? -8.32 5.281 20.859 1 87.62 134 MET B CA 1
ATOM 3708 C C . MET B 1 134 ? -7.742 5.664 22.219 1 87.62 134 MET B C 1
ATOM 3710 O O . MET B 1 134 ? -7.512 4.797 23.062 1 87.62 134 MET B O 1
ATOM 3714 N N . LYS B 1 135 ? -7.551 6.871 22.422 1 87.44 135 LYS B N 1
ATOM 3715 C CA . LYS B 1 135 ? -7.016 7.41 23.672 1 87.44 135 LYS B CA 1
ATOM 3716 C C . LYS B 1 135 ? -7.77 8.672 24.078 1 87.44 135 LYS B C 1
ATOM 3718 O O . LYS B 1 135 ? -8.406 9.328 23.25 1 87.44 135 LYS B O 1
ATOM 3723 N N . LYS B 1 136 ? -7.703 8.984 25.312 1 86 136 LYS B N 1
ATOM 3724 C CA . LYS B 1 136 ? -8.523 10.039 25.906 1 86 136 LYS B CA 1
ATOM 3725 C C . LYS B 1 136 ? -8.188 11.398 25.297 1 86 136 LYS B C 1
ATOM 3727 O O . LYS B 1 136 ? -9.078 12.203 25.031 1 86 136 LYS B O 1
ATOM 3732 N N . ASP B 1 137 ? -6.945 11.68 25.016 1 93 137 ASP B N 1
ATOM 3733 C CA . ASP B 1 137 ? -6.555 13.008 24.547 1 93 137 ASP B CA 1
ATOM 3734 C C . ASP B 1 137 ? -6.293 13 23.047 1 93 137 ASP B C 1
ATOM 3736 O O . ASP B 1 137 ? -5.445 13.75 22.547 1 93 137 ASP B O 1
ATOM 3740 N N . CYS B 1 138 ? -7.117 12.18 22.359 1 96.5 138 CYS B N 1
ATOM 3741 C CA . CYS B 1 138 ? -6.969 12.062 20.906 1 96.5 138 CYS B CA 1
ATOM 3742 C C . CYS B 1 138 ? -7.27 13.391 20.219 1 96.5 138 CYS B C 1
ATOM 3744 O O . CYS B 1 138 ? -8.312 14 20.469 1 96.5 138 CYS B O 1
ATOM 3746 N N . LEU B 1 139 ? -6.336 13.898 19.438 1 98.44 139 LEU B N 1
ATOM 3747 C CA . LEU B 1 139 ? -6.469 15.141 18.688 1 98.44 139 LEU B CA 1
ATOM 3748 C C . LEU B 1 139 ? -6.117 14.938 17.219 1 98.44 139 LEU B C 1
ATOM 3750 O O . LEU B 1 139 ? -5.062 14.383 16.891 1 98.44 139 LEU B O 1
ATOM 3754 N N . VAL B 1 140 ? -7.031 15.359 16.297 1 98.38 140 VAL B N 1
ATOM 3755 C CA . VAL B 1 140 ? -6.844 15.219 14.867 1 98.38 140 VAL B CA 1
ATOM 3756 C C . VAL B 1 140 ? -7.039 16.562 14.18 1 98.38 140 VAL B C 1
ATOM 3758 O O . VAL B 1 140 ? -8 17.281 14.469 1 98.38 140 VAL B O 1
ATOM 3761 N N . TYR B 1 141 ? -6.102 16.953 13.367 1 98.56 141 TYR B N 1
ATOM 3762 C CA . TYR B 1 141 ? -6.246 18.078 12.453 1 98.56 141 TYR B CA 1
ATOM 3763 C C . TYR B 1 141 ? -6.422 17.609 11.016 1 98.56 141 TYR B C 1
ATOM 3765 O O . TYR B 1 141 ? -5.684 16.734 10.555 1 98.56 141 TYR B O 1
ATOM 3773 N N . SER B 1 142 ? -7.395 18.109 10.367 1 97.88 142 SER B N 1
ATOM 3774 C CA . SER B 1 142 ? -7.691 17.75 8.977 1 97.88 142 SER B CA 1
ATOM 3775 C C . SER B 1 142 ? -7.816 19 8.109 1 97.88 142 SER B C 1
ATOM 3777 O O . SER B 1 142 ? -8.844 19.688 8.141 1 97.88 142 SER B O 1
ATOM 3779 N N . PHE B 1 143 ? -6.824 19.234 7.285 1 97.06 143 PHE B N 1
ATOM 3780 C CA . PHE B 1 143 ? -6.816 20.391 6.398 1 97.06 143 PHE B CA 1
ATOM 3781 C C . PHE B 1 143 ? -7.309 20.016 5.008 1 97.06 143 PHE B C 1
ATOM 3783 O O . PHE B 1 143 ? -6.805 19.062 4.402 1 97.06 143 PHE B O 1
ATOM 3790 N N . GLY B 1 144 ? -8.219 20.719 4.48 1 93.06 144 GLY B N 1
ATOM 3791 C CA . GLY B 1 144 ? -8.742 20.5 3.141 1 93.06 144 GLY B CA 1
ATOM 3792 C C . GLY B 1 144 ? -9.891 19.5 3.109 1 93.06 144 GLY B C 1
ATOM 3793 O O . GLY B 1 144 ? -9.688 18.312 2.85 1 93.06 144 GLY B O 1
ATOM 3794 N N . SER B 1 145 ? -11.094 19.922 3.244 1 87.75 145 SER B N 1
ATOM 3795 C CA . SER B 1 145 ? -12.25 19.031 3.24 1 87.75 145 SER B CA 1
ATOM 3796 C C . SER B 1 145 ? -13.109 19.266 2.002 1 87.75 145 SER B C 1
ATOM 3798 O O . SER B 1 145 ? -13.742 18.328 1.5 1 87.75 145 SER B O 1
ATOM 3800 N N . LYS B 1 146 ? -13.133 20.438 1.536 1 89.75 146 LYS B N 1
ATOM 3801 C CA . LYS B 1 146 ? -14.047 20.812 0.463 1 89.75 146 LYS B CA 1
ATOM 3802 C C . LYS B 1 146 ? -15.477 20.375 0.771 1 89.75 146 LYS B C 1
ATOM 3804 O O . LYS B 1 146 ? -16.172 19.875 -0.108 1 89.75 146 LYS B O 1
ATOM 3809 N N . GLY B 1 147 ? -15.758 20.406 1.992 1 89.81 147 GLY B N 1
ATOM 3810 C CA . GLY B 1 147 ? -17.109 20.094 2.439 1 89.81 147 GLY B CA 1
ATOM 3811 C C . GLY B 1 147 ? -17.359 18.609 2.578 1 89.81 147 GLY B C 1
ATOM 3812 O O . GLY B 1 147 ? -18.469 18.188 2.906 1 89.81 147 GLY B O 1
ATOM 3813 N N . GLN B 1 148 ? -16.438 17.828 2.357 1 90.06 148 GLN B N 1
ATOM 3814 C CA . GLN B 1 148 ? -16.562 16.375 2.527 1 90.06 148 GLN B CA 1
ATOM 3815 C C . GLN B 1 148 ? -15.977 15.93 3.865 1 90.06 148 GLN B C 1
ATOM 3817 O O . GLN B 1 148 ? -14.844 16.266 4.203 1 90.06 148 GLN B O 1
ATOM 3822 N N . TYR B 1 149 ? -16.812 15.195 4.656 1 92.88 149 TYR B N 1
ATOM 3823 C CA . TYR B 1 149 ? -16.406 14.82 6.004 1 92.88 149 TYR B CA 1
ATOM 3824 C C . TYR B 1 149 ? -16.266 13.305 6.125 1 92.88 149 TYR B C 1
ATOM 3826 O O . TYR B 1 149 ? -16.141 12.773 7.23 1 92.88 149 TYR B O 1
ATOM 3834 N N . ASP B 1 150 ? -16.266 12.594 5.012 1 86.94 150 ASP B N 1
ATOM 3835 C CA . ASP B 1 150 ? -16.281 11.133 5.039 1 86.94 150 ASP B CA 1
ATOM 3836 C C . ASP B 1 150 ? -15.102 10.578 5.828 1 86.94 150 ASP B C 1
ATOM 3838 O O . ASP B 1 150 ? -15.25 9.641 6.605 1 86.94 150 ASP B O 1
ATOM 3842 N N . PHE B 1 151 ? -13.961 11.148 5.691 1 91.44 151 PHE B N 1
ATOM 3843 C CA . PHE B 1 151 ? -12.773 10.688 6.406 1 91.44 151 PHE B CA 1
ATOM 3844 C C . PHE B 1 151 ? -12.938 10.891 7.906 1 91.44 151 PHE B C 1
ATOM 3846 O O . PHE B 1 151 ? -12.758 9.961 8.688 1 91.44 151 PHE B O 1
ATOM 3853 N N . GLU B 1 152 ? -13.344 12.078 8.25 1 93.94 152 GLU B N 1
ATOM 3854 C CA . GLU B 1 152 ? -13.477 12.438 9.656 1 93.94 152 GLU B CA 1
ATOM 3855 C C . GLU B 1 152 ? -14.586 11.625 10.328 1 93.94 152 GLU B C 1
ATOM 3857 O O . GLU B 1 152 ? -14.43 11.148 11.453 1 93.94 152 GLU B O 1
ATOM 3862 N N . ASP B 1 153 ? -15.68 11.477 9.586 1 92.06 153 ASP B N 1
ATOM 3863 C CA . ASP B 1 153 ? -16.781 10.672 10.102 1 92.06 153 ASP B CA 1
ATOM 3864 C C . ASP B 1 153 ? -16.375 9.219 10.289 1 92.06 153 ASP B C 1
ATOM 3866 O O . ASP B 1 153 ? -16.672 8.609 11.32 1 92.06 153 ASP B O 1
ATOM 3870 N N . GLY B 1 154 ? -15.625 8.703 9.336 1 88.25 154 GLY B N 1
ATOM 3871 C CA . GLY B 1 154 ? -15.133 7.34 9.453 1 88.25 154 GLY B CA 1
ATOM 3872 C C . GLY B 1 154 ? -14.148 7.16 10.586 1 88.25 154 GLY B C 1
ATOM 3873 O O . GLY B 1 154 ? -14.203 6.164 11.312 1 88.25 154 GLY B O 1
ATOM 3874 N N . LEU B 1 155 ? -13.312 8.102 10.742 1 91.25 155 LEU B N 1
ATOM 3875 C CA . LEU B 1 155 ? -12.289 8.016 11.773 1 91.25 155 LEU B CA 1
ATOM 3876 C C . LEU B 1 155 ? -12.914 8.039 13.164 1 91.25 155 LEU B C 1
ATOM 3878 O O . LEU B 1 155 ? -12.594 7.195 14.008 1 91.25 155 LEU B O 1
ATOM 3882 N N . ILE B 1 156 ? -13.805 8.977 13.398 1 93.31 156 ILE B N 1
ATOM 3883 C CA . ILE B 1 156 ? -14.359 9.141 14.734 1 93.31 156 ILE B CA 1
ATOM 3884 C C . ILE B 1 156 ? -15.195 7.91 15.094 1 93.31 156 ILE B C 1
ATOM 3886 O O . ILE B 1 156 ? -15.312 7.559 16.266 1 93.31 156 ILE B O 1
ATOM 3890 N N . ASP B 1 157 ? -15.727 7.234 14.125 1 88.5 157 ASP B N 1
ATOM 3891 C CA . ASP B 1 157 ? -16.469 5.992 14.352 1 88.5 157 ASP B CA 1
ATOM 3892 C C . ASP B 1 157 ? -15.531 4.887 14.844 1 88.5 157 ASP B C 1
ATOM 3894 O O . ASP B 1 157 ? -15.961 3.984 15.562 1 88.5 157 ASP B O 1
ATOM 3898 N N . ILE B 1 158 ? -14.32 5.016 14.508 1 85.44 158 ILE B N 1
ATOM 3899 C CA . ILE B 1 158 ? -13.352 3.996 14.883 1 85.44 158 ILE B CA 1
ATOM 3900 C C . ILE B 1 158 ? -12.719 4.355 16.219 1 85.44 158 ILE B C 1
ATOM 3902 O O . ILE B 1 158 ? -12.633 3.514 17.125 1 85.44 158 ILE B O 1
ATOM 3906 N N . VAL B 1 159 ? -12.359 5.617 16.359 1 91 159 VAL B N 1
ATOM 3907 C CA . VAL B 1 159 ? -11.516 5.992 17.484 1 91 159 VAL B CA 1
ATOM 3908 C C . VAL B 1 159 ? -12.398 6.41 18.656 1 91 159 VAL B C 1
ATOM 3910 O O . VAL B 1 159 ? -11.938 6.457 19.797 1 91 159 VAL B O 1
ATOM 3913 N N . GLY B 1 160 ? -13.617 6.797 18.359 1 90.75 160 GLY B N 1
ATOM 3914 C CA . GLY B 1 160 ? -14.555 7.156 19.406 1 90.75 160 GLY B CA 1
ATOM 3915 C C . GLY B 1 160 ? -14.836 8.641 19.484 1 90.75 160 GLY B C 1
ATOM 3916 O O . GLY B 1 160 ? -14 9.461 19.078 1 90.75 160 GLY B O 1
ATOM 3917 N N . GLN B 1 161 ? -15.883 8.992 20.172 1 92.88 161 GLN B N 1
ATOM 3918 C CA . GLN B 1 161 ? -16.375 10.367 20.234 1 92.88 161 GLN B CA 1
ATOM 3919 C C . GLN B 1 161 ? -15.5 11.227 21.141 1 92.88 161 GLN B C 1
ATOM 3921 O O . GLN B 1 161 ? -15.594 12.453 21.109 1 92.88 161 GLN B O 1
ATOM 3926 N N . HIS B 1 162 ? -14.766 10.586 21.859 1 93.06 162 HIS B N 1
ATOM 3927 C CA . HIS B 1 162 ? -13.883 11.344 22.734 1 93.06 162 HIS B CA 1
ATOM 3928 C C . HIS B 1 162 ? -12.773 12.023 21.938 1 93.06 162 HIS B C 1
ATOM 3930 O O . HIS B 1 162 ? -12.117 12.938 22.422 1 93.06 162 HIS B O 1
ATOM 3936 N N . CYS B 1 163 ? -12.5 11.539 20.734 1 96.69 163 CYS B N 1
ATOM 3937 C CA . CYS B 1 163 ? -11.461 12.125 19.906 1 96.69 163 CYS B CA 1
ATOM 3938 C C . CYS B 1 163 ? -11.906 13.484 19.359 1 96.69 163 CYS B C 1
ATOM 3940 O O . CYS B 1 163 ? -13 13.609 18.812 1 96.69 163 CYS B O 1
ATOM 3942 N N . GLU B 1 164 ? -11.07 14.469 19.609 1 97.62 164 GLU B N 1
ATOM 3943 C CA . GLU B 1 164 ? -11.312 15.82 19.125 1 97.62 164 GLU B CA 1
ATOM 3944 C C . GLU B 1 164 ? -10.781 16.016 17.703 1 97.62 164 GLU B C 1
ATOM 3946 O O . GLU B 1 164 ? -9.57 15.945 17.484 1 97.62 164 GLU B O 1
ATOM 3951 N N . ILE B 1 165 ? -11.695 16.25 16.719 1 97.88 165 ILE B N 1
ATOM 3952 C CA . ILE B 1 165 ? -11.305 16.375 15.328 1 97.88 165 ILE B CA 1
ATOM 3953 C C . ILE B 1 165 ? -11.602 17.797 14.844 1 97.88 165 ILE B C 1
ATOM 3955 O O . ILE B 1 165 ? -12.727 18.281 14.961 1 97.88 165 ILE B O 1
ATOM 3959 N N . HIS B 1 166 ? -10.609 18.469 14.344 1 97.88 166 HIS B N 1
ATOM 3960 C CA . HIS B 1 166 ? -10.758 19.797 13.773 1 97.88 166 HIS B CA 1
ATOM 3961 C C . HIS B 1 166 ? -10.523 19.781 12.266 1 97.88 166 HIS B C 1
ATOM 3963 O O . HIS B 1 166 ? -9.484 19.297 11.797 1 97.88 166 HIS B O 1
ATOM 3969 N N . VAL B 1 167 ? -11.5 20.297 11.516 1 97.38 167 VAL B N 1
ATOM 3970 C CA . VAL B 1 167 ? -11.461 20.344 10.055 1 97.38 167 VAL B CA 1
ATOM 3971 C C . VAL B 1 167 ? -11.258 21.797 9.602 1 97.38 167 VAL B C 1
ATOM 3973 O O . VAL B 1 16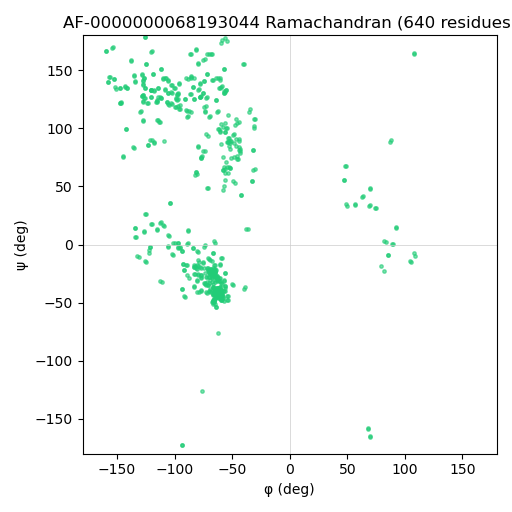7 ? -11.922 22.703 10.094 1 97.38 167 VAL B O 1
ATOM 3976 N N . PHE B 1 168 ? -10.32 21.969 8.656 1 96.38 168 PHE B N 1
ATOM 3977 C CA . PHE B 1 168 ? -9.984 23.312 8.203 1 96.38 168 PHE B CA 1
ATOM 3978 C C . PHE B 1 168 ? -10.117 23.422 6.684 1 96.38 168 PHE B C 1
ATOM 3980 O O . PHE B 1 168 ? -9.664 22.547 5.953 1 96.38 168 PHE B O 1
ATOM 3987 N N . ASP B 1 169 ? -10.742 24.516 6.262 1 93.19 169 ASP B N 1
ATOM 3988 C CA . ASP B 1 169 ? -10.828 24.844 4.844 1 93.19 169 ASP B CA 1
ATOM 3989 C C . ASP B 1 169 ? -11.125 26.328 4.648 1 93.19 169 ASP B C 1
ATOM 3991 O O . ASP B 1 169 ? -11.586 27 5.574 1 93.19 169 ASP B O 1
ATOM 3995 N N . PHE B 1 170 ? -10.945 26.828 3.363 1 88.25 170 PHE B N 1
ATOM 3996 C CA . PHE B 1 170 ? -11.211 28.234 3.07 1 88.25 170 PHE B CA 1
ATOM 3997 C C . PHE B 1 170 ? -12.695 28.469 2.82 1 88.25 170 PHE B C 1
ATOM 3999 O O . PHE B 1 1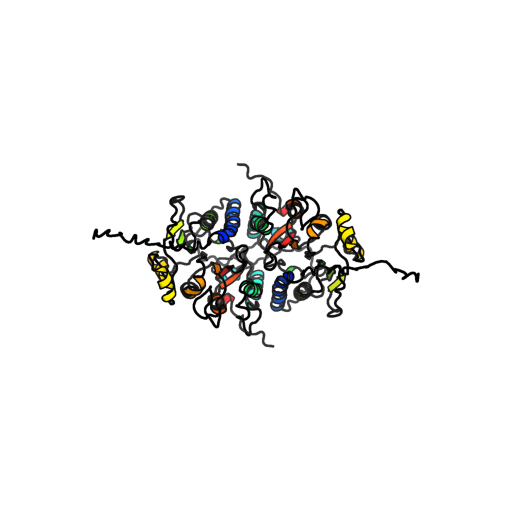70 ? -13.195 29.578 2.99 1 88.25 170 PHE B O 1
ATOM 4006 N N . GLY B 1 171 ? -13.344 27.453 2.41 1 87.62 171 GLY B N 1
ATOM 4007 C CA . GLY B 1 171 ? -14.734 27.609 1.996 1 87.62 171 GLY B CA 1
ATOM 4008 C C . GLY B 1 171 ? -15.719 27.5 3.145 1 87.62 171 GLY B C 1
ATOM 4009 O O . GLY B 1 171 ? -15.336 27.141 4.262 1 87.62 171 GLY B O 1
ATOM 4010 N N . SER B 1 172 ? -16.891 27.953 2.869 1 90.06 172 SER B N 1
ATOM 4011 C CA . SER B 1 172 ? -17.984 27.797 3.82 1 90.06 172 SER B CA 1
ATOM 4012 C C . SER B 1 172 ? -18.578 26.391 3.748 1 90.06 172 SER B C 1
ATOM 4014 O O . SER B 1 172 ? -19.547 26.156 3.01 1 90.06 172 SER B O 1
ATOM 4016 N N . PHE B 1 173 ? -17.891 25.5 4.508 1 90.69 173 PHE B N 1
ATOM 4017 C CA . PHE B 1 173 ? -18.281 24.094 4.367 1 90.69 173 PHE B CA 1
ATOM 4018 C C . PHE B 1 173 ? -18.75 23.516 5.699 1 90.69 173 PHE B C 1
ATOM 4020 O O . PHE B 1 173 ? -18.797 22.297 5.875 1 90.69 173 PHE B O 1
ATOM 4027 N N . ASP B 1 174 ? -19.062 24.406 6.609 1 90.62 174 ASP B N 1
ATOM 4028 C CA . ASP B 1 174 ? -19.531 23.906 7.898 1 90.62 174 ASP B CA 1
ATOM 4029 C C . ASP B 1 174 ? -20.781 23.047 7.734 1 90.62 174 ASP B C 1
ATOM 4031 O O . ASP B 1 174 ? -21.641 23.344 6.898 1 90.62 174 ASP B O 1
ATOM 4035 N N . ARG B 1 175 ? -20.703 21.938 8.484 1 86.44 175 ARG B N 1
ATOM 4036 C CA . ARG B 1 175 ? -21.875 21.078 8.398 1 86.44 175 ARG B CA 1
ATOM 4037 C C . ARG B 1 175 ? -22.766 21.25 9.625 1 86.44 175 ARG B C 1
ATOM 4039 O O . ARG B 1 175 ? -22.266 21.453 10.734 1 86.44 175 ARG B O 1
ATOM 4046 N N . THR B 1 176 ? -24.047 21.453 9.43 1 78.88 176 THR B N 1
ATOM 4047 C CA . THR B 1 176 ? -25.031 21.578 10.5 1 78.88 176 THR B CA 1
ATOM 4048 C C . THR B 1 176 ? -25.5 20.203 10.977 1 78.88 176 THR B C 1
ATOM 4050 O O . THR B 1 176 ? -25.938 20.062 12.117 1 78.88 176 THR B O 1
ATOM 4053 N N . GLU B 1 177 ? -25.25 19.266 10.188 1 79.44 177 GLU B N 1
ATOM 4054 C CA . GLU B 1 177 ? -25.641 17.922 10.555 1 79.44 177 GLU B CA 1
ATOM 4055 C C . GLU B 1 177 ? -24.578 17.25 11.422 1 79.44 177 GLU B C 1
ATOM 4057 O O . GLU B 1 177 ? -23.406 17.609 11.352 1 79.44 177 GLU B O 1
ATOM 4062 N N . ASN B 1 178 ? -24.984 16.391 12.422 1 79.94 178 ASN B N 1
ATOM 4063 C CA . ASN B 1 178 ? -24.125 15.578 13.281 1 79.94 178 ASN B CA 1
ATOM 4064 C C . ASN B 1 178 ? -23.328 16.453 14.25 1 79.94 178 ASN B C 1
ATOM 4066 O O . ASN B 1 178 ? -22.141 16.219 14.461 1 79.94 178 ASN B O 1
ATOM 4070 N N . SER B 1 179 ? -23.953 17.562 14.672 1 83.5 179 SER B N 1
ATOM 4071 C CA . SER B 1 179 ? -23.312 18.516 15.57 1 83.5 179 SER B CA 1
ATOM 4072 C C . SER B 1 179 ? -22.906 17.828 16.875 1 83.5 179 SER B C 1
ATOM 4074 O O . SER B 1 179 ? -22.094 18.375 17.625 1 83.5 179 SER B O 1
ATOM 4076 N N . GLU B 1 180 ? -23.422 16.625 17.031 1 88.75 180 GLU B N 1
ATOM 4077 C CA . GLU B 1 180 ? -23.094 15.898 18.266 1 88.75 180 GLU B CA 1
ATOM 4078 C C . GLU B 1 180 ? -21.719 15.25 18.172 1 88.75 180 GLU B C 1
ATOM 4080 O O . GLU B 1 180 ? -21.141 14.852 19.188 1 88.75 180 GLU B O 1
ATOM 4085 N N . ARG B 1 181 ? -21.266 15.148 16.938 1 93.75 181 ARG B N 1
ATOM 4086 C CA . ARG B 1 181 ? -19.953 14.539 16.781 1 93.75 181 ARG B CA 1
ATOM 4087 C C . ARG B 1 181 ? -18.844 15.523 17.125 1 93.75 181 ARG B C 1
ATOM 4089 O O . ARG B 1 181 ? -18.953 16.719 16.844 1 93.75 181 ARG B O 1
ATOM 4096 N N . ASN B 1 182 ? -17.859 15.086 17.797 1 96 182 ASN B N 1
ATOM 4097 C CA . ASN B 1 182 ? -16.734 15.93 18.203 1 96 182 ASN B CA 1
ATOM 4098 C C . ASN B 1 182 ? -15.859 16.312 17.016 1 96 182 ASN B C 1
ATOM 4100 O O . ASN B 1 182 ? -14.641 16.109 17.047 1 96 182 ASN B O 1
ATOM 4104 N N . ILE B 1 183 ? -16.516 16.766 15.984 1 96.75 183 ILE B N 1
ATOM 4105 C CA . ILE B 1 183 ? -15.891 17.25 14.766 1 96.75 183 ILE B CA 1
ATOM 4106 C C . ILE B 1 183 ? -16.188 18.75 14.594 1 96.75 183 ILE B C 1
ATOM 4108 O O . ILE B 1 183 ? -17.359 19.141 14.523 1 96.75 183 ILE B O 1
ATOM 4112 N N . HIS B 1 184 ? -15.148 19.531 14.5 1 96.44 184 HIS B N 1
ATOM 4113 C CA . HIS B 1 184 ? -15.281 20.984 14.492 1 96.44 184 HIS B CA 1
ATOM 4114 C C . HIS B 1 184 ? -14.711 21.578 13.211 1 96.44 184 HIS B C 1
ATOM 4116 O O . HIS B 1 184 ? -13.547 21.359 12.883 1 96.44 184 HIS B O 1
ATOM 4122 N N . TYR B 1 185 ? -15.547 22.375 12.57 1 96.62 185 TYR B N 1
ATOM 4123 C CA . TYR B 1 185 ? -15.109 23.016 11.336 1 96.62 185 TYR B CA 1
ATOM 4124 C C . TYR B 1 185 ? -14.602 24.422 11.602 1 96.62 185 TYR B C 1
ATOM 4126 O O . TYR B 1 185 ? -15.18 25.156 12.414 1 96.62 185 TYR B O 1
ATOM 4134 N N . HIS B 1 186 ? -13.539 24.766 10.961 1 95.81 186 HIS B N 1
ATOM 4135 C CA . HIS B 1 186 ? -12.953 26.094 10.984 1 95.81 186 HIS B CA 1
ATOM 4136 C C . HIS B 1 186 ? -12.727 26.625 9.57 1 95.81 186 HIS B C 1
ATOM 4138 O O . HIS B 1 186 ? -12.016 26 8.781 1 95.81 186 HIS B O 1
ATOM 4144 N N . GLN B 1 187 ? -13.312 27.781 9.281 1 94.44 187 GLN B N 1
ATOM 4145 C CA . GLN B 1 187 ? -13.109 28.375 7.965 1 94.44 187 GLN B CA 1
ATOM 4146 C C . GLN B 1 187 ? -11.789 29.125 7.891 1 94.44 187 GLN B C 1
ATOM 4148 O O . GLN B 1 187 ? -11.766 30.344 7.723 1 94.44 187 GLN B O 1
ATOM 4153 N N . TRP B 1 188 ? -10.711 28.406 8.055 1 95 188 TRP B N 1
ATOM 4154 C CA . TRP B 1 188 ? -9.344 28.906 8.031 1 95 188 TRP B CA 1
ATOM 4155 C C . TRP B 1 188 ? -8.492 28.141 7.027 1 95 188 TRP B C 1
ATOM 4157 O O . TRP B 1 188 ? -8.5 26.906 7.016 1 95 188 TRP B O 1
ATOM 4167 N N . GLY B 1 189 ? -7.863 28.844 6.125 1 93.44 189 GLY B N 1
ATOM 4168 C CA . GLY B 1 189 ? -6.84 28.219 5.301 1 93.44 189 GLY B CA 1
ATOM 4169 C C . GLY B 1 189 ? -5.504 28.094 6.008 1 93.44 189 GLY B C 1
ATOM 4170 O O . GLY B 1 189 ? -5.227 28.812 6.965 1 93.44 189 GLY B O 1
ATOM 4171 N N . LEU B 1 190 ? -4.746 27.141 5.531 1 95.25 190 LEU B N 1
ATOM 4172 C CA . LEU B 1 190 ? -3.408 26.969 6.086 1 95.25 190 LEU B CA 1
ATOM 4173 C C . LEU B 1 190 ? -2.393 27.812 5.328 1 95.25 190 LEU B C 1
ATOM 4175 O O . LEU B 1 190 ? -2.098 27.547 4.164 1 95.25 190 LEU B O 1
ATOM 4179 N N . GLY B 1 191 ? -1.906 28.828 5.988 1 94.5 191 GLY B N 1
ATOM 4180 C CA . GLY B 1 191 ? -0.939 29.719 5.387 1 94.5 191 GLY B CA 1
ATOM 4181 C C . GLY B 1 191 ? 0.5 29.344 5.676 1 94.5 191 GLY B C 1
ATOM 4182 O O . GLY B 1 191 ? 0.771 28.219 6.102 1 94.5 191 GLY B O 1
ATOM 4183 N N . SER B 1 192 ? 1.385 30.203 5.285 1 95.81 192 SER B N 1
ATOM 4184 C CA . SER B 1 192 ? 2.822 30.047 5.473 1 95.81 192 SER B CA 1
ATOM 4185 C C . SER B 1 192 ? 3.408 31.188 6.297 1 95.81 192 SER B C 1
ATOM 4187 O O . SER B 1 192 ? 3.158 32.344 6.008 1 95.81 192 SER B O 1
ATOM 4189 N N . SER B 1 193 ? 4.203 30.844 7.242 1 95.94 193 SER B N 1
ATOM 4190 C CA . SER B 1 193 ? 4.848 31.875 8.055 1 95.94 193 SER B CA 1
ATOM 4191 C C . SER B 1 193 ? 6.047 32.469 7.336 1 95.94 193 SER B C 1
ATOM 4193 O O . SER B 1 193 ? 6.555 33.531 7.742 1 95.94 193 SER B O 1
ATOM 4195 N N . TYR B 1 194 ? 6.516 31.875 6.301 1 94.62 194 TYR B N 1
ATOM 4196 C CA . TYR B 1 194 ? 7.754 32.312 5.668 1 94.62 194 TYR B CA 1
ATOM 4197 C C . TYR B 1 194 ? 7.52 32.656 4.203 1 94.62 194 TYR B C 1
ATOM 4199 O O . TYR B 1 194 ? 8.445 33.094 3.51 1 94.62 194 TYR B O 1
ATOM 4207 N N . ASP B 1 195 ? 6.348 32.438 3.693 1 93.88 195 ASP B N 1
ATOM 4208 C CA . ASP B 1 195 ? 5.996 32.781 2.326 1 93.88 195 ASP B CA 1
ATOM 4209 C C . ASP B 1 195 ? 4.809 33.75 2.303 1 93.88 195 ASP B C 1
ATOM 4211 O O . ASP B 1 195 ? 3.672 33.344 2.064 1 93.88 195 ASP B O 1
ATOM 4215 N N . ARG B 1 196 ? 5.062 34.969 2.334 1 91.44 196 ARG B N 1
ATOM 4216 C CA . ARG B 1 196 ? 4.035 36.031 2.402 1 91.44 196 ARG B CA 1
ATOM 4217 C C . ARG B 1 196 ? 3.264 36.094 1.09 1 91.44 196 ARG B C 1
ATOM 4219 O O . ARG B 1 196 ? 2.057 36.375 1.091 1 91.44 196 ARG B O 1
ATOM 4226 N N . GLN B 1 197 ? 3.961 35.969 0.06 1 90.88 197 GLN B N 1
ATOM 4227 C CA . GLN B 1 197 ? 3.316 36.062 -1.246 1 90.88 197 GLN B CA 1
ATOM 4228 C C . GLN B 1 197 ? 2.268 34.969 -1.415 1 90.88 197 GLN B C 1
ATOM 4230 O O . GLN B 1 197 ? 1.229 35.188 -2.043 1 90.88 197 GLN B O 1
ATOM 4235 N N . TYR B 1 198 ? 2.625 33.812 -0.923 1 91.25 198 TYR B N 1
ATOM 4236 C CA . TYR B 1 198 ? 1.638 32.719 -0.934 1 91.25 198 TYR B CA 1
ATOM 4237 C C . TYR B 1 198 ? 0.379 33.156 -0.179 1 91.25 198 TYR B C 1
ATOM 4239 O O . TYR B 1 198 ? -0.736 32.969 -0.676 1 91.25 198 TYR B O 1
ATOM 4247 N N . ASN B 1 199 ? 0.558 33.688 0.971 1 91.75 199 ASN B N 1
ATOM 4248 C CA . ASN B 1 199 ? -0.576 34.125 1.781 1 91.75 199 ASN B CA 1
ATOM 4249 C C . ASN B 1 199 ? -1.398 35.188 1.07 1 91.75 199 ASN B C 1
ATOM 4251 O O . ASN B 1 199 ? -2.629 35.188 1.129 1 91.75 199 ASN B O 1
ATOM 4255 N N . ASP B 1 200 ? -0.744 36.062 0.375 1 88.5 200 ASP B N 1
ATOM 4256 C CA . ASP B 1 200 ? -1.377 37.219 -0.267 1 88.5 200 ASP B CA 1
ATOM 4257 C C . ASP B 1 200 ? -2.277 36.781 -1.419 1 88.5 200 ASP B C 1
ATOM 4259 O O . ASP B 1 200 ? -3.186 37.5 -1.82 1 88.5 200 ASP B O 1
ATOM 4263 N N . ALA B 1 201 ? -2.016 35.594 -1.902 1 82.38 201 ALA B N 1
ATOM 4264 C CA . ALA B 1 201 ? -2.809 35.094 -3.023 1 82.38 201 ALA B CA 1
ATOM 4265 C C . ALA B 1 201 ? -4.23 34.75 -2.584 1 82.38 201 ALA B C 1
ATOM 4267 O O . ALA B 1 201 ? -5.137 34.656 -3.414 1 82.38 201 ALA B O 1
ATOM 4268 N N . PHE B 1 202 ? -4.492 34.5 -1.348 1 76.44 202 PHE B N 1
ATOM 4269 C CA . PHE B 1 202 ? -5.793 34.094 -0.824 1 76.44 202 PHE B CA 1
ATOM 4270 C C . PHE B 1 202 ? -6.488 35.281 -0.15 1 76.44 202 PHE B C 1
ATOM 4272 O O . PHE B 1 202 ? -7.645 35.188 0.261 1 76.44 202 PHE B O 1
ATOM 4279 N N . ILE B 1 203 ? -6.02 36.406 0.103 1 65.5 203 ILE B N 1
ATOM 4280 C CA . ILE B 1 203 ? -6.48 37.5 0.952 1 65.5 203 ILE B CA 1
ATOM 4281 C C . ILE B 1 203 ? -7.785 38.062 0.397 1 65.5 203 ILE B C 1
ATOM 4283 O O . ILE B 1 203 ? -8.539 38.719 1.12 1 65.5 203 ILE B O 1
ATOM 4287 N N . ASN B 1 204 ? -8.266 37.5 -0.654 1 62.09 204 ASN B N 1
ATOM 4288 C CA . ASN B 1 204 ? -9.547 38.125 -0.958 1 62.09 204 ASN B CA 1
ATOM 4289 C C . ASN B 1 204 ? -10.672 37.562 -0.083 1 62.09 204 ASN B C 1
ATOM 4291 O O . ASN B 1 204 ? -11.648 37 -0.594 1 62.09 204 ASN B O 1
ATOM 4295 N N . GLY B 1 205 ? -10.484 37.75 1.211 1 66.25 205 GLY B N 1
ATOM 4296 C CA . GLY B 1 205 ? -11.602 37.469 2.092 1 66.25 205 GLY B CA 1
ATOM 4297 C C . GLY B 1 205 ? -11.445 36.156 2.85 1 66.25 205 GLY B C 1
ATOM 4298 O O . GLY B 1 205 ? -12.125 35.938 3.848 1 66.25 205 GLY B O 1
ATOM 4299 N N . GLU B 1 206 ? -10.562 35.312 2.479 1 76.12 206 GLU B N 1
ATOM 4300 C CA . GLU B 1 206 ? -10.367 34.062 3.201 1 76.12 206 GLU B CA 1
ATOM 4301 C C . GLU B 1 206 ? -9.398 34.25 4.367 1 76.12 206 GLU B C 1
ATOM 4303 O O . GLU B 1 206 ? -8.422 34.969 4.258 1 76.12 206 GLU B O 1
ATOM 4308 N N . GLU B 1 207 ? -9.797 33.812 5.488 1 88.75 207 GLU B N 1
ATOM 4309 C CA . GLU B 1 207 ? -8.875 33.844 6.621 1 88.75 207 GLU B CA 1
ATOM 4310 C C . GLU B 1 207 ? -7.801 32.75 6.477 1 88.75 207 GLU B C 1
ATOM 4312 O O . GLU B 1 207 ? -8.117 31.578 6.344 1 88.75 207 GLU B O 1
ATOM 4317 N N . ILE B 1 208 ? -6.555 33.156 6.395 1 92.81 208 ILE B N 1
ATOM 4318 C CA . ILE B 1 208 ? -5.395 32.281 6.305 1 92.81 208 ILE B CA 1
ATOM 4319 C C . ILE B 1 208 ? -4.562 32.406 7.582 1 92.81 208 ILE B C 1
ATOM 4321 O O . ILE B 1 208 ? -4.242 33.5 8.023 1 92.81 208 ILE B O 1
ATOM 4325 N N . LEU B 1 209 ? -4.301 31.328 8.172 1 94.94 209 LEU B N 1
ATOM 4326 C CA . LEU B 1 209 ? -3.525 31.281 9.406 1 94.94 209 LEU B CA 1
ATOM 4327 C C . LEU B 1 209 ? -2.35 30.328 9.281 1 94.94 209 LEU B C 1
ATOM 4329 O O . LEU B 1 209 ? -2.453 29.297 8.602 1 94.94 209 LEU B O 1
ATOM 4333 N N . SER B 1 210 ? -1.252 30.719 9.906 1 95.44 210 SER B N 1
ATOM 4334 C CA . SER B 1 210 ? -0.171 29.75 10.031 1 95.44 210 SER B CA 1
ATOM 4335 C C . SER B 1 210 ? -0.559 28.609 10.961 1 95.44 210 SER B C 1
ATOM 4337 O O . SER B 1 210 ? -1.532 28.719 11.711 1 95.44 210 SER B O 1
ATOM 4339 N N . PHE B 1 211 ? 0.198 27.547 10.875 1 97.5 211 PHE B N 1
ATOM 4340 C CA . PHE B 1 211 ? -0.066 26.391 11.719 1 97.5 211 PHE B CA 1
ATOM 4341 C C . PHE B 1 211 ? -0.005 26.766 13.195 1 97.5 211 PHE B C 1
ATOM 4343 O O . PHE B 1 211 ? -0.881 26.391 13.977 1 97.5 211 PHE B O 1
ATOM 4350 N N . SER B 1 212 ? 0.979 27.547 13.578 1 97.31 212 SER B N 1
ATOM 4351 C CA . SER B 1 212 ? 1.148 27.969 14.961 1 97.31 212 SER B CA 1
ATOM 4352 C C . SER B 1 212 ? -0.016 28.844 15.422 1 97.31 212 SER B C 1
ATOM 4354 O O . SER B 1 212 ? -0.485 28.719 16.547 1 97.31 212 SER B O 1
ATOM 4356 N N . GLU B 1 213 ? -0.449 29.75 14.578 1 97 213 GLU B N 1
ATOM 4357 C CA . GLU B 1 213 ? -1.593 30.594 14.906 1 97 213 GLU B CA 1
ATOM 4358 C C . GLU B 1 213 ? -2.846 29.75 15.148 1 97 213 GLU B C 1
ATOM 4360 O O . GLU B 1 213 ? -3.637 30.047 16.047 1 97 213 GLU B O 1
ATOM 4365 N N . ILE B 1 214 ? -3.012 28.703 14.344 1 97.88 214 ILE B N 1
ATOM 4366 C CA . ILE B 1 214 ? -4.16 27.812 14.492 1 97.88 214 ILE B CA 1
ATOM 4367 C C . ILE B 1 214 ? -4.086 27.094 15.844 1 97.88 214 ILE B C 1
ATOM 4369 O O . ILE B 1 214 ? -5.066 27.078 16.594 1 97.88 214 ILE B O 1
ATOM 4373 N N . GLN B 1 215 ? -2.936 26.578 16.203 1 98.25 215 GLN B N 1
ATOM 4374 C CA . GLN B 1 215 ? -2.766 25.906 17.5 1 98.25 215 GLN B CA 1
ATOM 4375 C C . GLN B 1 215 ? -3.047 26.875 18.641 1 98.25 215 GLN B C 1
ATOM 4377 O O . GLN B 1 215 ? -3.652 26.484 19.656 1 98.25 215 GLN B O 1
ATOM 4382 N N . ASP B 1 216 ? -2.598 28.094 18.469 1 97.88 216 ASP B N 1
ATOM 4383 C CA . ASP B 1 216 ? -2.818 29.109 19.5 1 97.88 216 ASP B CA 1
ATOM 4384 C C . ASP B 1 216 ? -4.305 29.406 19.656 1 97.88 216 ASP B C 1
ATOM 4386 O O . ASP B 1 216 ? -4.836 29.391 20.766 1 97.88 216 ASP B O 1
ATOM 4390 N N . LYS B 1 217 ? -4.953 29.672 18.594 1 97.62 217 LYS B N 1
ATOM 4391 C CA . LYS B 1 217 ? -6.367 30.031 18.594 1 97.62 217 LYS B CA 1
ATOM 4392 C C . LYS B 1 217 ? -7.211 28.922 19.219 1 97.62 217 LYS B C 1
ATOM 4394 O O . LYS B 1 217 ? -8.219 29.188 19.875 1 97.62 217 LYS B O 1
ATOM 4399 N N . LEU B 1 218 ? -6.797 27.703 19.016 1 98.31 218 LEU B N 1
ATOM 4400 C CA . LEU B 1 218 ? -7.562 26.547 19.516 1 98.31 218 LEU B CA 1
ATOM 4401 C C . LEU B 1 218 ? -7.062 26.109 20.891 1 98.31 218 LEU B C 1
ATOM 4403 O O . LEU B 1 218 ? -7.586 25.156 21.469 1 98.31 218 LEU B O 1
ATOM 4407 N N . LYS B 1 219 ? -5.949 26.766 21.359 1 98.12 219 LYS B N 1
ATOM 4408 C CA . LYS B 1 219 ? -5.316 26.438 22.641 1 98.12 219 LYS B CA 1
ATOM 4409 C C . LYS B 1 219 ? -4.777 25.016 22.656 1 98.12 219 LYS B C 1
ATOM 4411 O O . LYS B 1 219 ? -4.988 24.266 23.609 1 98.12 219 LYS B O 1
ATOM 4416 N N . HIS B 1 220 ? -4.223 24.672 21.578 1 98.12 220 HIS B N 1
ATOM 4417 C CA . HIS B 1 220 ? -3.662 23.328 21.422 1 98.12 220 HIS B CA 1
ATOM 4418 C C . HIS B 1 220 ? -2.141 23.359 21.5 1 98.12 220 HIS B C 1
ATOM 4420 O O . HIS B 1 220 ? -1.484 22.344 21.219 1 98.12 220 HIS B O 1
ATOM 4426 N N . LYS B 1 221 ? -1.553 24.5 21.844 1 95.69 221 LYS B N 1
ATOM 4427 C CA . LYS B 1 221 ? -0.1 24.547 21.969 1 95.69 221 LYS B CA 1
ATOM 4428 C C . LYS B 1 221 ? 0.406 23.516 22.969 1 95.69 221 LYS B C 1
ATOM 4430 O O . LYS B 1 221 ? -0.139 23.391 24.062 1 95.69 221 LYS B O 1
ATOM 4435 N N . GLY B 1 222 ? 1.426 22.781 22.562 1 93.75 222 GLY B N 1
ATOM 4436 C CA . GLY B 1 222 ? 2.004 21.781 23.453 1 93.75 222 GLY B CA 1
ATOM 4437 C C . GLY B 1 222 ? 1.272 20.453 23.406 1 93.75 222 GLY B C 1
ATOM 4438 O O . GLY B 1 222 ? 1.727 19.469 24 1 93.75 222 GLY B O 1
ATOM 4439 N N . ARG B 1 223 ? 0.183 20.406 22.766 1 96.81 223 ARG B N 1
ATOM 4440 C CA . ARG B 1 223 ? -0.538 19.141 22.641 1 96.81 223 ARG B CA 1
ATOM 4441 C C . ARG B 1 223 ? -0.019 18.328 21.453 1 96.81 223 ARG B C 1
ATOM 4443 O O . ARG B 1 223 ? 0.351 18.875 20.422 1 96.81 223 ARG B O 1
ATOM 4450 N N . THR B 1 224 ? -0.012 17.062 21.688 1 97.31 224 THR B N 1
ATOM 4451 C CA . THR B 1 224 ? 0.32 16.156 20.594 1 97.31 224 THR B CA 1
ATOM 4452 C C . THR B 1 224 ? -0.847 16.031 19.625 1 97.31 224 THR B C 1
ATOM 4454 O O . THR B 1 224 ? -1.995 15.867 20.031 1 97.31 224 THR B O 1
ATOM 4457 N N . ILE B 1 225 ? -0.588 16.188 18.375 1 98.38 225 ILE B N 1
ATOM 4458 C CA . ILE B 1 225 ? -1.554 15.867 17.328 1 98.38 225 ILE B CA 1
ATOM 4459 C C . ILE B 1 225 ? -1.393 14.406 16.906 1 98.38 225 ILE B C 1
ATOM 4461 O O . ILE B 1 225 ? -0.36 14.031 16.359 1 98.38 225 ILE B O 1
ATOM 4465 N N . ASP B 1 226 ? -2.359 13.625 17.141 1 98 226 ASP B N 1
ATOM 4466 C CA . ASP B 1 226 ? -2.248 12.195 16.891 1 98 226 ASP B CA 1
ATOM 4467 C C . ASP B 1 226 ? -2.299 11.891 15.391 1 98 226 ASP B C 1
ATOM 4469 O O . ASP B 1 226 ? -1.67 10.938 14.922 1 98 226 ASP B O 1
ATOM 4473 N N . LEU B 1 227 ? -3.047 12.695 14.68 1 97.94 227 LEU B N 1
ATOM 4474 C CA . LEU B 1 227 ? -3.156 12.539 13.234 1 97.94 227 LEU B CA 1
ATOM 4475 C C . LEU B 1 227 ? -3.318 13.898 12.555 1 97.94 227 LEU B C 1
ATOM 4477 O O . LEU B 1 227 ? -4.211 14.672 12.906 1 97.94 227 LEU B O 1
ATOM 4481 N N . LEU B 1 228 ? -2.42 14.164 11.672 1 98.25 228 LEU B N 1
ATOM 4482 C CA . LEU B 1 228 ? -2.436 15.383 10.867 1 98.25 228 LEU B CA 1
ATOM 4483 C C . LEU B 1 228 ? -2.68 15.055 9.398 1 98.25 228 LEU B C 1
ATOM 4485 O O . LEU B 1 228 ? -1.81 14.484 8.734 1 98.25 228 LEU B O 1
ATOM 4489 N N . LYS B 1 229 ? -3.857 15.328 8.953 1 97.62 229 LYS B N 1
ATOM 4490 C CA . LYS B 1 229 ? -4.199 15.148 7.543 1 97.62 229 LYS B CA 1
ATOM 4491 C C . LYS B 1 229 ? -4.098 16.469 6.781 1 97.62 229 LYS B C 1
ATOM 4493 O O . LYS B 1 229 ? -4.617 17.484 7.23 1 97.62 229 LYS B O 1
ATOM 4498 N N . ILE B 1 230 ? -3.395 16.453 5.676 1 96.81 230 ILE B N 1
ATOM 4499 C CA . ILE B 1 230 ? -3.234 17.672 4.867 1 96.81 230 ILE B CA 1
ATOM 4500 C C . ILE B 1 230 ? -3.572 17.359 3.41 1 96.81 230 ILE B C 1
ATOM 4502 O O . ILE B 1 230 ? -2.889 16.562 2.76 1 96.81 230 ILE B O 1
ATOM 4506 N N . ASP B 1 231 ? -4.551 17.906 2.959 1 94.06 231 ASP B N 1
ATOM 4507 C CA . ASP B 1 231 ? -4.957 17.891 1.558 1 94.06 231 ASP B CA 1
ATOM 4508 C C . ASP B 1 231 ? -5.371 19.266 1.076 1 94.06 231 ASP B C 1
ATOM 4510 O O . ASP B 1 231 ? -6.555 19.609 1.075 1 94.06 231 ASP B O 1
ATOM 4514 N N . CYS B 1 232 ? -4.492 20.219 0.643 1 87.81 232 CYS B N 1
ATOM 4515 C CA . CYS B 1 232 ? -4.762 21.641 0.433 1 87.81 232 CYS B CA 1
ATOM 4516 C C . CYS B 1 232 ? -4.387 22.062 -0.982 1 87.81 232 CYS B C 1
ATOM 4518 O O . CYS B 1 232 ? -4.297 23.25 -1.275 1 87.81 232 CYS B O 1
ATOM 4520 N N . GLU B 1 233 ? -4.395 21.188 -1.955 1 85.62 233 GLU B N 1
ATOM 4521 C CA . GLU B 1 233 ? -4.148 21.453 -3.369 1 85.62 233 GLU B CA 1
ATOM 4522 C C . GLU B 1 233 ? -2.906 22.312 -3.561 1 85.62 233 GLU B C 1
ATOM 4524 O O . GLU B 1 233 ? -2.982 23.406 -4.137 1 85.62 233 GLU B O 1
ATOM 4529 N N . ARG B 1 234 ? -1.805 22 -3.115 1 87.69 234 ARG B N 1
ATOM 4530 C CA . ARG B 1 234 ? -0.454 22.469 -3.424 1 87.69 234 ARG B CA 1
ATOM 4531 C C . ARG B 1 234 ? 0.114 23.297 -2.283 1 87.69 234 ARG B C 1
ATOM 4533 O O . ARG B 1 234 ? 1.316 23.578 -2.244 1 87.69 234 ARG B O 1
ATOM 4540 N N . CYS B 1 235 ? -0.713 23.672 -1.257 1 90.38 235 CYS B N 1
ATOM 4541 C CA . CYS B 1 235 ? -0.173 24.484 -0.17 1 90.38 235 CYS B CA 1
ATOM 4542 C C . CYS B 1 235 ? 0.961 23.75 0.542 1 90.38 235 CYS B C 1
ATOM 4544 O O . CYS B 1 235 ? 1.737 24.359 1.274 1 90.38 235 CYS B O 1
ATOM 4546 N N . GLU B 1 236 ? 1.12 22.453 0.397 1 95 236 GLU B N 1
ATOM 4547 C CA . GLU B 1 236 ? 2.086 21.641 1.131 1 95 236 GLU B CA 1
ATOM 4548 C C . GLU B 1 236 ? 3.514 22.109 0.858 1 95 236 GLU B C 1
ATOM 4550 O O . GLU B 1 236 ? 4.363 22.078 1.751 1 95 236 GLU B O 1
ATOM 4555 N N . TRP B 1 237 ? 3.701 22.609 -0.331 1 96.06 237 TRP B N 1
ATOM 4556 C CA . TRP B 1 237 ? 5.039 23.047 -0.693 1 96.06 237 TRP B CA 1
ATOM 4557 C C . TRP B 1 237 ? 5.359 24.391 -0.043 1 96.06 237 TRP B C 1
ATOM 4559 O O . TRP B 1 237 ? 6.512 24.672 0.282 1 96.06 237 TRP B O 1
ATOM 4569 N N . ALA B 1 238 ? 4.328 25.172 0.18 1 95.56 238 ALA B N 1
ATOM 4570 C CA . ALA B 1 238 ? 4.516 26.547 0.646 1 95.56 238 ALA B CA 1
ATOM 4571 C C . ALA B 1 238 ? 4.559 26.609 2.17 1 95.56 238 ALA B C 1
ATOM 4573 O O . ALA B 1 238 ? 5.027 27.594 2.746 1 95.56 238 ALA B O 1
ATOM 4574 N N . ASN B 1 239 ? 4.074 25.547 2.846 1 96.62 239 ASN B N 1
ATOM 4575 C CA . ASN B 1 239 ? 3.863 25.781 4.27 1 96.62 239 ASN B CA 1
ATOM 4576 C C . ASN B 1 239 ? 4.406 24.625 5.109 1 96.62 239 ASN B C 1
ATOM 4578 O O . ASN B 1 239 ? 4.293 24.641 6.336 1 96.62 239 ASN B O 1
ATOM 4582 N N . TYR B 1 240 ? 5.117 23.609 4.535 1 97.5 240 TYR B N 1
ATOM 4583 C CA . TYR B 1 240 ? 5.484 22.406 5.262 1 97.5 240 TYR B CA 1
ATOM 4584 C C . TYR B 1 240 ? 6.406 22.719 6.43 1 97.5 240 TYR B C 1
ATOM 4586 O O . TYR B 1 240 ? 6.383 22.031 7.453 1 97.5 240 TYR B O 1
ATOM 4594 N N . LYS B 1 241 ? 7.211 23.781 6.352 1 97.25 241 LYS B N 1
ATOM 4595 C CA . LYS B 1 241 ? 8.141 24.125 7.422 1 97.25 241 LYS B CA 1
ATOM 4596 C C . LYS B 1 241 ? 7.398 24.547 8.688 1 97.25 241 LYS B C 1
ATOM 4598 O O . LYS B 1 241 ? 7.969 24.531 9.781 1 97.25 241 LYS B O 1
ATOM 4603 N N . ASP B 1 242 ? 6.152 24.938 8.5 1 97.19 242 ASP B N 1
ATOM 4604 C CA . ASP B 1 242 ? 5.348 25.375 9.641 1 97.19 242 ASP B CA 1
ATOM 4605 C C . ASP B 1 242 ? 4.836 24.188 10.445 1 97.19 242 ASP B C 1
ATOM 4607 O O . ASP B 1 242 ? 4.473 24.328 11.609 1 97.19 242 ASP B O 1
ATOM 4611 N N . TRP B 1 243 ? 4.812 22.969 9.82 1 97.38 243 TRP B N 1
ATOM 4612 C CA . TRP B 1 243 ? 4.141 21.891 10.547 1 97.38 243 TRP B CA 1
ATOM 4613 C C . TRP B 1 243 ? 5.004 20.641 10.594 1 97.38 243 TRP B C 1
ATOM 4615 O O . TRP B 1 243 ? 4.734 19.719 11.367 1 97.38 243 TRP B O 1
ATOM 4625 N N . VAL B 1 244 ? 6.082 20.562 9.844 1 97.38 244 VAL B N 1
ATOM 4626 C CA . VAL B 1 244 ? 6.898 19.344 9.781 1 97.38 244 VAL B CA 1
ATOM 4627 C C . VAL B 1 244 ? 7.539 19.094 11.148 1 97.38 244 VAL B C 1
ATOM 4629 O O . VAL B 1 244 ? 7.801 17.938 11.508 1 97.38 244 VAL B O 1
ATOM 4632 N N . GLY B 1 245 ? 7.723 20.125 11.969 1 95.88 245 GLY B N 1
ATOM 4633 C CA . GLY B 1 245 ? 8.375 20 13.266 1 95.88 245 GLY B CA 1
ATOM 4634 C C . GLY B 1 245 ? 7.402 19.938 14.422 1 95.88 245 GLY B C 1
ATOM 4635 O O . GLY B 1 245 ? 7.812 19.812 15.578 1 95.88 245 GLY B O 1
ATOM 4636 N N . VAL B 1 246 ? 6.152 19.969 14.125 1 95.25 246 VAL B N 1
ATOM 4637 C CA . VAL B 1 246 ? 5.168 19.938 15.203 1 95.25 246 VAL B CA 1
ATOM 4638 C C . VAL B 1 246 ? 5.082 18.516 15.773 1 95.25 246 VAL B C 1
ATOM 4640 O O . VAL B 1 246 ? 5.535 17.562 15.141 1 95.25 246 VAL B O 1
ATOM 4643 N N . ASP B 1 247 ? 4.578 18.453 17 1 96.25 247 ASP B N 1
ATOM 4644 C CA . ASP B 1 247 ? 4.43 17.156 17.641 1 96.25 247 ASP B CA 1
ATOM 4645 C C . ASP B 1 247 ? 3.227 16.406 17.078 1 96.25 247 ASP B C 1
ATOM 4647 O O . ASP B 1 247 ? 2.199 16.266 17.75 1 96.25 247 ASP B O 1
ATOM 4651 N N . ALA B 1 248 ? 3.369 15.867 15.906 1 97.5 248 ALA B N 1
ATOM 4652 C CA . ALA B 1 248 ? 2.383 15.008 15.266 1 97.5 248 ALA B CA 1
ATOM 4653 C C . ALA B 1 248 ? 2.857 13.555 15.227 1 97.5 248 ALA B C 1
ATOM 4655 O O . ALA B 1 248 ? 4.035 13.289 14.969 1 97.5 248 ALA B O 1
ATOM 4656 N N . ARG B 1 249 ? 1.951 12.656 15.406 1 97.06 249 ARG B N 1
ATOM 4657 C CA . ARG B 1 249 ? 2.332 11.25 15.461 1 97.06 249 ARG B CA 1
ATOM 4658 C C . ARG B 1 249 ? 2.213 10.594 14.086 1 97.06 249 ARG B C 1
ATOM 4660 O O . ARG B 1 249 ? 2.984 9.695 13.758 1 97.06 249 ARG B O 1
ATOM 4667 N N . GLN B 1 250 ? 1.198 10.969 13.352 1 97.12 250 GLN B N 1
ATOM 4668 C CA . GLN B 1 250 ? 1 10.523 11.977 1 97.12 250 GLN B CA 1
ATOM 4669 C C . GLN B 1 250 ? 0.635 11.695 11.062 1 97.12 250 GLN B C 1
ATOM 4671 O O . GLN B 1 250 ? -0.1 12.594 11.469 1 97.12 250 GLN B O 1
ATOM 4676 N N . ILE B 1 251 ? 1.211 11.648 9.891 1 97.81 251 ILE B N 1
ATOM 4677 C CA . ILE B 1 251 ? 0.88 12.641 8.883 1 97.81 251 ILE B CA 1
ATOM 4678 C C . ILE B 1 251 ? 0.377 11.953 7.621 1 97.81 251 ILE B C 1
ATOM 4680 O O . ILE B 1 251 ? 1.029 11.047 7.102 1 97.81 251 ILE B O 1
ATOM 4684 N N . LEU B 1 252 ? -0.8 12.258 7.215 1 96.88 252 LEU B N 1
ATOM 4685 C CA . LEU B 1 252 ? -1.369 11.891 5.926 1 96.88 252 LEU B CA 1
ATOM 4686 C C . LEU B 1 252 ? -1.441 13.094 4.996 1 96.88 252 LEU B C 1
ATOM 4688 O O . LEU B 1 252 ? -2.092 14.094 5.316 1 96.88 252 LEU B O 1
ATOM 4692 N N . ILE B 1 253 ? -0.794 12.969 3.811 1 96.75 253 ILE B N 1
ATOM 4693 C CA . ILE B 1 253 ? -0.757 14.18 2.994 1 96.75 253 ILE B CA 1
ATOM 4694 C C . ILE B 1 253 ? -0.893 13.805 1.519 1 96.75 253 ILE B C 1
ATOM 4696 O O . ILE B 1 253 ? -0.308 12.82 1.063 1 96.75 253 ILE B O 1
ATOM 4700 N N . GLU B 1 254 ? -1.669 14.516 0.827 1 95.25 254 GLU B N 1
ATOM 4701 C CA . GLU B 1 254 ? -1.664 14.469 -0.631 1 95.25 254 GLU B CA 1
ATOM 4702 C C . GLU B 1 254 ? -0.707 15.5 -1.216 1 95.25 254 GLU B C 1
ATOM 4704 O O . GLU B 1 254 ? -0.818 16.688 -0.922 1 95.25 254 GLU B O 1
ATOM 4709 N N . ILE B 1 255 ? 0.142 15.062 -1.989 1 95.75 255 ILE B N 1
ATOM 4710 C CA . ILE B 1 255 ? 1.124 15.93 -2.631 1 95.75 255 ILE B CA 1
ATOM 4711 C C . ILE B 1 255 ? 0.725 16.172 -4.082 1 95.75 255 ILE B C 1
ATOM 4713 O O . ILE B 1 255 ? 0.309 15.25 -4.785 1 95.75 255 ILE B O 1
ATOM 4717 N N . HIS B 1 256 ? 0.873 17.453 -4.488 1 94.19 256 HIS B N 1
ATOM 4718 C CA . HIS B 1 256 ? 0.455 17.859 -5.828 1 94.19 256 HIS B CA 1
ATOM 4719 C C . HIS B 1 256 ? 1.65 18.281 -6.672 1 94.19 256 HIS B C 1
ATOM 4721 O O . HIS B 1 256 ? 2.232 19.344 -6.438 1 94.19 256 HIS B O 1
ATOM 4727 N N . GLY B 1 257 ? 1.95 17.406 -7.594 1 93.75 257 GLY B N 1
ATOM 4728 C CA . GLY B 1 257 ? 3.064 17.719 -8.477 1 93.75 257 GLY B CA 1
ATOM 4729 C C . GLY B 1 257 ? 4.406 17.719 -7.766 1 93.75 257 GLY B C 1
ATOM 4730 O O . GLY B 1 257 ? 4.613 16.953 -6.82 1 93.75 257 GLY B O 1
ATOM 4731 N N . ILE B 1 258 ? 5.34 18.422 -8.406 1 94.81 258 ILE B N 1
ATOM 4732 C CA . ILE B 1 258 ? 6.691 18.547 -7.871 1 94.81 258 ILE B CA 1
ATOM 4733 C C . ILE B 1 258 ? 7.27 19.906 -8.234 1 94.81 258 ILE B C 1
ATOM 4735 O O . ILE B 1 258 ? 7.059 20.406 -9.344 1 94.81 258 ILE B O 1
ATOM 4739 N N . PRO B 1 259 ? 7.891 20.578 -7.262 1 95.31 259 PRO B N 1
ATOM 4740 C CA . PRO B 1 259 ? 8.609 21.797 -7.629 1 95.31 259 PRO B CA 1
ATOM 4741 C C . PRO B 1 259 ? 9.875 21.516 -8.445 1 95.31 259 PRO B C 1
ATOM 4743 O O . PRO B 1 259 ? 10.289 20.359 -8.555 1 95.31 259 PRO B O 1
ATOM 4746 N N . SER B 1 260 ? 10.375 22.547 -9.078 1 94.69 260 SER B N 1
ATOM 4747 C CA . SER B 1 260 ? 11.609 22.484 -9.852 1 94.69 260 SER B CA 1
ATOM 4748 C C . SER B 1 260 ? 12.758 23.172 -9.125 1 94.69 260 SER B C 1
ATOM 4750 O O . SER B 1 260 ? 12.57 24.234 -8.516 1 94.69 260 SER B O 1
ATOM 4752 N N . PRO B 1 261 ? 13.914 22.531 -9.258 1 95.19 261 PRO B N 1
ATOM 4753 C CA . PRO B 1 261 ? 15.07 23.203 -8.656 1 95.19 261 PRO B CA 1
ATOM 4754 C C . PRO B 1 261 ? 15.477 24.453 -9.422 1 95.19 261 PRO B C 1
ATOM 4756 O O . PRO B 1 261 ? 16.234 25.281 -8.898 1 95.19 261 PRO B O 1
ATOM 4759 N N . VAL B 1 262 ? 14.953 24.672 -10.602 1 95.31 262 VAL B N 1
ATOM 4760 C CA . VAL B 1 262 ? 15.586 25.703 -11.414 1 95.31 262 VAL B CA 1
ATOM 4761 C C . VAL B 1 262 ? 14.539 26.734 -11.844 1 95.31 262 VAL B C 1
ATOM 4763 O O . VAL B 1 262 ? 14.891 27.812 -12.328 1 95.31 262 VAL B O 1
ATOM 4766 N N . LYS B 1 263 ? 13.234 26.453 -11.719 1 95.25 263 LYS B N 1
ATOM 4767 C CA . LYS B 1 263 ? 12.219 27.391 -12.172 1 95.25 263 LYS B CA 1
ATOM 4768 C C . LYS B 1 263 ? 10.914 27.203 -11.414 1 95.25 263 LYS B C 1
ATOM 4770 O O . LYS B 1 263 ? 10.758 26.25 -10.664 1 95.25 263 LYS B O 1
ATOM 4775 N N . ALA B 1 264 ? 10.008 28.156 -11.609 1 93.62 264 ALA B N 1
ATOM 4776 C CA . ALA B 1 264 ? 8.656 28.047 -11.086 1 93.62 264 ALA B CA 1
ATOM 4777 C C . ALA B 1 264 ? 7.891 26.922 -11.781 1 93.62 264 ALA B C 1
ATOM 4779 O O . ALA B 1 264 ? 8.078 26.672 -12.969 1 93.62 264 ALA B O 1
ATOM 4780 N N . THR B 1 265 ? 7.098 26.203 -11.039 1 93.94 265 THR B N 1
ATOM 4781 C CA . THR B 1 265 ? 6.191 25.203 -11.586 1 93.94 265 THR B CA 1
ATOM 4782 C C . THR B 1 265 ? 4.758 25.453 -11.125 1 93.94 265 THR B C 1
ATOM 4784 O O . THR B 1 265 ? 4.5 26.406 -10.383 1 93.94 265 THR B O 1
ATOM 4787 N N . LYS B 1 266 ? 3.855 24.625 -11.594 1 90.5 266 LYS B N 1
ATOM 4788 C CA . LYS B 1 266 ? 2.473 24.703 -11.133 1 90.5 266 LYS B CA 1
ATOM 4789 C C . LYS B 1 266 ? 2.371 24.359 -9.648 1 90.5 266 LYS B C 1
ATOM 4791 O O . LYS B 1 266 ? 1.433 24.781 -8.969 1 90.5 266 LYS B O 1
ATOM 4796 N N . SER B 1 267 ? 3.363 23.656 -9.133 1 92.44 267 SER B N 1
ATOM 4797 C CA . SER B 1 267 ? 3.33 23.172 -7.754 1 92.44 267 SER B CA 1
ATOM 4798 C C . SER B 1 267 ? 3.787 24.266 -6.785 1 92.44 267 SER B C 1
ATOM 4800 O O . SER B 1 267 ? 3.205 24.422 -5.711 1 92.44 267 SER B O 1
ATOM 4802 N N . TYR B 1 268 ? 4.715 24.984 -7.25 1 93.88 268 TYR B N 1
ATOM 4803 C CA . TYR B 1 268 ? 5.262 26.016 -6.375 1 93.88 268 TYR B CA 1
ATOM 4804 C C . TYR B 1 268 ? 5.906 27.125 -7.191 1 93.88 268 TYR B C 1
ATOM 4806 O O . TYR B 1 268 ? 6.598 26.875 -8.18 1 93.88 268 TYR B O 1
ATOM 4814 N N . ARG B 1 269 ? 5.812 28.312 -6.762 1 92.94 269 ARG B N 1
ATOM 4815 C CA . ARG B 1 269 ? 6.141 29.5 -7.555 1 92.94 269 ARG B CA 1
ATOM 4816 C C . ARG B 1 269 ? 7.637 29.781 -7.516 1 92.94 269 ARG B C 1
ATOM 4818 O O . ARG B 1 269 ? 8.141 30.594 -8.305 1 92.94 269 ARG B O 1
ATOM 4825 N N . LEU B 1 270 ? 8.336 29.266 -6.582 1 93.31 270 LEU B N 1
ATOM 4826 C CA . LEU B 1 270 ? 9.773 29.5 -6.473 1 93.31 270 LEU B CA 1
ATOM 4827 C C . LEU B 1 270 ? 10.547 28.219 -6.762 1 93.31 270 LEU B C 1
ATOM 4829 O O . LEU B 1 270 ? 10.031 27.109 -6.57 1 93.31 270 LEU B O 1
ATOM 4833 N N . PRO B 1 271 ? 11.797 28.375 -7.293 1 95.75 271 PRO B N 1
ATOM 4834 C CA . PRO B 1 271 ? 12.641 27.172 -7.371 1 95.75 271 PRO B CA 1
ATOM 4835 C C . PRO B 1 271 ? 12.812 26.484 -6.02 1 95.75 271 PRO B C 1
ATOM 4837 O O . PRO B 1 271 ? 13.047 27.156 -5.012 1 95.75 271 PRO B O 1
ATOM 4840 N N . MET B 1 272 ? 12.641 25.234 -6.02 1 96.19 272 MET B N 1
ATOM 4841 C CA . MET B 1 272 ? 12.742 24.438 -4.801 1 96.19 272 MET B CA 1
ATOM 4842 C C . MET B 1 272 ? 13.047 22.969 -5.133 1 96.19 272 MET B C 1
ATOM 4844 O O . MET B 1 272 ? 12.523 22.438 -6.105 1 96.19 272 MET B O 1
ATOM 4848 N N . ASN B 1 273 ? 13.922 22.375 -4.324 1 95.94 273 ASN B N 1
ATOM 4849 C CA . ASN B 1 273 ? 14.102 20.938 -4.414 1 95.94 273 ASN B CA 1
ATOM 4850 C C . ASN B 1 273 ? 12.969 20.172 -3.727 1 95.94 273 ASN B C 1
ATOM 4852 O O . ASN B 1 273 ? 12.664 20.438 -2.561 1 95.94 273 ASN B O 1
ATOM 4856 N N . ALA B 1 274 ? 12.367 19.266 -4.469 1 94.62 274 ALA B N 1
ATOM 4857 C CA . ALA B 1 274 ? 11.328 18.438 -3.861 1 94.62 274 ALA B CA 1
ATOM 4858 C C . ALA B 1 274 ? 11.867 17.688 -2.641 1 94.62 274 ALA B C 1
ATOM 4860 O O . ALA B 1 274 ? 11.133 17.453 -1.676 1 94.62 274 ALA B O 1
ATOM 4861 N N . THR B 1 275 ? 13.148 17.359 -2.666 1 96.12 275 THR B N 1
ATOM 4862 C CA . THR B 1 275 ? 13.781 16.578 -1.605 1 96.12 275 THR B CA 1
A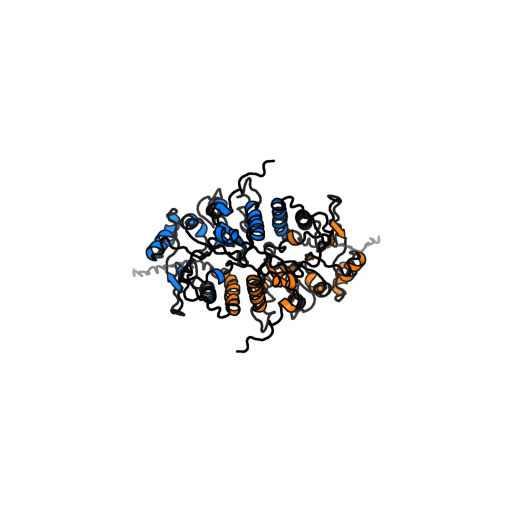TOM 4863 C C . THR B 1 275 ? 13.805 17.375 -0.298 1 96.12 275 THR B C 1
ATOM 4865 O O . THR B 1 275 ? 13.852 16.781 0.785 1 96.12 275 THR B O 1
ATOM 4868 N N . ASP B 1 276 ? 13.734 18.688 -0.396 1 96.38 276 ASP B N 1
ATOM 4869 C CA . ASP B 1 276 ? 13.727 19.5 0.82 1 96.38 276 ASP B CA 1
ATOM 4870 C C . ASP B 1 276 ? 12.539 19.125 1.711 1 96.38 276 ASP B C 1
ATOM 4872 O O . ASP B 1 276 ? 12.688 19.016 2.93 1 96.38 276 ASP B O 1
ATOM 4876 N N . PHE B 1 277 ? 11.445 18.953 1.116 1 96.94 277 PHE B N 1
ATOM 4877 C CA . PHE B 1 277 ? 10.219 18.594 1.823 1 96.94 277 PHE B CA 1
ATOM 4878 C C . PHE B 1 277 ? 10.352 17.219 2.467 1 96.94 277 PHE B C 1
ATOM 4880 O O . PHE B 1 277 ? 10.141 17.078 3.672 1 96.94 277 PHE B O 1
ATOM 4887 N N . PHE B 1 278 ? 10.711 16.234 1.707 1 96.62 278 PHE B N 1
ATOM 4888 C CA . PHE B 1 278 ? 10.758 14.859 2.176 1 96.62 278 PHE B CA 1
ATOM 4889 C C . PHE B 1 278 ? 11.914 14.656 3.15 1 96.62 278 PHE B C 1
ATOM 4891 O O . PHE B 1 278 ? 11.781 13.914 4.125 1 96.62 278 PHE B O 1
ATOM 4898 N N . ASP B 1 279 ? 13.016 15.359 2.912 1 95.62 279 ASP B N 1
ATOM 4899 C CA . ASP B 1 279 ? 14.141 15.281 3.84 1 95.62 279 ASP B CA 1
ATOM 4900 C C . ASP B 1 279 ? 13.789 15.898 5.188 1 95.62 279 ASP B C 1
ATOM 4902 O O . ASP B 1 279 ? 14.234 15.422 6.234 1 95.62 279 ASP B O 1
ATOM 4906 N N . ALA B 1 280 ? 13.016 16.969 5.133 1 96.88 280 ALA B N 1
ATOM 4907 C CA . ALA B 1 280 ? 12.57 17.578 6.379 1 96.88 280 ALA B CA 1
ATOM 4908 C C . ALA B 1 280 ? 11.758 16.609 7.219 1 96.88 280 ALA B C 1
ATOM 4910 O O . ALA B 1 280 ? 11.898 16.562 8.445 1 96.88 280 ALA B O 1
ATOM 4911 N N . LEU B 1 281 ? 10.891 15.836 6.609 1 96.81 281 LEU B N 1
ATOM 4912 C CA . LEU B 1 281 ? 10.125 14.812 7.316 1 96.81 281 LEU B CA 1
ATOM 4913 C C . LEU B 1 281 ? 11.055 13.789 7.953 1 96.81 281 LEU B C 1
ATOM 4915 O O . LEU B 1 281 ? 10.883 13.43 9.117 1 96.81 281 LEU B O 1
ATOM 4919 N N . THR B 1 282 ? 12.047 13.375 7.168 1 93.25 282 THR B N 1
ATOM 4920 C CA . THR B 1 282 ? 13.016 12.406 7.672 1 93.25 282 THR B CA 1
ATOM 4921 C C . THR B 1 282 ? 13.805 12.992 8.844 1 93.25 282 THR B C 1
ATOM 4923 O O . THR B 1 282 ? 14.031 12.312 9.844 1 93.25 282 THR B O 1
ATOM 4926 N N . GLU B 1 283 ? 14.203 14.227 8.719 1 94.56 283 GLU B N 1
ATOM 4927 C CA . GLU B 1 283 ? 14.961 14.906 9.758 1 94.56 283 GLU B CA 1
ATOM 4928 C C . GLU B 1 283 ? 14.148 15.023 11.047 1 94.56 283 GLU B C 1
ATOM 4930 O O . GLU B 1 283 ? 14.719 15.055 12.141 1 94.56 283 GLU B O 1
ATOM 4935 N N . GLN B 1 284 ? 12.875 15.117 10.852 1 96.62 284 GLN B N 1
ATOM 4936 C CA . GLN B 1 284 ? 12 15.188 12.016 1 96.62 284 GLN B CA 1
ATOM 4937 C C . GLN B 1 284 ? 11.586 13.797 12.484 1 96.62 284 GLN B C 1
ATOM 4939 O O . GLN B 1 284 ? 10.625 13.648 13.242 1 96.62 284 GLN B O 1
ATOM 4944 N N . SER B 1 285 ? 12.219 12.711 11.984 1 96.31 285 SER B N 1
ATOM 4945 C CA . SER B 1 285 ? 12.141 11.328 12.438 1 96.31 285 SER B CA 1
ATOM 4946 C C . SER B 1 285 ? 10.82 10.688 12.023 1 96.31 285 SER B C 1
ATOM 4948 O O . SER B 1 285 ? 10.25 9.883 12.766 1 96.31 285 SER B O 1
ATOM 4950 N N . PHE B 1 286 ? 10.352 11.148 10.906 1 96.94 286 PHE B N 1
ATOM 4951 C CA . PHE B 1 286 ? 9.219 10.461 10.305 1 96.94 286 PHE B CA 1
ATOM 4952 C C . PHE B 1 286 ? 9.695 9.344 9.383 1 96.94 286 PHE B C 1
ATOM 4954 O O . PHE B 1 286 ? 10.711 9.492 8.695 1 96.94 286 PHE B O 1
ATOM 4961 N N . VAL B 1 287 ? 8.953 8.242 9.391 1 95.19 287 VAL B N 1
ATOM 4962 C CA . VAL B 1 287 ? 9.133 7.18 8.406 1 95.19 287 VAL B CA 1
ATOM 4963 C C . VAL B 1 287 ? 7.934 7.152 7.461 1 95.19 287 VAL B C 1
ATOM 4965 O O . VAL B 1 287 ? 6.797 7.395 7.879 1 95.19 287 VAL B O 1
ATOM 4968 N N . THR B 1 288 ? 8.211 6.875 6.203 1 94.12 288 THR B N 1
ATOM 4969 C CA . THR B 1 288 ? 7.141 6.703 5.227 1 94.12 288 THR B CA 1
ATOM 4970 C C . THR B 1 288 ? 6.586 5.281 5.281 1 94.12 288 THR B C 1
ATOM 4972 O O . THR B 1 288 ? 7.336 4.312 5.168 1 94.12 288 THR B O 1
ATOM 4975 N N . PHE B 1 289 ? 5.227 5.141 5.477 1 91.88 289 PHE B N 1
ATOM 4976 C CA . PHE B 1 289 ? 4.703 3.781 5.543 1 91.88 289 PHE B CA 1
ATOM 4977 C C . PHE B 1 289 ? 3.643 3.555 4.473 1 91.88 289 PHE B C 1
ATOM 4979 O O . PHE B 1 289 ? 3.17 2.432 4.289 1 91.88 289 PHE B O 1
ATOM 4986 N N . ASN B 1 290 ? 3.355 4.621 3.713 1 90.44 290 ASN B N 1
ATOM 4987 C CA . ASN B 1 290 ? 2.408 4.473 2.615 1 90.44 290 ASN B CA 1
ATOM 4988 C C . ASN B 1 290 ? 2.684 5.477 1.499 1 90.44 290 ASN B C 1
ATOM 4990 O O . ASN B 1 290 ? 3.068 6.617 1.765 1 90.44 290 ASN B O 1
ATOM 4994 N N . LYS B 1 291 ? 2.521 5.082 0.316 1 90.19 291 LYS B N 1
ATOM 4995 C CA . LYS B 1 291 ? 2.596 5.879 -0.906 1 90.19 291 LYS B CA 1
ATOM 4996 C C . LYS B 1 291 ? 1.626 5.355 -1.962 1 90.19 291 LYS B C 1
ATOM 4998 O O . LYS B 1 291 ? 1.699 4.191 -2.357 1 90.19 291 LYS B O 1
ATOM 5003 N N . GLU B 1 292 ? 0.75 6.203 -2.393 1 87.31 292 GLU B N 1
ATOM 5004 C CA . GLU B 1 292 ? -0.218 5.785 -3.402 1 87.31 292 GLU B CA 1
ATOM 5005 C C . GLU B 1 292 ? -0.471 6.895 -4.418 1 87.31 292 GLU B C 1
ATOM 5007 O O . GLU B 1 292 ? -0.67 8.055 -4.043 1 87.31 292 GLU B O 1
ATOM 5012 N N . VAL B 1 293 ? -0.464 6.492 -5.652 1 88.94 293 VAL B N 1
ATOM 5013 C CA . VAL B 1 293 ? -0.782 7.449 -6.707 1 88.94 293 VAL B CA 1
ATOM 5014 C C . VAL B 1 293 ? -2.283 7.727 -6.719 1 88.94 293 VAL B C 1
ATOM 5016 O O . VAL B 1 293 ? -3.09 6.816 -6.508 1 88.94 293 VAL B O 1
ATOM 5019 N N . ASN B 1 294 ? -2.598 8.992 -6.938 1 86.06 294 ASN B N 1
ATOM 5020 C CA . ASN B 1 294 ? -3.992 9.32 -7.207 1 86.06 294 ASN B CA 1
ATOM 5021 C C . ASN B 1 294 ? -4.41 8.883 -8.609 1 86.06 294 ASN B C 1
ATOM 5023 O O . ASN B 1 294 ? -3.898 9.398 -9.602 1 86.06 294 ASN B O 1
ATOM 5027 N N . VAL B 1 295 ? -5.289 7.969 -8.672 1 82.62 295 VAL B N 1
ATOM 5028 C CA . VAL B 1 295 ? -5.641 7.328 -9.938 1 82.62 295 VAL B CA 1
ATOM 5029 C C . VAL B 1 295 ? -6.332 8.336 -10.852 1 82.62 295 VAL B C 1
ATOM 5031 O O . VAL B 1 295 ? -6.309 8.188 -12.078 1 82.62 295 VAL B O 1
ATOM 5034 N N . HIS B 1 296 ? -6.957 9.391 -10.32 1 82.44 296 HIS B N 1
ATOM 5035 C CA . HIS B 1 296 ? -7.652 10.406 -11.109 1 82.44 296 HIS B CA 1
ATOM 5036 C C . HIS B 1 296 ? -6.672 11.422 -11.688 1 82.44 296 HIS B C 1
ATOM 5038 O O . HIS B 1 296 ? -6.953 12.039 -12.719 1 82.44 296 HIS B O 1
ATOM 5044 N N . ASN B 1 297 ? -5.625 11.633 -10.969 1 85.75 297 ASN B N 1
ATOM 5045 C CA . ASN B 1 297 ? -4.57 12.562 -11.352 1 85.75 297 ASN B CA 1
ATOM 5046 C C . ASN B 1 297 ? -3.189 12.039 -10.969 1 85.75 297 ASN B C 1
ATOM 5048 O O . ASN B 1 297 ? -2.744 12.227 -9.836 1 85.75 297 ASN B O 1
ATOM 5052 N N . ARG B 1 298 ? -2.498 11.477 -11.891 1 85.75 298 ARG B N 1
ATOM 5053 C CA . ARG B 1 298 ? -1.257 10.766 -11.609 1 85.75 298 ARG B CA 1
ATOM 5054 C C . ARG B 1 298 ? -0.17 11.719 -11.133 1 85.75 298 ARG B C 1
ATOM 5056 O O . ARG B 1 298 ? 0.899 11.289 -10.703 1 85.75 298 ARG B O 1
ATOM 5063 N N . GLU B 1 299 ? -0.447 13.008 -11.188 1 87.75 299 GLU B N 1
ATOM 5064 C CA . GLU B 1 299 ? 0.511 13.977 -10.68 1 87.75 299 GLU B CA 1
ATOM 5065 C C . GLU B 1 299 ? 0.358 14.164 -9.172 1 87.75 299 GLU B C 1
ATOM 5067 O O . GLU B 1 299 ? 1.146 14.875 -8.539 1 87.75 299 GLU B O 1
ATOM 5072 N N . CYS B 1 300 ? -0.594 13.508 -8.586 1 92.06 300 CYS B N 1
ATOM 5073 C CA . CYS B 1 300 ? -0.852 13.609 -7.152 1 92.06 300 CYS B CA 1
ATOM 5074 C C . CYS B 1 300 ? -0.589 12.281 -6.457 1 92.06 300 CYS B C 1
ATOM 5076 O O . CYS B 1 300 ? -0.951 11.219 -6.977 1 92.06 300 CYS B O 1
ATOM 5078 N N . TYR B 1 301 ? 0.083 12.375 -5.371 1 93.12 301 TYR B N 1
ATOM 5079 C CA . TYR B 1 301 ? 0.406 11.188 -4.59 1 93.12 301 TYR B CA 1
ATOM 5080 C C . TYR B 1 301 ? -0.018 11.359 -3.139 1 93.12 301 TYR B C 1
ATOM 5082 O O . TYR B 1 301 ? 0.145 12.438 -2.559 1 93.12 301 TYR B O 1
ATOM 5090 N N . GLU B 1 302 ? -0.494 10.305 -2.617 1 92.44 302 GLU B N 1
ATOM 5091 C CA . GLU B 1 302 ? -0.808 10.234 -1.192 1 92.44 302 GLU B CA 1
ATOM 5092 C C . GLU B 1 302 ? 0.323 9.57 -0.412 1 92.44 302 GLU B C 1
ATOM 5094 O O . GLU B 1 302 ? 0.757 8.469 -0.751 1 92.44 302 GLU B O 1
ATOM 5099 N N . PHE B 1 303 ? 0.797 10.289 0.577 1 94.62 303 PHE B N 1
ATOM 5100 C CA . PHE B 1 303 ? 1.83 9.758 1.46 1 94.62 303 PHE B CA 1
ATOM 5101 C C . PHE B 1 303 ? 1.33 9.688 2.898 1 94.62 303 PHE B C 1
ATOM 5103 O O . PHE B 1 303 ? 0.512 10.516 3.314 1 94.62 303 PHE B O 1
ATOM 5110 N N . SER B 1 304 ? 1.787 8.727 3.602 1 95.81 304 SER B N 1
ATOM 5111 C CA . SER B 1 304 ? 1.576 8.633 5.043 1 95.81 304 SER B CA 1
ATOM 5112 C C . SER B 1 304 ? 2.895 8.445 5.785 1 95.81 304 SER B C 1
ATOM 5114 O O . SER B 1 304 ? 3.77 7.707 5.328 1 95.81 304 SER B O 1
ATOM 5116 N N . PHE B 1 305 ? 3.025 9.148 6.879 1 96.94 305 PHE B N 1
ATOM 5117 C CA . PHE B 1 305 ? 4.238 9.133 7.688 1 96.94 305 PHE B CA 1
ATOM 5118 C C . PHE B 1 305 ? 3.916 8.844 9.148 1 96.94 305 PHE B C 1
ATOM 5120 O O . PHE B 1 305 ? 2.848 9.211 9.633 1 96.94 305 PHE B O 1
ATOM 5127 N N . LEU B 1 306 ? 4.836 8.172 9.781 1 97.06 306 LEU B N 1
ATOM 5128 C CA . LEU B 1 306 ? 4.738 7.871 11.203 1 97.06 306 LEU B CA 1
ATOM 5129 C C . LEU B 1 306 ? 5.926 8.453 11.961 1 97.06 306 LEU B C 1
ATOM 5131 O O . LEU B 1 306 ? 7.07 8.344 11.516 1 97.06 306 LEU B O 1
ATOM 5135 N N . LYS B 1 307 ? 5.641 9.117 13.062 1 97.62 307 LYS B N 1
ATOM 5136 C CA . LYS B 1 307 ? 6.68 9.703 13.906 1 97.62 307 LYS B CA 1
ATOM 5137 C C . LYS B 1 307 ? 7.352 8.633 14.766 1 97.62 307 LYS B C 1
ATOM 5139 O O . LYS B 1 307 ? 6.672 7.84 15.422 1 97.62 307 LYS B O 1
ATOM 5144 N N . LEU B 1 308 ? 8.602 8.57 14.703 1 97.31 308 LEU B N 1
ATOM 5145 C CA . LEU B 1 308 ? 9.406 7.754 15.609 1 97.31 308 LEU B CA 1
ATOM 5146 C C . LEU B 1 308 ? 10.375 8.625 16.406 1 97.31 308 LEU B C 1
ATOM 5148 O O . LEU B 1 308 ? 10.492 9.82 16.141 1 97.31 308 LEU B O 1
ATOM 5152 N N . ASP B 1 309 ? 10.938 8.07 17.406 1 96.5 309 ASP B N 1
ATOM 5153 C CA . ASP B 1 309 ? 11.883 8.883 18.172 1 96.5 309 ASP B CA 1
ATOM 5154 C C . ASP B 1 309 ? 13.25 8.906 17.5 1 96.5 309 ASP B C 1
ATOM 5156 O O . ASP B 1 309 ? 13.492 8.172 16.547 1 96.5 309 ASP B O 1
ATOM 5160 N N . GLU B 1 310 ? 14.102 9.797 17.953 1 93.56 310 GLU B N 1
ATOM 5161 C CA . GLU B 1 310 ? 15.406 10 17.344 1 93.56 310 GLU B CA 1
ATOM 5162 C C . GLU B 1 310 ? 16.266 8.742 17.453 1 93.56 310 GLU B C 1
ATOM 5164 O O . GLU B 1 310 ? 16.953 8.383 16.5 1 93.56 310 GLU B O 1
ATOM 5169 N N . PRO B 1 311 ? 16.281 7.961 18.516 1 93.5 311 PRO B N 1
ATOM 5170 C CA . PRO B 1 311 ? 17.125 6.766 18.656 1 93.5 311 PRO B CA 1
ATOM 5171 C C . PRO B 1 311 ? 16.781 5.688 17.625 1 93.5 311 PRO B C 1
ATOM 5173 O O . PRO B 1 311 ? 17.594 4.812 17.344 1 93.5 311 PRO B O 1
ATOM 5176 N N . PHE B 1 312 ? 15.508 5.699 17.172 1 94.88 312 PHE B N 1
ATOM 5177 C CA . PHE B 1 312 ? 15.148 4.781 16.094 1 94.88 312 PHE B CA 1
ATOM 5178 C C . PHE B 1 312 ? 16.141 4.887 14.945 1 94.88 312 PHE B C 1
ATOM 5180 O O . PHE B 1 312 ? 16.469 3.887 14.305 1 94.88 312 PHE B O 1
ATOM 5187 N N . TRP B 1 313 ? 16.625 6.078 14.75 1 91 313 TRP B N 1
ATOM 5188 C CA . TRP B 1 313 ? 17.5 6.352 13.609 1 91 313 TRP B CA 1
ATOM 5189 C C . TRP B 1 313 ? 18.969 6.258 14.008 1 91 313 TRP B C 1
ATOM 5191 O O . TRP B 1 313 ? 19.859 6.508 13.188 1 91 313 TRP B O 1
ATOM 5201 N N . ALA B 1 314 ? 19.172 5.992 15.352 1 81.5 314 ALA B N 1
ATOM 5202 C CA . ALA B 1 314 ? 20.547 5.895 15.82 1 81.5 314 ALA B CA 1
ATOM 5203 C C . ALA B 1 314 ? 21.297 4.762 15.117 1 81.5 314 ALA B C 1
ATOM 5205 O O . ALA B 1 314 ? 20.688 3.77 14.711 1 81.5 314 ALA B O 1
ATOM 5206 N N . ASP B 1 315 ? 22.656 4.848 14.719 1 63.91 315 ASP B N 1
ATOM 5207 C CA . ASP B 1 315 ? 23.547 3.951 13.984 1 63.91 315 ASP B CA 1
ATOM 5208 C C . ASP B 1 315 ? 23.344 4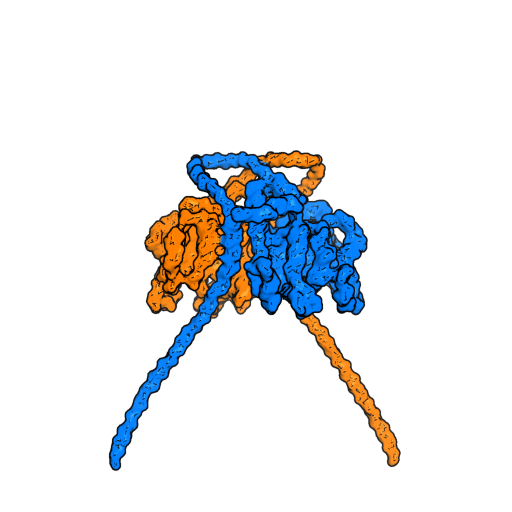.078 12.477 1 63.91 315 ASP B C 1
ATOM 5210 O O . ASP B 1 315 ? 23.984 3.383 11.695 1 63.91 315 ASP B O 1
ATOM 5214 N N . ARG B 1 316 ? 22.359 4.48 12.023 1 52.25 316 ARG B N 1
ATOM 5215 C CA . ARG B 1 316 ? 22.188 4.715 10.594 1 52.25 316 ARG B CA 1
ATOM 5216 C C . ARG B 1 316 ? 23.469 5.293 9.984 1 52.25 316 ARG B C 1
ATOM 5218 O O . ARG B 1 316 ? 23.75 5.07 8.805 1 52.25 316 ARG B O 1
ATOM 5225 N N . LEU B 1 317 ? 24.219 6.137 10.641 1 44.22 317 LEU B N 1
ATOM 5226 C CA . LEU B 1 317 ? 25.297 6.941 10.062 1 44.22 317 LEU B CA 1
ATOM 5227 C C . LEU B 1 317 ? 26.562 6.117 9.891 1 44.22 317 LEU B C 1
ATOM 5229 O O . LEU B 1 317 ? 27.594 6.629 9.438 1 44.22 317 LEU B O 1
ATOM 5233 N N . THR B 1 318 ? 26.828 5.074 10.625 1 37.25 318 THR B N 1
ATOM 5234 C CA . THR B 1 318 ? 28.141 4.609 10.188 1 37.25 318 THR B CA 1
ATOM 5235 C C . THR B 1 318 ? 28.047 3.938 8.82 1 37.25 318 THR B C 1
ATOM 5237 O O . THR B 1 318 ? 27.281 2.986 8.641 1 37.25 318 THR B O 1
ATOM 5240 N N . PRO B 1 319 ? 28.297 4.684 7.801 1 33.78 319 PRO B N 1
ATOM 5241 C CA . PRO B 1 319 ? 28.453 3.994 6.52 1 33.78 319 PRO B CA 1
ATOM 5242 C C . PRO B 1 319 ? 29.031 2.586 6.672 1 33.78 319 PRO B C 1
ATOM 5244 O O . PRO B 1 319 ? 29.875 2.352 7.547 1 33.78 319 PRO B O 1
ATOM 5247 N N . ILE B 1 320 ? 28.234 1.571 6.48 1 30.27 320 ILE B N 1
ATOM 5248 C CA . ILE B 1 320 ? 29.031 0.349 6.383 1 30.27 320 ILE B CA 1
ATOM 5249 C C . ILE B 1 320 ? 30.391 0.661 5.758 1 30.27 320 ILE B C 1
ATOM 5251 O O . ILE B 1 320 ? 30.453 1.143 4.625 1 30.27 320 ILE B O 1
ATOM 5255 N N . SER B 1 321 ? 31.328 1.152 6.531 1 23.67 321 SER B N 1
ATOM 5256 C CA . SER B 1 321 ? 32.688 1.132 5.992 1 23.67 321 SER B CA 1
ATOM 5257 C C . SER B 1 321 ? 32.938 -0.109 5.141 1 23.67 321 SER B C 1
ATOM 5259 O O . SER B 1 321 ? 32.625 -1.229 5.57 1 23.67 321 SER B O 1
ATOM 5261 N N . ASP B 1 322 ? 33.156 0.069 3.787 1 22.7 322 ASP B N 1
ATOM 5262 C CA . ASP B 1 322 ? 33.938 -0.948 3.107 1 22.7 322 ASP B CA 1
ATOM 5263 C C . ASP B 1 322 ? 35.031 -1.508 4.027 1 22.7 322 ASP B C 1
ATOM 5265 O O . ASP B 1 322 ? 35.688 -0.755 4.746 1 22.7 322 ASP B O 1
#

Solvent-accessible surface area (backbone atoms only — not comparable to full-atom values): 36054 Å² total; per-residue (Å²): 128,85,74,76,78,74,81,73,89,78,83,76,73,78,74,77,78,75,71,79,78,74,82,72,74,71,74,62,53,63,53,32,61,56,29,50,44,45,43,70,45,60,61,89,67,80,73,76,76,74,80,72,71,86,72,66,87,60,69,48,72,43,50,24,60,57,32,16,61,30,32,77,56,64,40,64,68,42,30,39,71,59,40,50,53,48,44,41,39,41,59,51,46,73,48,41,77,41,73,94,50,63,61,65,54,43,92,41,34,45,61,33,51,69,59,24,60,66,52,42,38,74,43,46,66,75,59,64,57,55,69,71,50,51,45,80,78,26,28,34,43,37,35,46,42,90,63,54,53,55,57,60,56,22,44,39,65,54,33,31,70,66,30,40,34,40,37,27,25,58,55,94,44,74,68,80,68,68,71,82,44,45,63,43,73,39,62,34,28,80,29,30,87,84,32,61,68,66,44,60,71,49,53,86,75,42,46,64,34,30,54,64,55,49,30,52,77,68,67,40,68,92,51,60,29,53,33,38,37,40,39,61,89,30,45,62,75,61,24,43,86,59,50,54,76,50,62,47,43,26,39,34,36,54,41,44,52,43,30,27,71,83,39,60,38,96,29,28,78,50,56,33,55,54,59,56,59,58,47,45,36,44,74,54,28,34,43,39,33,30,68,43,71,32,88,91,44,59,47,25,35,37,37,17,33,38,39,37,38,69,71,63,58,58,76,53,73,62,62,80,70,128,133,84,78,78,78,76,77,80,81,78,77,79,76,77,76,76,77,77,72,78,78,74,82,71,73,70,76,64,54,63,55,33,62,59,32,50,44,47,44,74,48,60,63,87,68,79,76,76,77,74,80,71,70,87,73,66,87,60,66,49,73,43,50,24,60,57,32,17,60,29,33,78,55,66,40,64,69,42,32,39,71,58,40,50,52,50,42,41,41,41,58,53,50,74,48,42,78,41,74,92,48,63,63,64,56,42,91,40,34,45,59,36,51,66,58,25,60,67,54,42,39,76,42,46,66,74,60,64,58,55,69,71,52,51,45,80,77,27,28,33,43,37,34,44,43,89,61,54,52,56,56,60,56,23,45,39,62,54,36,30,70,67,31,42,34,38,37,26,24,60,55,95,45,74,69,81,68,70,70,84,44,45,62,44,72,39,63,35,27,79,27,30,89,85,31,62,68,65,44,60,72,48,52,87,75,42,47,63,34,30,54,63,54,49,30,53,76,70,67,42,70,92,51,59,29,54,33,37,36,41,39,60,88,30,44,64,76,60,25,41,85,59,51,55,76,50,62,46,41,26,38,35,36,54,42,44,52,43,30,26,70,83,39,59,39,95,30,28,77,53,55,33,56,54,58,57,59,59,48,46,36,43,73,56,27,34,42,38,32,31,68,43,70,32,88,92,43,60,47,24,35,37,37,18,31,39,41,37,38,69,70,63,59,56,74,53,74,60,63,80,71,128

Radius of gyration: 28.56 Å; Cα contacts (8 Å, |Δi|>4): 1094; chains: 2; bounding box: 64×104×123 Å

Foldseek 3Di:
DPPPPPVDDDPPVPPPPPDPPPVPPDPCVLVVLVVVLLVVQDDPPPPPPPVDDDPPPPPPDFAQVVVCQFQVHLDRDQGPVRLVSLLSQQLSHDFAQDPVCRQPPLVPLLVSNSRGGDFSGAADDLDRPLLSLQDQAAEEEAEDQVLPCVVVVVSCVRNHQSHAYEYEALDPNDDPPPVVRNYHYDNEAAAAPVDVVRVVVSPPPTHYDHPVRVCVVVVVPPPAHAEYEEEHQQCCVRHVVRPLQPRYFKYKYKHAGAAAQPAQDPNGHDRDRSVVNVVSNVVSQKGWHDWDADPVDSRMIITMIGHTDPCSNPPSPPPPPD/DPPVVPDPPPPPPPPPPPDPPPPPPDPCVLVVLVVVLLVVQDDPPPPPPPVDDDPPPPPPDFAQVVVCQFQVHLDRDQGPVRLVSLLSQQLSHDFAQDPVCRQPPLVPLLVSNSRGGDFSGAADDLDRPLCSLQDQAAEEEAEDQVLPCVVVVVSCVRNHQSHAYEYEALDPNDDPPPVVRNYHYDNEAAAAPVCVVRVVVSPPPTHYDHPVVVCVVVVVPPPAHAEYEEEHQQCCVRHVVRPLQPRYFKYKYKHAGFAAQPAQDPNGHDRDRSVVNVVSNVVSQKGWHDWDADPVDSRMIITMIGHTDPCSNPPSPPPPPD

Sequence (644 aa):
MGDRTSTPYRSDGKTSRSSPKIFAGACILAVFVAISEYRSSIGNLSCAFDQEGPTVVETTRWSTAAASKHSFGFFDDIPDSTWERMRRKALSFEQYANPADPNQGWEKPWRWYLDNLQPEFTCPHWVCDPHRLMKKDCLVYSFGSKGQYDFEDGLIDIVGQHCEIHVFDFGSFDRTENSERNIHYHQWGLGSSYDRQYNDAFINGEEILSFSEIQDKLKHKGRTIDLLKIDCERCEWANYKDWVGVDARQILIEIHGIPSPVKATKSYRLPMNATDFFDALTEQSFVTFNKEVNVHNRECYEFSFLKLDEPFWADRLTPISDMGDRTSTPYRSDGKTSRSSPKIFAGACILAVFVAISEYRSSIGNLSCAFDQEGPTVVETTRWSTAAASKHSFGFFDDIPDSTWERMRRKALSFEQYANPADPNQGWEKPWRWYLDNLQPEFTCPHWVCDPHRLMKKDCLVYSFGSKGQYDFEDGLIDIVGQHCEIHVFDFGSFDRTENSERNIHYHQWGLGSSYDRQYNDAFINGEEILSFSEIQDKLKHKGRTIDLLKIDCERCEWANYKDWVGVDARQILIEIHGIPSPVKATKSYRLPMNATDFFDALTEQSFVTFNKEVNVHNRECYEFSFLKLDEPFWADRLTPISD